Protein AF-A0A7C3E026-F1 (afdb_monomer_lite)

Sequence (447 aa):
MLPFLLSNGGPVMWLLVLASAAAVAVFVERMLHYHRAQINSSEFLNGVRTVLKRANVVEAISICDATPGPVARLVKAAIVSRDQGRERLREALEEAGLSEVPRLEKRLNLLATISKLSPLLGLLGTVLGLVRAFMQIEQAGLNAHVGQLSHDVWQALICMAAGLAVAGVLWWRAARGPSGAELARWLPDQAGFLLYADFGVLRASGVLAMIDAPDSAREQDYRDFVAVTGFDYARDLDRVAALLTPAGDLWISASGRFHPEKLSAYALSRGGRCVRGLCTMQGSSPSRQISWLDAGGDVLRLAVSADPLAAAVMGPGQPARRAPPKSPLWLRIPGALLKAGDGLPPGMSTLLSCLEGAEEAVFWVGLGGQGLTIEVQAPFSAGARAAAGAKRLGEATETLDKLLKRSPPGQADTLAALLASGRFRAEGAVLRGHWSVSRQQMGALLR

pLDDT: mean 78.35, std 10.85, range [45.84, 93.81]

Foldseek 3Di:
DVVVLVVLQPPLSVVLVVLLVVLVVLVVVLVVVVVLQDDPLVVLVVVLVVCVVVVNLVVSLVSLVVHDHLSSQLVNQLSVCVVVDPVSSVVSSVVSVVVVVCVSCPCVVVSVVSLVCLQVSLQVSLVVLVVVLVVLCVVCPPNRDVVVSVSSNVSSVSSNVSSCVSNVVSCVVLVPDDDQLQLQQLDDPAQFKKKKAFLQVCLVLCVCVLQPDPPVPDDPVVVVLCVQQVDDCNPWWGMKIWTQHPVRKIKIKTFGDGDLVSVQVVLVVQVWDDDPQKIKHQDPDNQWIWIWGDPDDRIIIIMIGSDRCVSVSRDRHDRDPDDADPANIKIKHALVCLCPPPPDPPPVNVLSVLLHQFRMKMWGWDDDPFAIKIKIKTFHPWQVSLQSSQVVLLVVLCVLVVVQVVDDPPPRDLVSVQSSQKHWDGDTRMIMIMTGAGPVSSNRVND

Structure (mmCIF, N/CA/C/O backbone):
data_AF-A0A7C3E026-F1
#
_entry.id   AF-A0A7C3E026-F1
#
loop_
_atom_site.group_PDB
_atom_site.id
_atom_site.type_symbol
_atom_site.label_atom_id
_atom_site.label_alt_id
_atom_site.label_comp_id
_atom_site.label_asym_id
_atom_site.label_entity_id
_atom_site.label_seq_id
_atom_site.pdbx_PDB_ins_code
_atom_site.Cartn_x
_atom_site.Cartn_y
_atom_site.Cartn_z
_atom_site.occupancy
_atom_site.B_iso_or_equiv
_atom_site.auth_seq_id
_atom_site.auth_comp_id
_atom_site.auth_asym_id
_atom_site.auth_atom_id
_atom_site.pdbx_PDB_model_num
ATOM 1 N N . MET A 1 1 ? 22.362 28.002 -22.099 1.00 47.34 1 MET A N 1
ATOM 2 C CA . MET A 1 1 ? 22.724 26.572 -21.923 1.00 47.34 1 MET A CA 1
ATOM 3 C C . MET A 1 1 ? 22.275 25.699 -23.094 1.00 47.34 1 MET A C 1
ATOM 5 O O . MET A 1 1 ? 23.146 25.158 -23.751 1.00 47.34 1 MET A O 1
ATOM 9 N N . LEU A 1 2 ? 20.981 25.607 -23.426 1.00 52.50 2 LEU A N 1
ATOM 10 C CA . LEU A 1 2 ? 20.475 24.828 -24.580 1.00 52.50 2 LEU A CA 1
ATOM 11 C C . LEU A 1 2 ? 21.165 25.081 -25.944 1.00 52.50 2 LEU A C 1
ATOM 13 O O . LEU A 1 2 ? 21.538 24.100 -26.583 1.00 52.50 2 LEU A O 1
ATOM 17 N N . PRO A 1 3 ? 21.410 26.333 -26.387 1.00 57.00 3 PRO A N 1
ATOM 18 C CA . PRO A 1 3 ? 22.071 26.569 -27.677 1.00 57.00 3 PRO A CA 1
ATOM 19 C C . PRO A 1 3 ? 23.529 26.078 -27.718 1.00 57.00 3 PRO A C 1
ATOM 21 O O . PRO A 1 3 ? 23.992 25.629 -28.757 1.00 57.00 3 PRO A O 1
ATOM 24 N N . PHE A 1 4 ? 24.234 26.072 -26.581 1.00 58.09 4 PHE A N 1
ATOM 25 C CA . PHE A 1 4 ? 25.601 25.541 -26.478 1.00 58.09 4 PHE A CA 1
ATOM 26 C C . PHE A 1 4 ? 25.637 24.003 -26.545 1.00 58.09 4 PHE A C 1
ATOM 28 O O . PHE A 1 4 ? 26.540 23.423 -27.139 1.00 58.09 4 PHE A O 1
ATOM 35 N N . LEU A 1 5 ? 24.629 23.340 -25.968 1.00 57.03 5 LEU A N 1
ATOM 36 C CA . LEU A 1 5 ? 24.476 21.882 -26.011 1.00 57.03 5 LEU A CA 1
ATOM 37 C C . LEU A 1 5 ? 24.138 21.383 -27.426 1.00 57.03 5 LEU A C 1
ATOM 39 O O . LEU A 1 5 ? 24.618 20.331 -27.837 1.00 57.03 5 LEU A O 1
ATOM 43 N N . LEU A 1 6 ? 23.338 22.145 -28.179 1.00 59.53 6 LEU A N 1
ATOM 44 C CA . LEU A 1 6 ? 22.934 21.809 -29.548 1.00 59.53 6 LEU A CA 1
ATOM 45 C C . LEU A 1 6 ? 24.071 21.975 -30.564 1.00 59.53 6 LEU A C 1
ATOM 47 O O . LEU A 1 6 ? 24.215 21.125 -31.441 1.00 59.53 6 LEU A O 1
ATOM 51 N N . SER A 1 7 ? 24.901 23.013 -30.425 1.00 58.81 7 SER A N 1
ATOM 52 C CA . SER A 1 7 ? 26.043 23.227 -31.326 1.00 58.81 7 SER A CA 1
ATOM 53 C C . SER A 1 7 ? 27.146 22.178 -31.162 1.00 58.81 7 SER A C 1
ATOM 55 O O . SER A 1 7 ? 27.780 21.815 -32.146 1.00 58.81 7 SER A O 1
ATOM 57 N N . ASN A 1 8 ? 27.334 21.646 -29.950 1.00 59.47 8 ASN A N 1
ATOM 58 C CA . ASN A 1 8 ? 28.426 20.717 -29.630 1.00 59.47 8 ASN A CA 1
ATOM 59 C C . ASN A 1 8 ? 27.959 19.256 -29.478 1.00 59.47 8 ASN A C 1
ATOM 61 O O . ASN A 1 8 ? 28.749 18.402 -29.116 1.00 59.47 8 ASN A O 1
ATOM 65 N N . GLY A 1 9 ? 26.669 18.956 -29.668 1.00 59.34 9 GLY A N 1
ATOM 66 C CA . GLY A 1 9 ? 26.063 17.661 -29.323 1.00 59.34 9 GLY A CA 1
ATOM 67 C C . GLY A 1 9 ? 25.975 16.638 -30.465 1.00 59.34 9 GLY A C 1
ATOM 68 O O . GLY A 1 9 ? 25.746 15.449 -30.227 1.00 59.34 9 GLY A O 1
ATOM 69 N N . GLY A 1 10 ? 26.179 17.060 -31.716 1.00 70.50 10 GLY A N 1
ATOM 70 C CA . GLY A 1 10 ? 26.080 16.195 -32.899 1.00 70.50 10 GLY A CA 1
ATOM 71 C C . GLY A 1 10 ? 24.663 15.654 -33.183 1.00 70.50 10 GLY A C 1
ATOM 72 O O . GLY A 1 10 ? 23.692 16.056 -32.541 1.00 70.50 10 GLY A O 1
ATOM 73 N N . PRO A 1 11 ? 24.508 14.730 -34.153 1.00 72.44 11 PRO A N 1
ATOM 74 C CA . PRO A 1 11 ? 23.192 14.265 -34.620 1.00 72.44 11 PRO A CA 1
ATOM 75 C C . PRO A 1 11 ? 22.366 13.547 -33.540 1.00 72.44 11 PRO A C 1
ATOM 77 O O . PRO A 1 11 ? 21.141 13.648 -33.516 1.00 72.44 11 PRO A O 1
ATOM 80 N N . VAL A 1 12 ? 23.037 12.851 -32.616 1.00 70.12 12 VAL A N 1
ATOM 81 C CA . VAL A 1 12 ? 22.389 12.120 -31.512 1.00 70.12 12 VAL A CA 1
ATOM 82 C C . VAL A 1 12 ? 21.749 13.075 -30.502 1.00 70.12 12 VAL A C 1
ATOM 84 O O . VAL A 1 12 ? 20.678 12.775 -29.977 1.00 70.12 12 VAL A O 1
ATOM 87 N N . MET A 1 13 ? 22.332 14.258 -30.279 1.00 70.88 13 MET A N 1
ATOM 88 C CA . MET A 1 13 ? 21.726 15.288 -29.430 1.00 70.88 13 MET A CA 1
ATOM 89 C C . MET A 1 13 ? 20.394 15.782 -30.007 1.00 70.88 13 MET A C 1
ATOM 91 O O . MET A 1 13 ? 19.428 15.934 -29.265 1.00 70.88 13 MET A O 1
ATOM 95 N N . TRP A 1 14 ? 20.300 15.974 -31.326 1.00 76.44 14 TRP A N 1
ATOM 96 C CA . TRP A 1 14 ? 19.038 16.358 -31.971 1.00 76.44 14 TRP A CA 1
ATOM 97 C C . TRP A 1 14 ? 17.955 15.287 -31.812 1.00 76.44 14 TRP A C 1
ATOM 99 O O . TRP A 1 14 ? 16.802 15.618 -31.531 1.00 76.44 14 TRP A O 1
ATOM 109 N N . LEU A 1 15 ? 18.329 14.007 -31.904 1.00 78.00 15 LEU A N 1
ATOM 110 C CA . LEU A 1 15 ? 17.418 12.891 -31.650 1.00 78.00 15 LEU A CA 1
ATOM 111 C C . LEU A 1 15 ? 16.936 12.862 -30.187 1.00 78.00 15 LEU A C 1
ATOM 113 O O . LEU A 1 15 ? 15.743 12.688 -29.938 1.00 78.00 15 LEU A O 1
ATOM 117 N N . LEU A 1 16 ? 17.836 13.089 -29.224 1.00 73.88 16 LEU A N 1
ATOM 118 C CA . LEU A 1 16 ? 17.500 13.185 -27.797 1.00 73.88 16 LEU A CA 1
ATOM 119 C C . LEU A 1 16 ? 16.581 14.374 -27.492 1.00 73.88 16 LEU A C 1
ATOM 121 O O . LEU A 1 16 ? 15.631 14.238 -26.721 1.00 73.88 16 LEU A O 1
ATOM 125 N N . VAL A 1 17 ? 16.819 15.530 -28.115 1.00 78.19 17 VAL A N 1
ATOM 126 C CA . VAL A 1 17 ? 15.976 16.723 -27.950 1.00 78.19 17 VAL A CA 1
ATOM 127 C C . VAL A 1 17 ? 14.583 16.496 -28.532 1.00 78.19 17 VAL A C 1
ATOM 129 O O . VAL A 1 17 ? 13.600 16.838 -27.877 1.00 78.19 17 VAL A O 1
ATOM 132 N N . LEU A 1 18 ? 14.470 15.857 -29.700 1.00 81.75 18 LEU A N 1
ATOM 133 C CA . LEU A 1 18 ? 13.178 15.474 -30.278 1.00 81.75 18 LEU A CA 1
ATOM 134 C C . LEU A 1 18 ? 12.427 14.471 -29.392 1.00 81.75 18 LEU A C 1
ATOM 136 O O . LEU A 1 18 ? 11.237 14.655 -29.134 1.00 81.75 18 LEU A O 1
ATOM 140 N N . ALA A 1 19 ? 13.115 13.449 -28.874 1.00 75.44 19 ALA A N 1
ATOM 141 C CA . ALA A 1 19 ? 12.524 12.476 -27.955 1.00 75.44 19 ALA A CA 1
ATOM 142 C C . ALA A 1 19 ? 12.054 13.132 -26.642 1.00 75.44 19 ALA A C 1
ATOM 144 O O . ALA A 1 19 ? 10.964 12.832 -26.152 1.00 75.44 19 ALA A O 1
ATOM 145 N N . SER A 1 20 ? 12.838 14.071 -26.105 1.00 72.94 20 SER A N 1
ATOM 146 C CA . SER A 1 20 ? 12.489 14.857 -24.917 1.00 72.94 20 SER A CA 1
ATOM 147 C C . SER A 1 20 ? 11.286 15.773 -25.169 1.00 72.94 20 SER A C 1
ATOM 149 O O . SER A 1 20 ? 10.341 15.779 -24.383 1.00 72.94 20 SER A O 1
ATOM 151 N N . ALA A 1 21 ? 11.253 16.482 -26.300 1.00 80.38 21 ALA A N 1
ATOM 152 C CA . ALA A 1 21 ? 10.124 17.329 -26.681 1.00 80.38 21 ALA A CA 1
ATOM 153 C C . ALA A 1 21 ? 8.831 16.515 -26.858 1.00 80.38 21 ALA A C 1
ATOM 155 O O . ALA A 1 21 ? 7.778 16.917 -26.361 1.00 80.38 21 ALA A O 1
ATOM 156 N N . ALA A 1 22 ? 8.913 15.340 -27.490 1.00 80.75 22 ALA A N 1
ATOM 157 C CA . ALA A 1 22 ? 7.788 14.417 -27.611 1.00 80.75 22 ALA A CA 1
ATOM 158 C C . ALA A 1 22 ? 7.309 13.915 -26.237 1.00 80.75 22 ALA A C 1
ATOM 160 O O . ALA A 1 22 ? 6.104 13.895 -25.977 1.00 80.75 22 ALA A O 1
ATOM 161 N N . ALA A 1 23 ? 8.232 13.572 -25.331 1.00 74.50 23 ALA A N 1
ATOM 162 C CA . ALA A 1 23 ? 7.891 13.173 -23.968 1.00 74.50 23 ALA A CA 1
ATOM 163 C C . ALA A 1 23 ? 7.193 14.304 -23.196 1.00 74.50 23 ALA A C 1
ATOM 165 O O . ALA A 1 23 ? 6.160 14.068 -22.574 1.00 74.50 23 ALA A O 1
ATOM 166 N N . VAL A 1 24 ? 7.702 15.537 -23.274 1.00 76.00 24 VAL A N 1
ATOM 167 C CA . VAL A 1 24 ? 7.086 16.707 -22.627 1.00 76.00 24 VAL A CA 1
ATOM 168 C C . VAL A 1 24 ? 5.701 16.992 -23.207 1.00 76.00 24 VAL A C 1
ATOM 170 O O . VAL A 1 24 ? 4.766 17.219 -22.443 1.00 76.00 24 VAL A O 1
ATOM 173 N N . ALA A 1 25 ? 5.531 16.929 -24.529 1.00 82.25 25 ALA A N 1
ATOM 174 C CA . ALA A 1 25 ? 4.238 17.149 -25.174 1.00 82.25 25 ALA A CA 1
ATOM 175 C C . ALA A 1 25 ? 3.186 16.126 -24.713 1.00 82.25 25 ALA A C 1
ATOM 177 O O . ALA A 1 25 ? 2.097 16.510 -24.282 1.00 82.25 25 ALA A O 1
ATOM 178 N N . VAL A 1 26 ? 3.531 14.833 -24.722 1.00 79.25 26 VAL A N 1
ATOM 179 C CA . VAL A 1 26 ? 2.648 13.759 -24.231 1.00 79.25 26 VAL A CA 1
ATOM 180 C C . VAL A 1 26 ? 2.380 13.912 -22.733 1.00 79.25 26 VAL A C 1
ATOM 182 O O . VAL A 1 26 ? 1.252 13.709 -22.285 1.00 79.25 26 VAL A O 1
ATOM 185 N N . PHE A 1 27 ? 3.388 14.299 -21.950 1.00 73.69 27 PHE A N 1
ATOM 186 C CA . PHE A 1 27 ? 3.244 14.532 -20.516 1.00 73.69 27 PHE A CA 1
ATOM 187 C C . PHE A 1 27 ? 2.265 15.671 -20.214 1.00 73.69 27 PHE A C 1
ATOM 189 O O . PHE A 1 27 ? 1.355 15.486 -19.409 1.00 73.69 27 PHE A O 1
ATOM 196 N N . VAL A 1 28 ? 2.410 16.826 -20.871 1.00 77.88 28 VAL A N 1
ATOM 197 C CA . VAL A 1 28 ? 1.527 17.987 -20.680 1.00 77.88 28 VAL A CA 1
ATOM 198 C C . VAL A 1 28 ? 0.107 17.664 -21.131 1.00 77.88 28 VAL A C 1
ATOM 200 O O . VAL A 1 28 ? -0.840 17.914 -20.385 1.00 77.88 28 VAL A O 1
ATOM 203 N N . GLU A 1 29 ? -0.055 17.043 -22.301 1.00 82.50 29 GLU A N 1
ATOM 204 C CA . GLU A 1 29 ? -1.363 16.599 -22.786 1.00 82.50 29 GLU A CA 1
ATOM 205 C C . GLU A 1 29 ? -2.048 15.675 -21.768 1.00 82.50 29 GLU A C 1
ATOM 207 O O . GLU A 1 29 ? -3.229 15.847 -21.457 1.00 82.50 29 GLU A O 1
ATOM 212 N N . ARG A 1 30 ? -1.308 14.714 -21.202 1.00 77.69 30 ARG A N 1
ATOM 213 C CA . ARG A 1 30 ? -1.850 13.775 -20.215 1.00 77.69 30 ARG A CA 1
ATOM 214 C C . ARG A 1 30 ? -2.137 14.433 -18.880 1.00 77.69 30 ARG A C 1
ATOM 216 O O . ARG A 1 30 ? -3.197 14.173 -18.324 1.00 77.69 30 ARG A O 1
ATOM 223 N N . MET A 1 31 ? -1.259 15.302 -18.391 1.00 70.50 31 MET A N 1
ATOM 224 C CA . MET A 1 31 ? -1.484 16.082 -17.173 1.00 70.50 31 MET A CA 1
ATOM 225 C C . MET A 1 31 ? -2.795 16.876 -17.282 1.00 70.50 31 MET A C 1
ATOM 227 O O . MET A 1 31 ? -3.621 16.821 -16.374 1.00 70.50 31 MET A O 1
ATOM 231 N N . LEU A 1 32 ? -3.028 17.533 -18.425 1.00 75.12 32 LEU A N 1
ATOM 232 C CA . LEU A 1 32 ? -4.271 18.254 -18.708 1.00 75.12 32 LEU A CA 1
ATOM 233 C C . LEU A 1 32 ? -5.473 17.311 -18.848 1.00 75.12 32 LEU A C 1
ATOM 235 O O . LEU A 1 32 ? -6.541 17.609 -18.321 1.00 75.12 32 LEU A O 1
ATOM 239 N N . HIS A 1 33 ? -5.315 16.163 -19.511 1.00 72.06 33 HIS A N 1
ATOM 240 C CA . HIS A 1 33 ? -6.378 15.164 -19.641 1.00 72.06 33 HIS A CA 1
ATOM 241 C C . HIS A 1 33 ? -6.811 14.601 -18.280 1.00 72.06 33 HIS A C 1
ATOM 243 O O . HIS A 1 33 ? -8.005 14.544 -18.003 1.00 72.06 33 HIS A O 1
ATOM 249 N N . TYR A 1 34 ? -5.860 14.245 -17.412 1.00 68.88 34 TYR A N 1
ATOM 250 C CA . TYR A 1 34 ? -6.135 13.774 -16.053 1.00 68.88 34 TYR A CA 1
ATOM 251 C C . TYR A 1 34 ? -6.759 14.871 -15.191 1.00 68.88 34 TYR A C 1
ATOM 253 O O . TYR A 1 34 ? -7.749 14.613 -14.514 1.00 68.88 34 TYR A O 1
ATOM 261 N N . HIS A 1 35 ? -6.250 16.103 -15.267 1.00 67.69 35 HIS A N 1
ATOM 262 C CA . HIS A 1 35 ? -6.829 17.238 -14.548 1.00 67.69 35 HIS A CA 1
ATOM 263 C C . HIS A 1 35 ? -8.260 17.550 -15.016 1.00 67.69 35 HIS A C 1
ATOM 265 O O . HIS A 1 35 ? -9.105 17.931 -14.214 1.00 67.69 35 HIS A O 1
ATOM 271 N N . ARG A 1 36 ? -8.566 17.372 -16.307 1.00 63.91 36 ARG A N 1
ATOM 272 C CA . ARG A 1 36 ? -9.916 17.578 -16.859 1.00 63.91 36 ARG A CA 1
ATOM 273 C C . ARG A 1 36 ? -10.857 16.396 -16.600 1.00 63.91 36 ARG A C 1
ATOM 275 O O . ARG A 1 36 ? -12.065 16.587 -16.574 1.00 63.91 36 ARG A O 1
ATOM 282 N N . ALA A 1 37 ? -10.313 15.193 -16.412 1.00 61.34 37 ALA A N 1
ATOM 283 C CA . ALA A 1 37 ? -11.060 13.989 -16.049 1.00 61.34 37 ALA A CA 1
ATOM 284 C C . ALA A 1 37 ? -11.327 13.872 -14.535 1.00 61.34 37 ALA A C 1
ATOM 286 O O . ALA A 1 37 ? -12.121 13.024 -14.122 1.00 61.34 37 ALA A O 1
ATOM 287 N N . GLN A 1 38 ? -10.687 14.705 -13.704 1.00 57.75 38 GLN A N 1
ATOM 288 C CA . GLN A 1 38 ? -11.005 14.828 -12.284 1.00 57.75 38 GLN A CA 1
ATOM 289 C C . GLN A 1 38 ? -12.337 15.560 -12.109 1.00 57.75 38 GLN A C 1
ATOM 291 O O . GLN A 1 38 ? -12.398 16.783 -12.019 1.00 57.75 38 GLN A O 1
ATOM 296 N N . ILE A 1 39 ? -13.417 14.787 -12.044 1.00 65.38 39 ILE A N 1
ATOM 297 C CA . ILE A 1 39 ? -14.715 15.271 -11.577 1.00 65.38 39 ILE A CA 1
ATOM 298 C C . ILE A 1 39 ? -14.842 15.050 -10.069 1.00 65.38 39 ILE A C 1
ATOM 300 O O . ILE A 1 39 ? -14.330 14.060 -9.528 1.00 65.38 39 ILE A O 1
ATOM 304 N N . ASN A 1 40 ? -15.573 15.939 -9.392 1.00 65.50 40 ASN A N 1
ATOM 305 C CA . ASN A 1 40 ? -15.989 15.728 -8.010 1.00 65.50 40 ASN A CA 1
ATOM 306 C C . ASN A 1 40 ? -16.971 14.547 -7.964 1.00 65.50 40 ASN A C 1
ATOM 308 O O . ASN A 1 40 ? -18.184 14.697 -8.105 1.00 65.50 40 ASN A O 1
ATOM 312 N N . SER A 1 41 ? -16.417 13.340 -7.858 1.00 68.62 41 SER A N 1
ATOM 313 C CA . SER A 1 41 ? -17.153 12.095 -8.085 1.00 68.62 41 SER A CA 1
ATOM 314 C C . SER A 1 41 ? -18.297 11.923 -7.086 1.00 68.62 41 SER A C 1
ATOM 316 O O . SER A 1 41 ? -19.328 11.363 -7.436 1.00 68.62 41 SER A O 1
ATOM 318 N N . SER A 1 42 ? -18.161 12.452 -5.868 1.00 67.31 42 SER A N 1
ATOM 319 C CA . SER A 1 42 ? -19.218 12.422 -4.852 1.00 67.31 42 SER A CA 1
ATOM 320 C C . SER A 1 42 ? -20.407 13.310 -5.222 1.00 67.31 42 SER A C 1
ATOM 322 O O . SER A 1 42 ? -21.551 12.884 -5.096 1.00 67.31 42 SER A O 1
ATOM 324 N N . GLU A 1 43 ? -20.153 14.519 -5.716 1.00 74.62 43 GLU A N 1
ATOM 325 C CA . GLU A 1 43 ? -21.187 15.463 -6.144 1.00 74.62 43 GLU A CA 1
ATOM 326 C C . GLU A 1 43 ? -21.929 14.953 -7.383 1.00 74.62 43 GLU A C 1
ATOM 328 O O . GLU A 1 43 ? -23.160 14.917 -7.399 1.00 74.62 43 GLU A O 1
ATOM 333 N N . PHE A 1 44 ? -21.185 14.436 -8.365 1.00 79.75 44 PHE A N 1
ATOM 334 C CA . PHE A 1 44 ? -21.751 13.796 -9.552 1.00 79.75 44 PHE A CA 1
ATOM 335 C C . PHE A 1 44 ? -22.632 12.587 -9.191 1.00 79.75 44 PHE A C 1
ATOM 337 O O . PHE A 1 44 ? -23.786 12.509 -9.615 1.00 79.75 44 PHE A O 1
ATOM 344 N N . LEU A 1 45 ? -22.130 11.669 -8.355 1.00 80.62 45 LEU A N 1
ATOM 345 C CA . LEU A 1 45 ? -22.890 10.493 -7.920 1.00 80.62 45 LEU A CA 1
ATOM 346 C C . LEU A 1 45 ? -24.137 10.877 -7.116 1.00 80.62 45 LEU A C 1
ATOM 348 O O . LEU A 1 45 ? -25.185 10.253 -7.283 1.00 80.62 45 LEU A O 1
ATOM 352 N N . ASN A 1 46 ? -24.060 11.910 -6.274 1.00 81.81 46 ASN A N 1
ATOM 353 C CA . ASN A 1 46 ? -25.214 12.418 -5.531 1.00 81.81 46 ASN A CA 1
ATOM 354 C C . ASN A 1 46 ? -26.268 13.042 -6.458 1.00 81.81 46 ASN A C 1
ATOM 356 O O . ASN A 1 46 ? -27.464 12.801 -6.262 1.00 81.81 46 ASN A O 1
ATOM 360 N N . GLY A 1 47 ? -25.844 13.782 -7.486 1.00 81.44 47 GLY A N 1
ATOM 361 C CA . GLY A 1 47 ? -26.729 14.320 -8.520 1.00 81.44 47 GLY A CA 1
ATOM 362 C C . GLY A 1 47 ? -27.465 13.208 -9.267 1.00 81.44 47 GLY A C 1
ATOM 363 O O . GLY A 1 47 ? -28.696 13.165 -9.268 1.00 81.44 47 GLY A O 1
ATOM 364 N N . VAL A 1 48 ? -26.721 12.230 -9.790 1.00 86.00 48 VAL A N 1
ATOM 365 C CA . VAL A 1 48 ? -27.289 11.074 -10.502 1.00 86.00 48 VAL A CA 1
ATOM 366 C C . VAL A 1 48 ? -28.218 10.253 -9.597 1.00 86.00 48 VAL A C 1
ATOM 368 O O . VAL A 1 48 ? -29.313 9.872 -10.011 1.00 86.00 48 VAL A O 1
ATOM 371 N N . ARG A 1 49 ? -27.847 10.036 -8.328 1.00 84.31 49 ARG A N 1
ATOM 372 C CA . ARG A 1 49 ? -28.688 9.334 -7.343 1.00 84.31 49 ARG A CA 1
ATOM 373 C C . ARG A 1 49 ? -30.002 10.065 -7.075 1.00 84.31 49 ARG A C 1
ATOM 375 O O . ARG A 1 49 ? -31.028 9.416 -6.889 1.00 84.31 49 ARG A O 1
ATOM 382 N N . THR A 1 50 ? -29.980 11.395 -7.040 1.00 85.81 50 THR A N 1
ATOM 383 C CA . THR A 1 50 ? -31.180 12.217 -6.822 1.00 85.81 50 THR A CA 1
ATOM 384 C C . THR A 1 50 ? -32.146 12.107 -7.999 1.00 85.81 50 THR A C 1
ATOM 386 O O . THR A 1 50 ? -33.347 11.951 -7.787 1.00 85.81 50 THR A O 1
ATOM 389 N N . VAL A 1 51 ? -31.626 12.103 -9.227 1.00 85.12 51 VAL A N 1
ATOM 390 C CA . VAL A 1 51 ? -32.416 11.933 -10.457 1.00 85.12 51 VAL A CA 1
ATOM 391 C C . VAL A 1 51 ? -32.984 10.513 -10.570 1.00 85.12 51 VAL A C 1
ATOM 393 O O . VAL A 1 51 ? -34.172 10.337 -10.840 1.00 85.12 51 VAL A O 1
ATOM 396 N N . LEU A 1 52 ? -32.187 9.489 -10.245 1.00 84.19 52 LEU A N 1
ATOM 397 C CA . LEU A 1 52 ? -32.642 8.093 -10.209 1.00 84.19 52 LEU A CA 1
ATOM 398 C C . LEU A 1 52 ? -33.750 7.854 -9.173 1.00 84.19 52 LEU A C 1
ATOM 400 O O . LEU A 1 52 ? -34.685 7.106 -9.448 1.00 84.19 52 LEU A O 1
ATOM 404 N N . LYS A 1 53 ? -33.692 8.513 -8.005 1.00 83.06 53 LYS A N 1
ATOM 405 C CA . LYS A 1 53 ? -34.763 8.459 -6.990 1.00 83.06 53 LYS A CA 1
ATOM 406 C C . LYS A 1 53 ? -36.092 9.034 -7.486 1.00 83.06 53 LYS A C 1
ATOM 408 O O . LYS A 1 53 ? -37.135 8.648 -6.974 1.00 83.06 53 LYS A O 1
ATOM 413 N N . ARG A 1 54 ? -36.058 9.933 -8.471 1.00 84.62 54 ARG A N 1
ATOM 414 C CA . ARG A 1 54 ? -37.244 10.499 -9.135 1.00 84.62 54 ARG A CA 1
ATOM 415 C C . ARG A 1 54 ? -37.718 9.654 -10.328 1.00 84.62 54 ARG A C 1
ATOM 417 O O . ARG A 1 54 ? -38.579 10.102 -11.068 1.00 84.62 54 ARG A O 1
ATOM 424 N N . ALA A 1 55 ? -37.154 8.456 -10.520 1.00 76.44 55 ALA A N 1
ATOM 425 C CA . ALA A 1 55 ? -37.429 7.527 -11.623 1.00 76.44 55 ALA A CA 1
ATOM 426 C C . ALA A 1 55 ? -37.122 8.054 -13.046 1.00 76.44 55 ALA A C 1
ATOM 428 O O . ALA A 1 55 ? -37.440 7.386 -14.030 1.00 76.44 55 ALA A O 1
ATOM 429 N N . ASN A 1 56 ? -36.412 9.180 -13.179 1.00 81.06 56 ASN A N 1
ATOM 430 C CA . ASN A 1 56 ? -36.036 9.764 -14.470 1.00 81.06 56 ASN A CA 1
ATOM 431 C C . ASN A 1 56 ? -34.731 9.163 -15.018 1.00 81.06 56 ASN A C 1
ATOM 433 O O . ASN A 1 56 ? -33.653 9.749 -14.938 1.00 81.06 56 ASN A O 1
ATOM 437 N N . VAL A 1 57 ? -34.815 7.971 -15.607 1.00 83.00 57 VAL A N 1
ATOM 438 C CA . VAL A 1 57 ? -33.641 7.248 -16.140 1.00 83.00 57 VAL A CA 1
ATOM 439 C C . VAL A 1 57 ? -32.993 7.975 -17.319 1.00 83.00 57 VAL A C 1
ATOM 441 O O . VAL A 1 57 ? -31.770 8.028 -17.419 1.00 83.00 57 VAL A O 1
ATOM 444 N N . VAL A 1 58 ? -33.809 8.571 -18.190 1.00 83.69 58 VAL A N 1
ATOM 445 C CA . VAL A 1 58 ? -33.344 9.285 -19.390 1.00 83.69 58 VAL A CA 1
ATOM 446 C C . VAL A 1 58 ? -32.497 10.504 -19.011 1.00 83.69 58 VAL A C 1
ATOM 448 O O . VAL A 1 58 ? -31.433 10.728 -19.581 1.00 83.69 58 VAL A O 1
ATOM 451 N N . GLU A 1 59 ? -32.924 11.244 -17.988 1.00 83.00 59 GLU A N 1
ATOM 452 C CA . GLU A 1 59 ? -32.197 12.397 -17.452 1.00 83.00 59 GLU A CA 1
ATOM 453 C C . GLU A 1 59 ? -30.863 11.968 -16.820 1.00 83.00 59 GLU A C 1
ATOM 455 O O . GLU A 1 59 ? -29.826 12.582 -17.070 1.00 83.00 59 GLU A O 1
ATOM 460 N N . ALA A 1 60 ? -30.852 10.854 -16.080 1.00 83.19 60 ALA A N 1
ATOM 461 C CA . ALA A 1 60 ? -29.631 10.305 -15.493 1.00 83.19 60 ALA A CA 1
ATOM 462 C C . ALA A 1 60 ? -28.607 9.873 -16.561 1.00 83.19 60 ALA A C 1
ATOM 464 O O . ALA A 1 60 ? -27.413 10.134 -16.406 1.00 83.19 60 ALA A O 1
ATOM 465 N N . ILE A 1 61 ? -29.062 9.264 -17.663 1.00 85.88 61 ILE A N 1
ATOM 466 C CA . ILE A 1 61 ? -28.201 8.907 -18.802 1.00 85.88 61 ILE A CA 1
ATOM 467 C C . ILE A 1 61 ? -27.660 10.168 -19.484 1.00 85.88 61 ILE A C 1
ATOM 469 O O . ILE A 1 61 ? -26.462 10.240 -19.751 1.00 85.88 61 ILE A O 1
ATOM 473 N N . SER A 1 62 ? -28.498 11.189 -19.689 1.00 84.88 62 SER A N 1
ATOM 474 C CA . SER A 1 62 ? -28.073 12.461 -20.287 1.00 84.88 62 SER A CA 1
ATOM 475 C C . SER A 1 62 ? -27.008 13.176 -19.450 1.00 84.88 62 SER A C 1
ATOM 477 O O . SER A 1 62 ? -26.065 13.732 -20.007 1.00 84.88 62 SER A O 1
ATOM 479 N N . ILE A 1 63 ? -27.121 13.144 -18.117 1.00 85.19 63 ILE A N 1
ATOM 480 C CA . ILE A 1 63 ? -26.108 13.696 -17.203 1.00 85.19 63 ILE A CA 1
ATOM 481 C C . ILE A 1 63 ? -24.787 12.926 -17.327 1.00 85.19 63 ILE A C 1
ATOM 483 O O . ILE A 1 63 ? -23.713 13.533 -17.331 1.00 85.19 63 ILE A O 1
ATOM 487 N N . CYS A 1 64 ? -24.854 11.598 -17.463 1.00 85.56 64 CYS A N 1
ATOM 488 C CA . CYS A 1 64 ? -23.666 10.773 -17.676 1.00 85.56 64 CYS A CA 1
ATOM 489 C C . CYS A 1 64 ? -23.003 11.046 -19.035 1.00 85.56 64 CYS A C 1
ATOM 491 O O . CYS A 1 64 ? -21.779 11.059 -19.107 1.00 85.56 64 CYS A O 1
ATOM 493 N N . ASP A 1 65 ? -23.782 11.311 -20.086 1.00 84.69 65 ASP A N 1
ATOM 494 C CA . ASP A 1 65 ? -23.254 11.636 -21.419 1.00 84.69 65 ASP A CA 1
ATOM 495 C C . ASP A 1 65 ? -22.671 13.051 -21.507 1.00 84.69 65 ASP A C 1
ATOM 497 O O . ASP A 1 65 ? -21.679 13.270 -22.203 1.00 84.69 65 ASP A O 1
ATOM 501 N N . ALA A 1 66 ? -23.230 14.000 -20.755 1.00 83.06 66 ALA A N 1
ATOM 502 C CA . ALA A 1 66 ? -22.707 15.361 -20.662 1.00 83.06 66 ALA A CA 1
ATOM 503 C C . ALA A 1 66 ? -21.427 15.462 -19.811 1.00 83.06 66 ALA A C 1
ATOM 505 O O . ALA A 1 66 ? -20.687 16.442 -19.924 1.00 83.06 66 ALA A O 1
ATOM 506 N N . THR A 1 67 ? -21.150 14.470 -18.958 1.00 81.62 67 THR A N 1
ATOM 507 C CA . THR A 1 67 ? -20.035 14.522 -18.005 1.00 81.62 67 THR A CA 1
ATOM 508 C C . THR A 1 67 ? -18.810 13.770 -18.537 1.00 81.62 67 THR A C 1
ATOM 510 O O . THR A 1 67 ? -18.848 12.548 -18.695 1.00 81.62 67 THR A O 1
ATOM 513 N N . PRO A 1 68 ? -17.673 14.449 -18.774 1.00 72.38 68 PRO A N 1
ATOM 514 C CA . PRO A 1 68 ? -16.449 13.775 -19.178 1.00 72.38 68 PRO A CA 1
ATOM 515 C C . PRO A 1 68 ? -15.824 13.028 -17.994 1.00 72.38 68 PRO A C 1
ATOM 517 O O . PRO A 1 68 ? -15.619 13.590 -16.923 1.00 72.38 68 PRO A O 1
ATOM 520 N N . GLY A 1 69 ? -15.457 11.763 -18.198 1.00 76.38 69 GLY A N 1
ATOM 521 C CA . GLY A 1 69 ? -14.666 11.003 -17.231 1.00 76.38 69 GLY A CA 1
ATOM 522 C C . GLY A 1 69 ? -15.020 9.517 -17.196 1.00 76.38 69 GLY A C 1
ATOM 523 O O . GLY A 1 69 ? -16.089 9.125 -17.666 1.00 76.38 69 GLY A O 1
ATOM 524 N N . PRO A 1 70 ? -14.133 8.675 -16.639 1.00 79.56 70 PRO A N 1
ATOM 525 C CA . PRO A 1 70 ? -14.380 7.239 -16.524 1.00 79.56 70 PRO A CA 1
ATOM 526 C C . PRO A 1 70 ? -15.575 6.950 -15.604 1.00 79.56 70 PRO A C 1
ATOM 528 O O . PRO A 1 70 ? -16.411 6.112 -15.920 1.00 79.56 70 PRO A O 1
ATOM 531 N N . VAL A 1 71 ? -15.725 7.712 -14.515 1.00 81.94 71 VAL A N 1
ATOM 532 C CA . VAL A 1 71 ? -16.814 7.542 -13.538 1.00 81.94 71 VAL A CA 1
ATOM 533 C C . VAL A 1 71 ? -18.192 7.721 -14.181 1.00 81.94 71 VAL A C 1
ATOM 535 O O . VAL A 1 71 ? -19.079 6.908 -13.944 1.00 81.94 71 VAL A O 1
ATOM 538 N N . ALA A 1 72 ? -18.375 8.727 -15.039 1.00 84.06 72 ALA A N 1
ATOM 539 C CA . ALA A 1 72 ? -19.643 8.946 -15.736 1.00 84.06 72 ALA A CA 1
ATOM 540 C C . ALA A 1 72 ? -19.996 7.788 -16.686 1.00 84.06 72 ALA A C 1
ATOM 542 O O . ALA A 1 72 ? -21.148 7.358 -16.747 1.00 84.06 72 ALA A O 1
ATOM 543 N N . ARG A 1 73 ? -18.992 7.216 -17.365 1.00 83.94 73 ARG A N 1
ATOM 544 C CA . ARG A 1 73 ? -19.167 6.061 -18.257 1.00 83.94 73 ARG A CA 1
ATOM 545 C C . ARG A 1 73 ? -19.490 4.772 -17.499 1.00 83.94 73 ARG A C 1
ATOM 547 O O . ARG A 1 73 ? -20.380 4.041 -17.926 1.00 83.94 73 ARG A O 1
ATOM 554 N N . LEU A 1 74 ? -18.852 4.534 -16.349 1.00 86.06 74 LEU A N 1
ATOM 555 C CA . LEU A 1 74 ? -19.192 3.405 -15.471 1.00 86.06 74 LEU A CA 1
ATOM 556 C C . LEU A 1 74 ? -20.616 3.534 -14.915 1.00 86.06 74 LEU A C 1
ATOM 558 O O . LEU A 1 74 ? -21.380 2.572 -14.929 1.00 86.06 74 LEU A O 1
ATOM 562 N N . VAL A 1 75 ? -21.000 4.729 -14.460 1.00 86.94 75 VAL A N 1
ATOM 563 C CA . VAL A 1 75 ? -22.349 4.981 -13.930 1.00 86.94 75 VAL A CA 1
ATOM 564 C C . VAL A 1 75 ? -23.407 4.811 -15.021 1.00 86.94 75 VAL A C 1
ATOM 566 O O . VAL A 1 75 ? -24.446 4.209 -14.762 1.00 86.94 75 VAL A O 1
ATOM 569 N N . LYS A 1 76 ? -23.129 5.236 -16.260 1.00 86.69 76 LYS A N 1
ATOM 570 C CA . LYS A 1 76 ? -23.994 4.952 -17.413 1.00 86.69 76 LYS A CA 1
ATOM 571 C C . LYS A 1 76 ? -24.179 3.447 -17.630 1.00 86.69 76 LYS A C 1
ATOM 573 O O . LYS A 1 76 ? -25.317 2.997 -17.743 1.00 86.69 76 LYS A O 1
ATOM 578 N N . ALA A 1 77 ? -23.090 2.673 -17.652 1.00 85.00 77 ALA A N 1
ATOM 579 C CA . ALA A 1 77 ? -23.147 1.217 -17.813 1.00 85.00 77 ALA A CA 1
ATOM 580 C C . ALA A 1 77 ? -23.967 0.546 -16.694 1.00 85.00 77 ALA A C 1
ATOM 582 O O . ALA A 1 77 ? -24.770 -0.351 -16.965 1.00 85.00 77 ALA A O 1
ATOM 583 N N . ALA A 1 78 ? -23.840 1.044 -15.459 1.00 85.88 78 ALA A N 1
ATOM 584 C CA . ALA A 1 78 ? -24.633 0.582 -14.326 1.00 85.88 78 ALA A CA 1
ATOM 585 C C . ALA A 1 78 ? -26.130 0.895 -14.472 1.00 85.88 78 ALA A C 1
ATOM 587 O O . ALA A 1 78 ? -26.971 0.047 -14.181 1.00 85.88 78 ALA A O 1
ATOM 588 N N . ILE A 1 79 ? -26.481 2.099 -14.936 1.00 86.94 79 ILE A N 1
ATOM 589 C CA . ILE A 1 79 ? -27.880 2.505 -15.139 1.00 86.94 79 ILE A CA 1
ATOM 590 C C . ILE A 1 79 ? -28.534 1.669 -16.243 1.00 86.94 79 ILE A C 1
ATOM 592 O O . ILE A 1 79 ? -29.664 1.219 -16.070 1.00 86.94 79 ILE A O 1
ATOM 596 N N . VAL A 1 80 ? -27.825 1.433 -17.350 1.00 86.31 80 VAL A N 1
ATOM 597 C CA . VAL A 1 80 ? -28.325 0.644 -18.490 1.00 86.31 80 VAL A CA 1
ATOM 598 C C . VAL A 1 80 ? -28.524 -0.830 -18.117 1.00 86.31 80 VAL A C 1
ATOM 600 O O . VAL A 1 80 ? -29.471 -1.461 -18.579 1.00 86.31 80 VAL A O 1
ATOM 603 N N . SER A 1 81 ? -27.673 -1.373 -17.244 1.00 85.25 81 SER A N 1
ATOM 604 C CA . SER A 1 81 ? -27.692 -2.797 -16.870 1.00 85.25 81 SER A CA 1
ATOM 605 C C . SER A 1 81 ? -28.501 -3.093 -15.601 1.00 85.25 81 SER A C 1
ATOM 607 O O . SER A 1 81 ? -28.543 -4.235 -15.145 1.00 85.25 81 SER A O 1
ATOM 609 N N . ARG A 1 82 ? -29.161 -2.084 -15.017 1.00 81.19 82 ARG A N 1
ATOM 610 C CA . ARG A 1 82 ? -29.816 -2.176 -13.699 1.00 81.19 82 ARG A CA 1
ATOM 611 C C . ARG A 1 82 ? -30.909 -3.251 -13.615 1.00 81.19 82 ARG A C 1
ATOM 613 O O . ARG A 1 82 ? -31.094 -3.849 -12.560 1.00 81.19 82 ARG A O 1
ATOM 620 N N . ASP A 1 83 ? -31.618 -3.485 -14.720 1.00 82.38 83 ASP A N 1
ATOM 621 C CA . ASP A 1 83 ? -32.806 -4.348 -14.773 1.00 82.38 83 ASP A CA 1
ATOM 622 C C . ASP A 1 83 ? -32.440 -5.815 -15.088 1.00 82.38 83 ASP A C 1
ATOM 624 O O . ASP A 1 83 ? -33.303 -6.686 -15.137 1.00 82.38 83 ASP A O 1
ATOM 628 N N . GLN A 1 84 ? -31.147 -6.115 -15.272 1.00 81.31 84 GLN A N 1
ATOM 629 C CA . GLN A 1 84 ? -30.657 -7.426 -15.715 1.00 81.31 84 GLN A CA 1
ATOM 630 C C . GLN A 1 84 ? -30.218 -8.357 -14.568 1.00 81.31 84 GLN A C 1
ATOM 632 O O . GLN A 1 84 ? -29.687 -9.440 -14.818 1.00 81.31 84 GLN A O 1
ATOM 637 N N . GLY A 1 85 ? -30.454 -7.955 -13.315 1.00 79.06 85 GLY A N 1
ATOM 638 C CA . GLY A 1 85 ? -30.028 -8.676 -12.113 1.00 79.06 85 GLY A CA 1
ATOM 639 C C . GLY A 1 85 ? -28.630 -8.273 -11.626 1.00 79.06 85 GLY A C 1
ATOM 640 O O . GLY A 1 85 ? -27.813 -7.744 -12.378 1.00 79.06 85 GLY A O 1
ATOM 641 N N . ARG A 1 86 ? -28.350 -8.514 -10.334 1.00 74.62 86 ARG A N 1
ATOM 642 C CA . ARG A 1 86 ? -27.095 -8.094 -9.674 1.00 74.62 86 ARG A CA 1
ATOM 643 C C . ARG A 1 86 ? -25.839 -8.644 -10.346 1.00 74.62 86 ARG A C 1
ATOM 645 O O . ARG A 1 86 ? -24.856 -7.918 -10.432 1.00 74.62 86 ARG A O 1
ATOM 652 N N . GLU A 1 87 ? -25.890 -9.888 -10.814 1.00 67.25 87 GLU A N 1
ATOM 653 C CA . GLU A 1 87 ? -24.736 -10.541 -11.432 1.00 67.25 87 GLU A CA 1
ATOM 654 C C . GLU A 1 87 ? -24.381 -9.883 -12.769 1.00 67.25 87 GLU A C 1
ATOM 656 O O . GLU A 1 87 ? -23.278 -9.374 -12.921 1.00 67.25 87 GLU A O 1
ATOM 661 N N . ARG A 1 88 ? -25.347 -9.739 -13.689 1.00 72.31 88 ARG A N 1
ATOM 662 C CA . ARG A 1 88 ? -25.113 -9.053 -14.974 1.00 72.31 88 ARG A CA 1
ATOM 663 C C . ARG A 1 88 ? -24.736 -7.586 -14.817 1.00 72.31 88 ARG A C 1
ATOM 665 O O . ARG A 1 88 ? -23.924 -7.079 -15.581 1.00 72.31 88 ARG A O 1
ATOM 672 N N . LEU A 1 89 ? -25.304 -6.899 -13.826 1.00 78.62 89 LEU A N 1
ATOM 673 C CA . LEU A 1 89 ? -24.910 -5.529 -13.504 1.00 78.62 89 LEU A CA 1
ATOM 674 C C . LEU A 1 89 ? -23.428 -5.453 -13.110 1.00 78.62 89 LEU A C 1
ATOM 676 O O . LEU A 1 89 ? -22.727 -4.533 -13.530 1.00 78.62 89 LEU A O 1
ATOM 680 N N . ARG A 1 90 ? -22.960 -6.411 -12.304 1.00 72.00 90 ARG A N 1
ATOM 681 C CA . ARG A 1 90 ? -21.559 -6.509 -11.894 1.00 72.00 90 ARG A CA 1
ATOM 682 C C . ARG A 1 90 ? -20.656 -6.810 -13.088 1.00 72.00 90 ARG A C 1
ATOM 684 O O . ARG A 1 90 ? -19.659 -6.119 -13.258 1.00 72.00 90 ARG A O 1
ATOM 691 N N . GLU A 1 91 ? -21.041 -7.757 -13.940 1.00 71.81 91 GLU A N 1
ATOM 692 C CA . GLU A 1 91 ? -20.294 -8.087 -15.160 1.00 71.81 91 GLU A CA 1
ATOM 693 C C . GLU A 1 91 ? -20.185 -6.891 -16.113 1.00 71.81 91 GLU A C 1
ATOM 695 O O . GLU A 1 91 ? -19.090 -6.566 -16.563 1.00 71.81 91 GLU A O 1
ATOM 700 N N . ALA A 1 92 ? -21.284 -6.171 -16.354 1.00 73.56 92 ALA A N 1
ATOM 701 C CA . ALA A 1 92 ? -21.285 -4.981 -17.205 1.00 73.56 92 ALA A CA 1
ATOM 702 C C . ALA A 1 92 ? -20.421 -3.843 -16.632 1.00 73.56 92 ALA A C 1
ATOM 704 O O . ALA A 1 92 ? -19.797 -3.088 -17.378 1.00 73.56 92 ALA A O 1
ATOM 705 N N . LEU A 1 93 ? -20.370 -3.710 -15.303 1.00 77.44 93 LEU A N 1
ATOM 706 C CA . LEU A 1 93 ? -19.485 -2.767 -14.620 1.00 77.44 93 LEU A CA 1
ATOM 707 C C . LEU A 1 93 ? -18.009 -3.165 -14.736 1.00 77.44 93 LEU A C 1
ATOM 709 O O . LEU A 1 93 ? -17.171 -2.296 -14.977 1.00 77.44 93 LEU A O 1
ATOM 713 N N . GLU A 1 94 ? -17.693 -4.451 -14.575 1.00 73.75 94 GLU A N 1
ATOM 714 C CA . GLU A 1 94 ? -16.342 -4.994 -14.760 1.00 73.75 94 GLU A CA 1
ATOM 715 C C . GLU A 1 94 ? -15.870 -4.796 -16.206 1.00 73.75 94 GLU A C 1
ATOM 717 O O . GLU A 1 94 ? -14.781 -4.268 -16.428 1.00 73.75 94 GLU A O 1
ATOM 722 N N . GLU A 1 95 ? -16.708 -5.117 -17.192 1.00 73.06 95 GLU A N 1
ATOM 723 C CA . GLU A 1 95 ? -16.414 -4.939 -18.617 1.00 73.06 95 GLU A CA 1
ATOM 724 C C . GLU A 1 95 ? -16.215 -3.460 -18.981 1.00 73.06 95 GLU A C 1
ATOM 726 O O . GLU A 1 95 ? -15.224 -3.093 -19.622 1.00 73.06 95 GLU A O 1
ATOM 731 N N . ALA A 1 96 ? -17.101 -2.580 -18.501 1.00 74.06 96 ALA A N 1
ATOM 732 C CA . ALA A 1 96 ? -16.949 -1.141 -18.681 1.00 74.06 96 ALA A CA 1
ATOM 733 C C . ALA A 1 96 ? -15.651 -0.629 -18.034 1.00 74.06 96 ALA A C 1
ATOM 735 O O . ALA A 1 96 ? -14.925 0.143 -18.659 1.00 74.06 96 ALA A O 1
ATOM 736 N N . GLY A 1 97 ? -15.316 -1.092 -16.826 1.00 71.50 97 GLY A N 1
ATOM 737 C CA . GLY A 1 97 ? -14.063 -0.763 -16.145 1.00 71.50 97 GLY A CA 1
ATOM 738 C C . GLY A 1 97 ? -12.827 -1.207 -16.930 1.00 71.50 97 GLY A C 1
ATOM 739 O O . GLY A 1 97 ? -11.926 -0.399 -17.169 1.00 71.50 97 GLY A O 1
ATOM 740 N N . LEU A 1 98 ? -12.814 -2.453 -17.408 1.00 71.50 98 LEU A N 1
ATOM 741 C CA . LEU A 1 98 ? -11.729 -3.011 -18.220 1.00 71.50 98 LEU A CA 1
ATOM 742 C C . LEU A 1 98 ? -11.561 -2.276 -19.554 1.00 71.50 98 LEU A C 1
ATOM 744 O O . LEU A 1 98 ? -10.439 -2.129 -20.027 1.00 71.50 98 LEU A O 1
ATOM 748 N N . SER A 1 99 ? -12.640 -1.755 -20.143 1.00 76.06 99 SER A N 1
ATOM 749 C CA . SER A 1 99 ? -12.563 -0.952 -21.371 1.00 76.06 99 SER A CA 1
ATOM 750 C C . SER A 1 99 ? -11.978 0.455 -21.153 1.00 76.06 99 SER A C 1
ATOM 752 O O . SER A 1 99 ? -11.436 1.069 -22.079 1.00 76.06 99 SER A O 1
ATOM 754 N N . GLU A 1 100 ? -12.053 0.974 -19.924 1.00 74.38 100 GLU A N 1
ATOM 755 C CA . GLU A 1 100 ? -11.570 2.309 -19.568 1.00 74.38 100 GLU A CA 1
ATOM 756 C C . GLU A 1 100 ? -10.083 2.322 -19.190 1.00 74.38 100 GLU A C 1
ATOM 758 O O . GLU A 1 100 ? -9.399 3.308 -19.476 1.00 74.38 100 GLU A O 1
ATOM 763 N N . VAL A 1 101 ? -9.545 1.229 -18.636 1.00 69.38 101 VAL A N 1
ATOM 764 C CA . VAL A 1 101 ? -8.119 1.119 -18.269 1.00 69.38 101 VAL A CA 1
ATOM 765 C C . VAL A 1 101 ? -7.187 1.376 -19.472 1.00 69.38 101 VAL A C 1
ATOM 767 O O . VAL A 1 101 ? -6.401 2.326 -19.406 1.00 69.38 101 VAL A O 1
ATOM 770 N N . PRO A 1 102 ? -7.329 0.699 -20.634 1.00 67.88 102 PRO A N 1
ATOM 771 C CA . PRO A 1 102 ? -6.494 0.964 -21.809 1.00 67.88 102 PRO A CA 1
ATOM 772 C C . PRO A 1 102 ? -6.617 2.398 -22.344 1.00 67.88 102 PRO A C 1
ATOM 774 O O . PRO A 1 102 ? -5.687 2.931 -22.954 1.00 67.88 102 PRO A O 1
ATOM 777 N N . ARG A 1 103 ? -7.766 3.057 -22.135 1.00 72.25 103 ARG A N 1
ATOM 778 C CA . ARG A 1 103 ? -7.979 4.455 -22.547 1.00 72.25 103 ARG A CA 1
ATOM 779 C C . ARG A 1 103 ? -7.180 5.427 -21.683 1.00 72.25 103 ARG A C 1
ATOM 781 O O . ARG A 1 103 ? -6.639 6.397 -22.224 1.00 72.25 103 ARG A O 1
ATOM 788 N N . LEU A 1 104 ? -7.097 5.156 -20.381 1.00 69.38 104 LEU A N 1
ATOM 789 C CA . LEU A 1 104 ? -6.305 5.923 -19.416 1.00 69.38 104 LEU A CA 1
ATOM 790 C C . LEU A 1 104 ? -4.800 5.667 -19.586 1.00 69.38 104 LEU A C 1
ATOM 792 O O . LEU A 1 104 ? -3.997 6.598 -19.488 1.00 69.38 104 LEU A O 1
ATOM 796 N N . GLU A 1 105 ? -4.425 4.436 -19.935 1.00 67.38 105 GLU A N 1
ATOM 797 C CA . GLU A 1 105 ? -3.035 4.032 -20.182 1.00 67.38 105 GLU A CA 1
ATOM 798 C C . GLU A 1 105 ? -2.498 4.447 -21.556 1.00 67.38 105 GLU A C 1
ATOM 800 O O . GLU A 1 105 ? -1.284 4.470 -21.789 1.00 67.38 105 GLU A O 1
ATOM 805 N N . LYS A 1 106 ? -3.381 4.816 -22.491 1.00 70.25 106 LYS A N 1
ATOM 806 C CA . LYS A 1 106 ? -3.002 5.212 -23.851 1.00 70.25 106 LYS A CA 1
ATOM 807 C C . LYS A 1 106 ? -1.894 6.273 -23.798 1.00 70.25 106 LYS A C 1
ATOM 809 O O . LYS A 1 106 ? -2.063 7.332 -23.205 1.00 70.25 106 LYS A O 1
ATOM 814 N N . ARG A 1 107 ? -0.773 6.051 -24.491 1.00 68.38 107 ARG A N 1
ATOM 815 C CA . ARG A 1 107 ? 0.421 6.936 -24.525 1.00 68.38 107 ARG A CA 1
ATOM 816 C C . ARG A 1 107 ? 1.279 6.975 -23.244 1.00 68.38 107 ARG A C 1
ATOM 818 O O . ARG A 1 107 ? 2.379 7.513 -23.325 1.00 68.38 107 ARG A O 1
ATOM 825 N N . LEU A 1 108 ? 0.873 6.360 -22.125 1.00 69.75 108 LEU A N 1
ATOM 826 C CA . LEU A 1 108 ? 1.781 6.144 -20.983 1.00 69.75 108 LEU A CA 1
ATOM 827 C C . LEU A 1 108 ? 2.888 5.147 -21.348 1.00 69.75 108 LEU A C 1
ATOM 829 O O . LEU A 1 108 ? 4.049 5.386 -21.026 1.00 69.75 108 LEU A O 1
ATOM 833 N N . ASN A 1 109 ? 2.556 4.110 -22.129 1.00 71.81 109 ASN A N 1
ATOM 834 C CA . ASN A 1 109 ? 3.550 3.174 -22.666 1.00 71.81 109 ASN A CA 1
ATOM 835 C C . ASN A 1 109 ? 4.606 3.870 -23.530 1.00 71.81 109 ASN A C 1
ATOM 837 O O . ASN A 1 109 ? 5.782 3.557 -23.406 1.00 71.81 109 ASN A O 1
ATOM 841 N N . LEU A 1 110 ? 4.220 4.859 -24.345 1.00 76.25 110 LEU A N 1
ATOM 842 C CA . LEU A 1 110 ? 5.175 5.641 -25.136 1.00 76.25 110 LEU A CA 1
ATOM 843 C C . LEU A 1 110 ? 6.152 6.402 -24.229 1.00 76.25 110 LEU A C 1
ATOM 845 O O . LEU A 1 110 ? 7.355 6.403 -24.480 1.00 76.25 110 LEU A O 1
ATOM 849 N N . LEU A 1 111 ? 5.643 7.003 -23.151 1.00 72.12 111 LEU A N 1
ATOM 850 C CA . LEU A 1 111 ? 6.463 7.696 -22.160 1.00 72.12 111 LEU A CA 1
ATOM 851 C C . LEU A 1 111 ? 7.450 6.733 -21.485 1.00 72.12 111 LEU A C 1
ATOM 853 O O . LEU A 1 111 ? 8.636 7.043 -21.394 1.00 72.12 111 LEU A O 1
ATOM 857 N N . ALA A 1 112 ? 6.978 5.543 -21.098 1.00 69.44 112 ALA A N 1
ATOM 858 C CA . ALA A 1 112 ? 7.802 4.490 -20.510 1.00 69.44 112 ALA A CA 1
ATOM 859 C C . ALA A 1 112 ? 8.885 3.987 -21.478 1.00 69.44 112 ALA A C 1
ATOM 861 O O . ALA A 1 112 ? 10.032 3.786 -21.077 1.00 69.44 112 ALA A O 1
ATOM 862 N N . THR A 1 113 ? 8.558 3.822 -22.762 1.00 75.75 113 THR A N 1
ATOM 863 C CA . THR A 1 113 ? 9.532 3.451 -23.794 1.00 75.75 113 THR A CA 1
ATOM 864 C C . THR A 1 113 ? 10.588 4.541 -23.971 1.00 75.75 113 THR A C 1
ATOM 866 O O . THR A 1 113 ? 11.775 4.224 -23.986 1.00 75.75 113 THR A O 1
ATOM 869 N N . ILE A 1 114 ? 10.201 5.821 -24.017 1.00 77.69 114 ILE A N 1
ATOM 870 C CA . ILE A 1 114 ? 11.158 6.938 -24.106 1.00 77.69 114 ILE A CA 1
ATOM 871 C C . ILE A 1 114 ? 12.057 6.985 -22.862 1.00 77.69 114 ILE A C 1
ATOM 873 O O . ILE A 1 114 ? 13.267 7.156 -23.000 1.00 77.69 114 ILE A O 1
ATOM 877 N N . SER A 1 115 ? 11.514 6.754 -21.659 1.00 72.38 115 SER A N 1
ATOM 878 C CA . SER A 1 115 ? 12.320 6.672 -20.428 1.00 72.38 115 SER A CA 1
ATOM 879 C C . SER A 1 115 ? 13.374 5.571 -20.491 1.00 72.38 115 SER A C 1
ATOM 881 O O . SER A 1 115 ? 14.494 5.779 -20.037 1.00 72.38 115 SER A O 1
ATOM 883 N N . LYS A 1 116 ? 13.027 4.408 -21.057 1.00 76.06 116 LYS A N 1
ATOM 884 C CA . LYS A 1 116 ? 13.937 3.259 -21.185 1.00 76.06 116 LYS A CA 1
ATOM 885 C C . LYS A 1 116 ? 14.979 3.453 -22.289 1.00 76.06 116 LYS A C 1
ATOM 887 O O . LYS A 1 116 ? 16.118 3.032 -22.124 1.00 76.06 116 LYS A O 1
ATOM 892 N N . LEU A 1 117 ? 14.609 4.090 -23.401 1.00 80.44 117 LEU A N 1
ATOM 893 C CA . LEU A 1 117 ? 15.505 4.312 -24.541 1.00 80.44 117 LEU A CA 1
ATOM 894 C C . LEU A 1 117 ? 16.438 5.514 -24.348 1.00 80.44 117 LEU A C 1
ATOM 896 O O . LEU A 1 117 ? 17.539 5.516 -24.890 1.00 80.44 117 LEU A O 1
ATOM 900 N N . SER A 1 118 ? 16.040 6.520 -23.567 1.00 76.31 118 SER A N 1
ATOM 901 C CA . SER A 1 118 ? 16.824 7.747 -23.370 1.00 76.31 118 SER A CA 1
ATOM 902 C C . SER A 1 118 ? 18.253 7.503 -22.837 1.00 76.31 118 SER A C 1
ATOM 904 O O . SER A 1 118 ? 19.193 8.051 -23.418 1.00 76.31 118 SER A O 1
ATOM 906 N N . PRO A 1 119 ? 18.489 6.644 -21.820 1.00 79.62 119 PRO A N 1
ATOM 907 C CA . PRO A 1 119 ? 19.844 6.307 -21.377 1.00 79.62 119 PRO A CA 1
ATOM 908 C C . PRO A 1 119 ? 20.654 5.567 -22.443 1.00 79.62 119 PRO A C 1
ATOM 910 O O . PRO A 1 119 ? 21.847 5.813 -22.580 1.00 79.62 119 PRO A O 1
ATOM 913 N N . LEU A 1 120 ? 20.009 4.694 -23.227 1.00 84.50 120 LEU A N 1
ATOM 914 C CA . LEU A 1 120 ? 20.665 3.949 -24.306 1.00 84.50 120 LEU A CA 1
ATOM 915 C C . LEU A 1 120 ? 21.111 4.883 -25.439 1.00 84.50 120 LEU A C 1
ATOM 917 O O . LEU A 1 120 ? 22.205 4.723 -25.973 1.00 84.50 120 LEU A O 1
ATOM 921 N N . LEU A 1 121 ? 20.304 5.895 -25.764 1.00 79.56 121 LEU A N 1
ATOM 922 C CA . LEU A 1 121 ? 20.668 6.944 -26.719 1.00 79.56 121 LEU A CA 1
ATOM 923 C C . LEU A 1 121 ? 21.801 7.838 -26.188 1.00 79.56 121 LEU A C 1
ATOM 925 O O . LEU A 1 121 ? 22.698 8.199 -26.948 1.00 79.56 121 LEU A O 1
ATOM 929 N N . GLY A 1 122 ? 21.802 8.152 -24.888 1.00 76.38 122 GLY A N 1
ATOM 9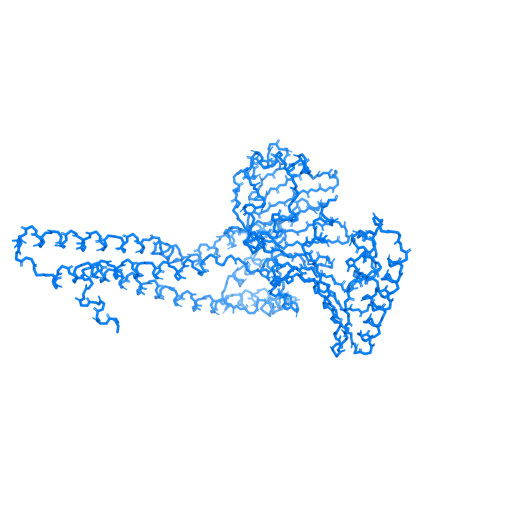30 C CA . GLY A 1 122 ? 22.911 8.853 -24.232 1.00 76.38 122 GLY A CA 1
ATOM 931 C C . GLY A 1 122 ? 24.219 8.057 -24.284 1.00 76.38 122 GLY A C 1
ATOM 932 O O . GLY A 1 122 ? 25.256 8.603 -24.660 1.00 76.38 122 GLY A O 1
ATOM 933 N N . LEU A 1 123 ? 24.153 6.749 -24.009 1.00 83.06 123 LEU A N 1
ATOM 934 C CA . LEU A 1 123 ? 25.282 5.826 -24.130 1.00 83.06 123 LEU A CA 1
ATOM 935 C C . LEU A 1 123 ? 25.787 5.739 -25.579 1.00 83.06 123 LEU A C 1
ATOM 937 O O . LEU A 1 123 ? 26.986 5.869 -25.812 1.00 83.06 123 LEU A O 1
ATOM 941 N N . LEU A 1 124 ? 24.898 5.611 -26.568 1.00 80.19 124 LEU A N 1
ATOM 942 C CA . LEU A 1 124 ? 25.274 5.637 -27.987 1.00 80.19 124 LEU A CA 1
ATOM 943 C C . LEU A 1 124 ? 26.010 6.936 -28.360 1.00 80.19 124 LEU A C 1
ATOM 945 O O . LEU A 1 124 ? 27.018 6.894 -29.065 1.00 80.19 124 LEU A O 1
ATOM 949 N N . GLY A 1 125 ? 25.546 8.080 -27.848 1.00 76.69 125 GLY A N 1
ATOM 950 C CA . GLY A 1 125 ? 26.220 9.369 -28.012 1.00 76.69 125 GLY A CA 1
ATOM 951 C C . GLY A 1 125 ? 27.646 9.370 -27.454 1.00 76.69 125 GLY A C 1
ATOM 952 O O . GLY A 1 125 ? 28.550 9.889 -28.108 1.00 76.69 125 GLY A O 1
ATOM 953 N N . THR A 1 126 ? 27.871 8.732 -26.297 1.00 81.81 126 THR A N 1
ATOM 954 C CA . THR A 1 126 ? 29.226 8.606 -25.729 1.00 81.81 126 THR A CA 1
ATOM 955 C C . THR A 1 126 ? 30.155 7.769 -26.594 1.00 81.81 126 THR A C 1
ATOM 957 O O . THR A 1 126 ? 31.277 8.190 -26.864 1.00 81.81 126 THR A O 1
ATOM 960 N N . VAL A 1 127 ? 29.678 6.618 -27.078 1.00 83.50 127 VAL A N 1
ATOM 961 C CA . VAL A 1 127 ? 30.464 5.716 -27.927 1.00 83.50 127 VAL A CA 1
ATOM 962 C C . VAL A 1 127 ? 30.862 6.421 -29.220 1.00 83.50 127 VAL A C 1
ATOM 964 O O . VAL A 1 127 ? 32.028 6.390 -29.598 1.00 83.50 127 VAL A O 1
ATOM 967 N N . LEU A 1 128 ? 29.927 7.121 -29.867 1.00 78.44 128 LEU A N 1
ATOM 968 C CA . LEU A 1 128 ? 30.217 7.855 -31.099 1.00 78.44 128 LEU A CA 1
ATOM 969 C C . LEU A 1 128 ? 31.190 9.022 -30.881 1.00 78.44 128 LEU A C 1
ATOM 971 O O . LEU A 1 128 ? 32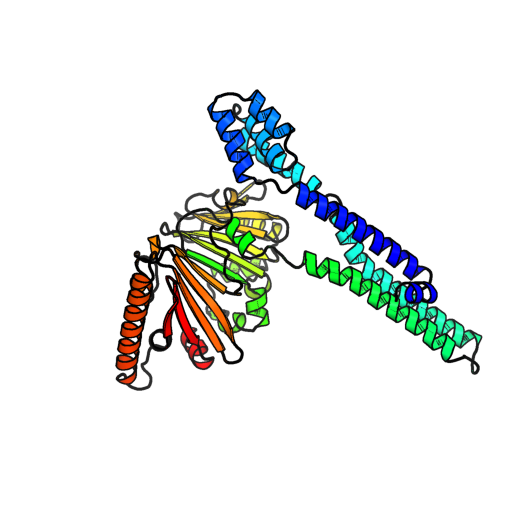.038 9.255 -31.740 1.00 78.44 128 LEU A O 1
ATOM 975 N N . GLY A 1 129 ? 31.096 9.737 -29.756 1.00 76.50 129 GLY A N 1
ATOM 976 C CA . GLY A 1 129 ? 32.051 10.796 -29.409 1.00 76.50 129 GLY A CA 1
ATOM 977 C C . GLY A 1 129 ? 33.459 10.251 -29.159 1.00 76.50 129 GLY A C 1
ATOM 978 O O . GLY A 1 129 ? 34.428 10.790 -29.684 1.00 76.50 129 GLY A O 1
ATOM 979 N N . LEU A 1 130 ? 33.573 9.123 -28.451 1.00 80.81 130 LEU A N 1
ATOM 980 C CA . LEU A 1 130 ? 34.856 8.452 -28.225 1.00 80.81 130 LEU A CA 1
ATOM 981 C C . LEU A 1 130 ? 35.470 7.913 -29.524 1.00 80.81 130 LEU A C 1
ATOM 983 O O . LEU A 1 130 ? 36.663 8.090 -29.743 1.00 80.81 130 LEU A O 1
ATOM 987 N N . VAL A 1 131 ? 34.674 7.309 -30.412 1.00 81.62 131 VAL A N 1
ATOM 988 C CA . VAL A 1 131 ? 35.162 6.831 -31.720 1.00 81.62 131 VAL A CA 1
ATOM 989 C C . VAL A 1 131 ? 35.734 7.985 -32.544 1.00 81.62 131 VAL A C 1
ATOM 991 O O . VAL A 1 131 ? 36.821 7.851 -33.096 1.00 81.62 131 VAL A O 1
ATOM 994 N N . ARG A 1 132 ? 35.055 9.140 -32.586 1.00 76.81 132 ARG A N 1
ATOM 995 C CA . ARG A 1 132 ? 35.563 10.329 -33.292 1.00 76.81 132 ARG A CA 1
ATOM 996 C C . ARG A 1 132 ? 36.861 10.845 -32.683 1.00 76.81 132 ARG A C 1
ATOM 998 O O . ARG A 1 132 ? 37.801 11.104 -33.427 1.00 76.81 132 ARG A O 1
ATOM 1005 N N . ALA A 1 133 ? 36.934 10.901 -31.355 1.00 76.06 133 ALA A N 1
ATOM 1006 C CA . ALA A 1 133 ? 38.143 11.298 -30.646 1.00 76.06 133 ALA A CA 1
ATOM 1007 C C . ALA A 1 133 ? 39.338 10.397 -31.017 1.00 76.06 133 ALA A C 1
ATOM 1009 O O . ALA A 1 133 ? 40.416 10.898 -31.332 1.00 76.06 133 ALA A O 1
ATOM 1010 N N . PHE A 1 134 ? 39.146 9.073 -31.060 1.00 79.25 134 PHE A N 1
ATOM 1011 C CA . PHE A 1 134 ? 40.202 8.133 -31.455 1.00 79.25 134 PHE A CA 1
ATOM 1012 C C . PHE A 1 134 ? 40.558 8.202 -32.945 1.00 79.25 134 PHE A C 1
ATOM 1014 O O . PHE A 1 134 ? 41.741 8.160 -33.274 1.00 79.25 134 PHE A O 1
ATOM 1021 N N . MET A 1 135 ? 39.580 8.385 -33.838 1.00 78.00 135 MET A N 1
ATOM 1022 C CA . MET A 1 135 ? 39.847 8.592 -35.269 1.00 78.00 135 MET A CA 1
ATOM 1023 C C . MET A 1 135 ? 40.669 9.863 -35.522 1.00 78.00 135 MET A C 1
ATOM 1025 O O . MET A 1 135 ? 41.535 9.872 -36.392 1.00 78.00 135 MET A O 1
ATOM 1029 N N . GLN A 1 136 ? 40.434 10.933 -34.755 1.00 71.88 136 GLN A N 1
ATOM 1030 C CA . GLN A 1 136 ? 41.241 12.151 -34.854 1.00 71.88 136 GLN A CA 1
ATOM 1031 C C . GLN A 1 136 ? 42.683 11.926 -34.388 1.00 71.88 136 GLN A C 1
ATOM 1033 O O . GLN A 1 136 ? 43.607 12.438 -35.015 1.00 71.88 136 GLN A O 1
ATOM 1038 N N . ILE A 1 137 ? 42.891 11.136 -33.328 1.00 77.81 137 ILE A N 1
ATOM 1039 C CA . ILE A 1 137 ? 44.238 10.747 -32.878 1.00 77.81 137 ILE A CA 1
ATOM 1040 C C . ILE A 1 137 ? 44.950 9.933 -33.964 1.00 77.81 137 ILE A C 1
ATOM 1042 O O . ILE A 1 137 ? 46.111 10.203 -34.264 1.00 77.81 137 ILE A O 1
ATOM 1046 N N . GLU A 1 138 ? 44.256 8.971 -34.572 1.00 78.69 138 GLU A N 1
ATOM 1047 C CA . GLU A 1 138 ? 44.804 8.136 -35.645 1.00 78.69 138 GLU A CA 1
ATOM 1048 C C . GLU A 1 138 ? 45.214 8.972 -36.869 1.00 78.69 138 GLU A C 1
ATOM 1050 O O . GLU A 1 138 ? 46.298 8.780 -37.414 1.00 78.69 138 GLU A O 1
ATOM 1055 N N . GLN A 1 139 ? 44.386 9.942 -37.270 1.00 76.38 139 GLN A N 1
ATOM 1056 C CA . GLN A 1 139 ? 44.642 10.787 -38.442 1.00 76.38 139 GLN A CA 1
ATOM 1057 C C . GLN A 1 139 ? 45.698 11.874 -38.199 1.00 76.38 139 GLN A C 1
ATOM 1059 O O . GLN A 1 139 ? 46.455 12.205 -39.111 1.00 76.38 139 GLN A O 1
ATOM 1064 N N . ALA A 1 140 ? 45.751 12.452 -36.996 1.00 74.12 140 ALA A N 1
ATOM 1065 C CA . ALA A 1 140 ? 46.645 13.568 -36.679 1.00 74.12 140 ALA A CA 1
ATOM 1066 C C . ALA A 1 140 ? 48.003 13.134 -36.090 1.00 74.12 140 ALA A C 1
ATOM 1068 O O . ALA A 1 140 ? 48.946 13.934 -36.069 1.00 74.12 140 ALA A O 1
ATOM 1069 N N . GLY A 1 141 ? 48.126 11.893 -35.605 1.00 68.94 141 GLY A N 1
ATOM 1070 C CA . GLY A 1 141 ? 49.350 11.375 -34.990 1.00 68.94 141 GLY A CA 1
ATOM 1071 C C . GLY A 1 141 ? 49.841 12.244 -33.820 1.00 68.94 141 GLY A C 1
ATOM 1072 O O . GLY A 1 141 ? 49.063 12.660 -32.965 1.00 68.94 141 GLY A O 1
ATOM 1073 N N . LEU A 1 142 ? 51.141 12.566 -33.792 1.00 60.16 142 LEU A N 1
ATOM 1074 C CA . LEU A 1 142 ? 51.780 13.408 -32.760 1.00 60.16 142 LEU A CA 1
ATOM 1075 C C . LEU A 1 142 ? 51.319 14.884 -32.755 1.00 60.16 142 LEU A C 1
ATOM 1077 O O . LEU A 1 142 ? 51.601 15.594 -31.794 1.00 60.16 142 LEU A O 1
ATOM 1081 N N . ASN A 1 143 ? 50.606 15.346 -33.791 1.00 61.62 143 ASN A N 1
ATOM 1082 C CA . ASN A 1 143 ? 50.112 16.726 -33.916 1.00 61.62 143 ASN A CA 1
ATOM 1083 C C . ASN A 1 143 ? 48.633 16.884 -33.513 1.00 61.62 143 ASN A C 1
ATOM 1085 O O . ASN A 1 143 ? 48.024 17.930 -33.775 1.00 61.62 143 ASN A O 1
ATOM 1089 N N . ALA A 1 144 ? 48.040 15.862 -32.884 1.00 62.31 144 ALA A N 1
ATOM 1090 C CA . ALA A 1 144 ? 46.667 15.910 -32.396 1.00 62.31 144 ALA A CA 1
ATOM 1091 C C . ALA A 1 144 ? 46.460 17.111 -31.453 1.00 62.31 144 ALA A C 1
ATOM 1093 O O . ALA A 1 144 ? 47.032 17.193 -30.364 1.00 62.31 144 ALA A O 1
ATOM 1094 N N . HIS A 1 145 ? 45.632 18.069 -31.876 1.00 67.62 145 HIS A N 1
ATOM 1095 C CA . HIS A 1 145 ? 45.308 19.240 -31.069 1.00 67.62 145 HIS A CA 1
ATOM 1096 C C . HIS A 1 145 ? 44.408 18.836 -29.894 1.00 67.62 145 HIS A C 1
ATOM 1098 O O . HIS A 1 145 ? 43.235 18.507 -30.074 1.00 67.62 145 HIS A O 1
ATOM 1104 N N . VAL A 1 146 ? 44.938 18.940 -28.670 1.00 69.94 146 VAL A N 1
ATOM 1105 C CA . VAL A 1 146 ? 44.245 18.597 -27.408 1.00 69.94 146 VAL A CA 1
ATOM 1106 C C . VAL A 1 146 ? 42.870 19.276 -27.280 1.00 69.94 146 VAL A C 1
ATOM 1108 O O . VAL A 1 146 ? 41.943 18.702 -26.705 1.00 69.94 146 VAL A O 1
ATOM 1111 N N . GLY A 1 147 ? 42.711 20.474 -27.855 1.00 70.06 147 GLY A N 1
ATOM 1112 C CA . GLY A 1 147 ? 41.446 21.213 -27.861 1.00 70.06 147 GLY A CA 1
ATOM 1113 C C . GLY A 1 147 ? 40.312 20.529 -28.636 1.00 70.06 147 GLY A C 1
ATOM 1114 O O . GLY A 1 147 ? 39.172 20.564 -28.179 1.00 70.06 147 GLY A O 1
ATOM 1115 N N . GLN A 1 148 ? 40.605 19.868 -29.761 1.00 65.06 148 GLN A N 1
ATOM 1116 C CA . GLN A 1 148 ? 39.595 19.136 -30.541 1.00 65.06 148 GLN A CA 1
ATOM 1117 C C . GLN A 1 148 ? 39.240 17.803 -29.871 1.00 65.06 148 GLN A C 1
ATOM 1119 O O . GLN A 1 148 ? 38.067 17.460 -29.754 1.00 65.06 148 GLN A O 1
ATOM 1124 N N . LEU A 1 149 ? 40.235 17.120 -29.301 1.00 67.25 149 LEU A N 1
ATOM 1125 C CA . LEU A 1 149 ? 40.017 15.892 -28.535 1.00 67.25 149 LEU A CA 1
ATOM 1126 C C . LEU A 1 149 ? 39.117 16.125 -27.311 1.00 67.25 149 LEU A C 1
ATOM 1128 O O . LEU A 1 149 ? 38.184 15.368 -27.044 1.00 67.25 149 LEU A O 1
ATOM 1132 N N . SER A 1 150 ? 39.380 17.207 -26.577 1.00 73.69 150 SER A N 1
ATOM 1133 C CA . SER A 1 150 ? 38.596 17.584 -25.399 1.00 73.69 150 SER A CA 1
ATOM 1134 C C . SER A 1 150 ? 37.157 17.958 -25.757 1.00 73.69 150 SER A C 1
ATOM 1136 O O . SER A 1 150 ? 36.254 17.734 -24.954 1.00 73.69 150 SER A O 1
ATOM 1138 N N . HIS A 1 151 ? 36.922 18.476 -26.965 1.00 73.25 151 HIS A N 1
ATOM 1139 C CA . HIS A 1 151 ? 35.584 18.786 -27.459 1.00 73.25 151 HIS A CA 1
ATOM 1140 C C . HIS A 1 151 ? 34.735 17.524 -27.677 1.00 73.25 151 HIS A C 1
ATOM 1142 O O . HIS A 1 151 ? 33.614 17.451 -27.172 1.00 73.25 151 HIS A O 1
ATOM 1148 N N . ASP A 1 152 ? 35.279 16.510 -28.353 1.00 68.50 152 ASP A N 1
ATOM 1149 C CA . ASP A 1 152 ? 34.558 15.267 -28.669 1.00 68.50 152 ASP A CA 1
ATOM 1150 C C . ASP A 1 152 ? 34.243 14.438 -27.411 1.00 68.50 152 ASP A C 1
ATOM 1152 O O . ASP A 1 152 ? 33.155 13.867 -27.269 1.00 68.50 152 ASP A O 1
ATOM 1156 N N . VAL A 1 153 ? 35.165 14.425 -26.442 1.00 76.00 153 VAL A N 1
ATOM 1157 C CA . VAL A 1 153 ? 34.945 13.790 -25.132 1.00 76.00 153 VAL A CA 1
ATOM 1158 C C . VAL A 1 153 ? 33.905 14.562 -24.310 1.00 76.00 153 VAL A C 1
ATOM 1160 O O . VAL A 1 153 ? 33.037 13.963 -23.670 1.00 76.00 153 VAL A O 1
ATOM 1163 N N . TRP A 1 154 ? 33.935 15.895 -24.346 1.00 73.12 154 TRP A N 1
ATOM 1164 C CA . TRP A 1 154 ? 32.939 16.734 -23.679 1.00 73.12 154 TRP A CA 1
ATOM 1165 C C . TRP A 1 154 ? 31.530 16.536 -24.259 1.00 73.12 154 TRP A C 1
ATOM 1167 O O . TRP A 1 154 ? 30.556 16.398 -23.511 1.00 73.12 154 TRP A O 1
ATOM 1177 N N . GLN A 1 155 ? 31.423 16.437 -25.586 1.00 66.81 155 GLN A N 1
ATOM 1178 C CA . GLN A 1 155 ? 30.187 16.106 -26.295 1.00 66.81 155 GLN A CA 1
ATOM 1179 C C . GLN A 1 155 ? 29.605 14.760 -25.838 1.00 66.81 155 GLN A C 1
ATOM 1181 O O . GLN A 1 155 ? 28.402 14.663 -25.564 1.00 66.81 155 GLN A O 1
ATOM 1186 N N . ALA A 1 156 ? 30.451 13.731 -25.733 1.00 71.06 156 ALA A N 1
ATOM 1187 C CA . ALA A 1 156 ? 30.064 12.412 -25.246 1.00 71.06 156 ALA A CA 1
ATOM 1188 C C . ALA A 1 156 ? 29.436 12.489 -23.841 1.00 71.06 156 ALA A C 1
ATOM 1190 O O . ALA A 1 156 ? 28.319 12.008 -23.630 1.00 71.06 156 ALA A O 1
ATOM 1191 N N . LEU A 1 157 ? 30.109 13.152 -22.896 1.00 75.69 157 LEU A N 1
ATOM 1192 C CA . LEU A 1 157 ? 29.654 13.269 -21.505 1.00 75.69 157 LEU A CA 1
ATOM 1193 C C . LEU A 1 157 ? 28.317 14.012 -21.374 1.00 75.69 157 LEU A C 1
ATOM 1195 O O . LEU A 1 157 ? 27.448 13.604 -20.599 1.00 75.69 157 LEU A O 1
ATOM 1199 N N . ILE A 1 158 ? 28.116 15.065 -22.168 1.00 72.31 158 ILE A N 1
ATOM 1200 C CA . ILE A 1 158 ? 26.855 15.810 -22.204 1.00 72.31 158 ILE A CA 1
ATOM 1201 C C . ILE A 1 158 ? 25.687 14.932 -22.677 1.00 72.31 158 ILE A C 1
ATOM 1203 O O . ILE A 1 158 ? 24.599 15.010 -22.102 1.00 72.31 158 ILE A O 1
ATOM 1207 N N . CYS A 1 159 ? 25.888 14.097 -23.702 1.00 67.50 159 CYS A N 1
ATOM 1208 C CA . CYS A 1 159 ? 24.831 13.220 -24.217 1.00 67.50 159 CYS A CA 1
ATOM 1209 C C . CYS A 1 159 ? 24.378 12.205 -23.159 1.00 67.50 159 CYS A C 1
ATOM 1211 O O . CYS A 1 159 ? 23.178 11.969 -23.003 1.00 67.50 159 CYS A O 1
ATOM 1213 N N . MET A 1 160 ? 25.320 11.664 -22.381 1.00 78.56 160 MET A N 1
ATOM 1214 C CA . MET A 1 160 ? 25.009 10.780 -21.257 1.00 78.56 160 MET A CA 1
ATOM 1215 C C . MET A 1 160 ? 24.233 11.506 -20.157 1.00 78.56 160 MET A C 1
ATOM 1217 O O . MET A 1 160 ? 23.195 11.020 -19.706 1.00 78.56 160 MET A O 1
ATOM 1221 N N . ALA A 1 161 ? 24.698 12.692 -19.755 1.00 73.38 161 ALA A N 1
ATOM 1222 C CA . ALA A 1 161 ? 24.027 13.494 -18.737 1.00 73.38 161 ALA A CA 1
ATOM 1223 C C . ALA A 1 161 ? 22.589 13.856 -19.151 1.00 73.38 161 ALA A C 1
ATOM 1225 O O . ALA A 1 161 ? 21.668 13.750 -18.341 1.00 73.38 161 ALA A O 1
ATOM 1226 N N . ALA A 1 162 ? 22.371 14.214 -20.421 1.00 68.06 162 ALA A N 1
ATOM 1227 C CA . ALA A 1 162 ? 21.045 14.497 -20.965 1.00 68.06 162 ALA A CA 1
ATOM 1228 C C . ALA A 1 162 ? 20.144 13.248 -20.991 1.00 68.06 162 ALA A C 1
ATOM 1230 O O . ALA A 1 162 ? 18.989 13.314 -20.561 1.00 68.06 162 ALA A O 1
ATOM 1231 N N . GLY A 1 163 ? 20.677 12.100 -21.429 1.00 71.19 163 GLY A N 1
ATOM 1232 C CA . GLY A 1 163 ? 19.955 10.826 -21.453 1.00 71.19 163 GLY A CA 1
ATOM 1233 C C . GLY A 1 163 ? 19.499 10.375 -20.060 1.00 71.19 163 GLY A C 1
ATOM 1234 O O . GLY A 1 163 ? 18.349 9.951 -19.894 1.00 71.19 163 GLY A O 1
ATOM 1235 N N . LEU A 1 164 ? 20.369 10.540 -19.056 1.00 79.38 164 LEU A N 1
ATOM 1236 C CA . LEU A 1 164 ? 20.075 10.278 -17.645 1.00 79.38 164 LEU A CA 1
ATOM 1237 C C . LEU A 1 164 ? 19.093 11.285 -17.045 1.00 79.38 164 LEU A C 1
ATOM 1239 O O . LEU A 1 164 ? 18.232 10.883 -16.271 1.00 79.38 164 LEU A O 1
ATOM 1243 N N . ALA A 1 165 ? 19.175 12.571 -17.396 1.00 74.06 165 ALA A N 1
ATOM 1244 C CA . ALA A 1 165 ? 18.253 13.583 -16.883 1.00 74.06 165 ALA A CA 1
ATOM 1245 C C . ALA A 1 165 ? 16.803 13.309 -17.322 1.00 74.06 165 ALA A C 1
ATOM 1247 O O . ALA A 1 165 ? 15.889 13.331 -16.497 1.00 74.06 165 ALA A O 1
ATOM 1248 N N . VAL A 1 166 ? 16.594 12.984 -18.604 1.00 69.12 166 VAL A N 1
ATOM 1249 C CA . VAL A 1 166 ? 15.267 12.641 -19.148 1.00 69.12 166 VAL A CA 1
ATOM 1250 C C . VAL A 1 166 ? 14.726 11.357 -18.508 1.00 69.12 166 VAL A C 1
ATOM 1252 O O . VAL A 1 166 ? 13.565 11.313 -18.099 1.00 69.12 166 VAL A O 1
ATOM 1255 N N . ALA A 1 167 ? 15.564 10.327 -18.362 1.00 72.88 167 ALA A N 1
ATOM 1256 C CA . ALA A 1 167 ? 15.165 9.075 -17.724 1.00 72.88 167 ALA A CA 1
ATOM 1257 C C . ALA A 1 167 ? 14.894 9.240 -16.222 1.00 72.88 167 ALA A C 1
ATOM 1259 O O . ALA A 1 167 ? 13.894 8.735 -15.720 1.00 72.88 167 ALA A O 1
ATOM 1260 N N . GLY A 1 168 ? 15.746 9.980 -15.513 1.00 71.75 168 GLY A N 1
ATOM 1261 C CA . GLY A 1 168 ? 15.661 10.195 -14.072 1.00 71.75 168 GLY A CA 1
ATOM 1262 C C . GLY A 1 168 ? 14.401 10.950 -13.662 1.00 71.75 168 GLY A C 1
ATOM 1263 O O . GLY A 1 168 ? 13.749 10.558 -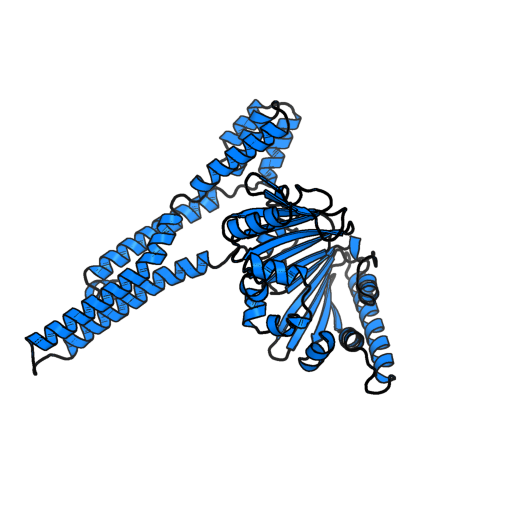12.699 1.00 71.75 168 GLY A O 1
ATOM 1264 N N . VAL A 1 169 ? 13.997 11.976 -14.418 1.00 66.50 169 VAL A N 1
ATOM 1265 C CA . VAL A 1 169 ? 12.756 12.726 -14.148 1.00 66.50 169 VAL A CA 1
ATOM 1266 C C . VAL A 1 169 ? 11.514 11.849 -14.345 1.00 66.50 169 VAL A C 1
ATOM 1268 O O . VAL A 1 169 ? 10.592 11.892 -13.525 1.00 66.50 169 VAL A O 1
ATOM 1271 N N . LEU A 1 170 ? 11.490 11.032 -15.402 1.00 61.91 170 LEU A N 1
ATOM 1272 C CA . LEU A 1 170 ? 10.366 10.136 -15.690 1.00 61.91 170 LEU A CA 1
ATOM 1273 C C . LEU A 1 170 ? 10.304 8.961 -14.699 1.00 61.91 170 LEU A C 1
ATOM 1275 O O . LEU A 1 170 ? 9.227 8.648 -14.190 1.00 61.91 170 LEU A O 1
ATOM 1279 N N . TRP A 1 171 ? 11.453 8.373 -14.355 1.00 60.91 171 TRP A N 1
ATOM 1280 C CA . TRP A 1 171 ? 11.561 7.309 -13.356 1.00 60.91 171 TRP A CA 1
ATOM 1281 C C . TRP A 1 171 ? 11.194 7.801 -11.955 1.00 60.91 171 TRP A C 1
ATOM 1283 O O . TRP A 1 171 ? 10.399 7.156 -11.286 1.00 60.91 171 TRP A O 1
ATOM 1293 N N . TRP A 1 172 ? 11.671 8.973 -11.523 1.00 59.31 172 TRP A N 1
ATOM 1294 C CA . TRP A 1 172 ? 11.353 9.529 -10.200 1.00 59.31 172 TRP A CA 1
ATOM 1295 C C . TRP A 1 172 ? 9.853 9.747 -9.985 1.00 59.31 172 TRP A C 1
ATOM 1297 O O . TRP A 1 172 ? 9.346 9.584 -8.874 1.00 59.31 172 TRP A O 1
ATOM 1307 N N . ARG A 1 173 ? 9.124 10.106 -11.048 1.00 58.22 173 ARG A N 1
ATOM 1308 C CA . ARG A 1 173 ? 7.674 10.293 -10.976 1.00 58.22 173 ARG A CA 1
ATOM 1309 C C . ARG A 1 173 ? 6.910 8.966 -11.041 1.00 58.22 173 ARG A C 1
ATOM 1311 O O . ARG A 1 173 ? 5.923 8.838 -10.328 1.00 58.22 173 ARG A O 1
ATOM 1318 N N . ALA A 1 174 ? 7.363 8.003 -11.845 1.00 54.22 174 ALA A N 1
ATOM 1319 C CA . ALA A 1 174 ? 6.755 6.671 -11.942 1.00 54.22 174 ALA A CA 1
ATOM 1320 C C . ALA A 1 174 ? 7.045 5.782 -10.715 1.00 54.22 174 ALA A C 1
ATOM 1322 O O . ALA A 1 174 ? 6.186 5.019 -10.297 1.00 54.22 174 ALA A O 1
ATOM 1323 N N . ALA A 1 175 ? 8.220 5.922 -10.096 1.00 54.97 175 ALA A N 1
ATOM 1324 C CA . ALA A 1 175 ? 8.635 5.173 -8.907 1.00 54.97 175 ALA A CA 1
ATOM 1325 C C . ALA A 1 175 ? 7.953 5.652 -7.614 1.00 54.97 175 ALA A C 1
ATOM 1327 O O . ALA A 1 175 ? 8.055 5.007 -6.571 1.00 54.97 175 ALA A O 1
ATOM 1328 N N . ARG A 1 176 ? 7.229 6.778 -7.652 1.00 61.22 176 ARG A N 1
ATOM 1329 C CA . ARG A 1 176 ? 6.289 7.120 -6.584 1.00 61.22 176 ARG A CA 1
ATOM 1330 C C . ARG A 1 176 ? 5.040 6.264 -6.775 1.00 61.22 176 ARG A C 1
ATOM 1332 O O . ARG A 1 176 ? 4.052 6.736 -7.326 1.00 61.22 176 ARG A O 1
ATOM 1339 N N . GLY A 1 177 ? 5.099 5.022 -6.292 1.00 61.78 177 GLY A N 1
ATOM 1340 C CA . GLY A 1 177 ? 3.909 4.200 -6.071 1.00 61.78 177 GLY A CA 1
ATOM 1341 C C . GLY A 1 177 ? 2.859 4.948 -5.230 1.00 61.78 177 GLY A C 1
ATOM 1342 O O . GLY A 1 177 ? 3.155 6.028 -4.691 1.00 61.78 177 GLY A O 1
ATOM 1343 N N . PRO A 1 178 ? 1.644 4.396 -5.088 1.00 69.12 178 PRO A N 1
ATOM 1344 C CA . PRO A 1 178 ? 0.535 5.075 -4.426 1.00 69.12 178 PRO A CA 1
ATOM 1345 C C . PRO A 1 178 ? 0.934 5.559 -3.031 1.00 69.12 178 PRO A C 1
ATOM 1347 O O . PRO A 1 178 ? 1.576 4.852 -2.247 1.00 69.12 178 PRO A O 1
ATOM 1350 N N . SER A 1 179 ? 0.605 6.811 -2.730 1.00 71.81 179 SER A N 1
ATOM 1351 C CA . SER A 1 179 ? 0.820 7.394 -1.408 1.00 71.81 179 SER A CA 1
ATOM 1352 C C . SER A 1 179 ? 0.037 6.618 -0.345 1.00 71.81 179 SER A C 1
ATOM 1354 O O . SER A 1 179 ? -0.991 6.007 -0.635 1.00 71.81 179 SER A O 1
ATOM 1356 N N . GLY A 1 180 ? 0.467 6.678 0.918 1.00 69.81 180 GLY A N 1
ATOM 1357 C CA . GLY A 1 180 ? -0.273 6.024 2.003 1.00 69.81 180 GLY A CA 1
ATOM 1358 C C . GLY A 1 180 ? -1.733 6.463 2.112 1.00 69.81 180 GLY A C 1
ATOM 1359 O O . GLY A 1 180 ? -2.601 5.657 2.430 1.00 69.81 180 GLY A O 1
ATOM 1360 N N . ALA A 1 181 ? -2.026 7.718 1.757 1.00 73.88 181 ALA A N 1
ATOM 1361 C CA . ALA A 1 181 ? -3.392 8.220 1.672 1.00 73.88 181 ALA A CA 1
ATOM 1362 C C . ALA A 1 181 ? -4.206 7.534 0.562 1.00 73.88 181 ALA A C 1
ATOM 1364 O O . ALA A 1 181 ? -5.395 7.299 0.743 1.00 73.88 181 ALA A O 1
ATOM 1365 N N . GLU A 1 182 ? -3.590 7.207 -0.575 1.00 77.88 182 GLU A N 1
ATOM 1366 C CA . GLU A 1 182 ? -4.251 6.497 -1.675 1.00 77.88 182 GLU A CA 1
ATOM 1367 C C . GLU A 1 182 ? -4.503 5.030 -1.326 1.00 77.88 182 GLU A C 1
ATOM 1369 O O . GLU A 1 182 ? -5.617 4.560 -1.540 1.00 77.88 182 GLU A O 1
ATOM 1374 N N . LEU A 1 183 ? -3.535 4.345 -0.705 1.00 82.44 183 LEU A N 1
ATOM 1375 C CA . LEU A 1 183 ? -3.726 2.970 -0.221 1.00 82.44 183 LEU A CA 1
ATOM 1376 C C . LEU A 1 183 ? -4.821 2.897 0.849 1.00 82.44 183 LEU A C 1
ATOM 1378 O O . LEU A 1 183 ? -5.693 2.033 0.796 1.00 82.44 183 LEU A O 1
ATOM 1382 N N . ALA A 1 184 ? -4.834 3.846 1.789 1.00 82.00 184 ALA A N 1
ATOM 1383 C CA . ALA A 1 184 ? -5.854 3.899 2.831 1.00 82.00 184 ALA A CA 1
ATOM 1384 C C . ALA A 1 184 ? -7.264 4.159 2.276 1.00 82.00 184 ALA A C 1
ATOM 1386 O O . ALA A 1 184 ? -8.243 3.718 2.872 1.00 82.00 184 ALA A O 1
ATOM 1387 N N . ARG A 1 185 ? -7.392 4.841 1.129 1.00 81.56 185 ARG A N 1
ATOM 1388 C CA . ARG A 1 185 ? -8.693 5.062 0.479 1.00 81.56 185 ARG A CA 1
ATOM 1389 C C . ARG A 1 185 ? -9.307 3.787 -0.076 1.00 81.56 185 ARG A C 1
ATOM 1391 O O . ARG A 1 185 ? -10.497 3.798 -0.345 1.00 81.56 185 ARG A O 1
ATOM 1398 N N . TRP A 1 186 ? -8.531 2.733 -0.306 1.00 82.00 186 TRP A N 1
ATOM 1399 C CA . TRP A 1 186 ? -9.059 1.479 -0.851 1.00 82.00 186 TRP A CA 1
ATOM 1400 C C . TRP A 1 186 ? -9.650 0.563 0.222 1.00 82.00 186 TRP A C 1
ATOM 1402 O O . TRP A 1 186 ? -10.287 -0.441 -0.099 1.00 82.00 186 TRP A O 1
ATOM 1412 N N . LEU A 1 187 ? -9.442 0.913 1.492 1.00 86.62 187 LEU A N 1
ATOM 1413 C CA . LEU A 1 187 ? -10.012 0.217 2.634 1.00 86.62 187 LEU A CA 1
ATOM 1414 C C . LEU A 1 187 ? -11.477 0.639 2.834 1.00 86.62 187 LEU A C 1
ATOM 1416 O O . LEU A 1 187 ? -11.845 1.774 2.515 1.00 86.62 187 LEU A O 1
ATOM 1420 N N . PRO A 1 188 ? -12.329 -0.261 3.351 1.00 83.19 188 PRO A N 1
ATOM 1421 C CA . PRO A 1 188 ? -13.736 0.044 3.562 1.00 83.19 188 PRO A CA 1
ATOM 1422 C C . PRO A 1 188 ? -13.921 1.129 4.635 1.00 83.19 188 PRO A C 1
ATOM 1424 O O . PRO A 1 188 ? -13.149 1.228 5.587 1.00 83.19 188 PRO A O 1
ATOM 1427 N N . ASP A 1 189 ? -14.980 1.929 4.496 1.00 77.62 189 ASP A N 1
ATOM 1428 C CA . ASP A 1 189 ? -15.330 3.001 5.440 1.00 77.62 189 ASP A CA 1
ATOM 1429 C C . ASP A 1 189 ? -16.040 2.427 6.679 1.00 77.62 189 ASP A C 1
ATOM 1431 O O . ASP A 1 189 ? -17.247 2.572 6.867 1.00 77.62 189 ASP A O 1
ATOM 1435 N N . GLN A 1 190 ? -15.292 1.676 7.488 1.00 77.69 190 GLN A N 1
ATOM 1436 C CA . GLN A 1 190 ? -15.766 1.053 8.723 1.00 77.69 190 GLN A CA 1
ATOM 1437 C C . GLN A 1 190 ? -14.929 1.517 9.916 1.00 77.69 190 GLN A C 1
ATOM 1439 O O . GLN A 1 190 ? -13.744 1.832 9.789 1.00 77.69 190 GLN A O 1
ATOM 1444 N N . ALA A 1 191 ? -15.543 1.544 11.101 1.00 78.31 191 ALA A N 1
ATOM 1445 C CA . ALA A 1 191 ? -14.821 1.834 12.332 1.00 78.31 191 ALA A CA 1
ATOM 1446 C C . ALA A 1 191 ? -13.842 0.688 12.629 1.00 78.31 191 ALA A C 1
ATOM 1448 O O . ALA A 1 191 ? -14.259 -0.432 12.908 1.00 78.31 191 ALA A O 1
ATOM 1449 N N . GLY A 1 192 ? -12.546 0.979 12.567 1.00 84.88 192 GLY A N 1
ATOM 1450 C CA . GLY A 1 192 ? -11.479 0.014 12.803 1.00 84.88 192 GLY A CA 1
ATOM 1451 C C . GLY A 1 192 ? -10.139 0.700 13.047 1.00 84.88 192 GLY A C 1
ATOM 1452 O O . GLY A 1 192 ? -9.985 1.900 12.808 1.00 84.88 192 GLY A O 1
ATOM 1453 N N . PHE A 1 193 ? -9.172 -0.073 13.526 1.00 88.44 193 PHE A N 1
ATOM 1454 C CA . PHE A 1 193 ? -7.785 0.347 13.675 1.00 88.44 193 PHE A CA 1
ATOM 1455 C C . PHE A 1 193 ? -7.146 0.419 12.291 1.00 88.44 193 PHE A C 1
ATOM 1457 O O . PHE A 1 193 ? -7.029 -0.598 11.612 1.00 88.44 193 PHE A O 1
ATOM 1464 N N . LEU A 1 194 ? -6.754 1.617 11.864 1.00 89.88 194 LEU A N 1
ATOM 1465 C CA . LEU A 1 194 ? -6.124 1.839 10.566 1.00 89.88 194 LEU A CA 1
ATOM 1466 C C . LEU A 1 194 ? -4.616 2.012 10.751 1.00 89.88 194 LEU A C 1
ATOM 1468 O O . LEU A 1 194 ? -4.173 3.040 11.257 1.00 89.88 194 LEU A O 1
ATOM 1472 N N . LEU A 1 195 ? -3.841 1.025 10.321 1.00 91.56 195 LEU A N 1
ATOM 1473 C CA . LEU A 1 195 ? -2.383 1.025 10.330 1.00 91.56 195 LEU A CA 1
ATOM 1474 C C . LEU A 1 195 ? -1.849 1.357 8.935 1.00 91.56 195 LEU A C 1
ATOM 1476 O O . LEU A 1 195 ? -2.362 0.866 7.932 1.00 91.56 195 LEU A O 1
ATOM 1480 N N . TYR A 1 196 ? -0.775 2.129 8.871 1.00 91.81 196 TYR A N 1
ATOM 1481 C CA . TYR A 1 196 ? 0.009 2.335 7.662 1.00 91.81 196 TYR A CA 1
ATOM 1482 C C . TYR A 1 196 ? 1.494 2.189 7.958 1.00 91.81 196 TYR A C 1
ATOM 1484 O O . TYR A 1 196 ? 1.976 2.728 8.955 1.00 91.81 196 TYR A O 1
ATOM 1492 N N . ALA A 1 197 ? 2.219 1.542 7.049 1.00 90.88 197 ALA A N 1
ATOM 1493 C CA . ALA A 1 197 ? 3.670 1.444 7.097 1.00 90.88 197 ALA A CA 1
ATOM 1494 C C . ALA A 1 197 ? 4.295 1.584 5.699 1.00 90.88 197 ALA A C 1
ATOM 1496 O O . ALA A 1 197 ? 3.835 0.980 4.729 1.00 90.88 197 ALA A O 1
ATOM 1497 N N . ASP A 1 198 ? 5.377 2.356 5.612 1.00 89.56 198 ASP A N 1
ATOM 1498 C CA . ASP A 1 198 ? 6.256 2.488 4.451 1.00 89.56 198 ASP A CA 1
ATOM 1499 C C . ASP A 1 198 ? 7.509 1.630 4.676 1.00 89.56 198 ASP A C 1
ATOM 1501 O O . ASP A 1 198 ? 8.475 2.036 5.329 1.00 89.56 198 ASP A O 1
ATOM 1505 N N . PHE A 1 199 ? 7.473 0.408 4.148 1.00 88.81 199 PHE A N 1
ATOM 1506 C CA . PHE A 1 199 ? 8.559 -0.561 4.260 1.00 88.81 199 PHE A CA 1
ATOM 1507 C C . PHE A 1 199 ? 9.821 -0.086 3.540 1.00 88.81 199 PHE A C 1
ATOM 1509 O O . PHE A 1 199 ? 10.920 -0.403 3.990 1.00 88.81 199 PHE A O 1
ATOM 1516 N N . GLY A 1 200 ? 9.697 0.728 2.487 1.00 84.50 200 GLY A N 1
ATOM 1517 C CA . GLY A 1 200 ? 10.842 1.339 1.812 1.00 84.50 200 GLY A CA 1
ATOM 1518 C C . GLY A 1 200 ? 11.657 2.234 2.750 1.00 84.50 200 GLY A C 1
ATOM 1519 O O . GLY A 1 200 ? 12.875 2.072 2.867 1.00 84.50 200 GLY A O 1
ATOM 1520 N N . VAL A 1 201 ? 10.991 3.137 3.476 1.00 82.81 201 VAL A N 1
ATOM 1521 C CA . VAL A 1 201 ? 11.647 4.025 4.454 1.00 82.81 201 VAL A CA 1
ATOM 1522 C C . VAL A 1 201 ? 12.143 3.251 5.678 1.00 82.81 201 VAL A C 1
ATOM 1524 O O . VAL A 1 201 ? 13.255 3.496 6.156 1.00 82.81 201 VAL A O 1
ATOM 1527 N N . LEU A 1 202 ? 11.363 2.292 6.185 1.00 83.19 202 LEU A N 1
ATOM 1528 C CA . LEU A 1 202 ? 11.770 1.462 7.327 1.00 83.19 202 LEU A CA 1
ATOM 1529 C C . LEU A 1 202 ? 12.995 0.592 6.999 1.00 83.19 202 LEU A C 1
ATOM 1531 O O . LEU A 1 202 ? 13.889 0.452 7.834 1.00 83.19 202 LEU A O 1
ATOM 1535 N N . ARG A 1 203 ? 13.079 0.058 5.775 1.00 85.50 203 ARG A N 1
ATOM 1536 C CA . ARG A 1 203 ? 14.238 -0.698 5.279 1.00 85.50 203 ARG A CA 1
ATOM 1537 C C . ARG A 1 203 ? 15.460 0.202 5.122 1.00 85.50 203 ARG A C 1
ATOM 1539 O O . ARG A 1 203 ? 16.526 -0.136 5.625 1.00 85.50 203 ARG A O 1
ATOM 1546 N N . ALA A 1 204 ? 15.304 1.366 4.487 1.00 80.88 204 ALA A N 1
ATOM 1547 C CA . ALA A 1 204 ? 16.402 2.309 4.261 1.00 80.88 204 ALA A CA 1
ATOM 1548 C C . ALA A 1 204 ? 16.973 2.898 5.564 1.00 80.88 204 ALA A C 1
ATOM 1550 O O . ALA A 1 204 ? 18.161 3.195 5.640 1.00 80.88 204 ALA A O 1
ATOM 1551 N N . SER A 1 205 ? 16.139 3.047 6.597 1.00 76.19 205 SER A N 1
ATOM 1552 C CA . SER A 1 205 ? 16.557 3.522 7.924 1.00 76.19 205 SER A CA 1
ATOM 1553 C C . SER A 1 205 ? 17.139 2.426 8.826 1.00 76.19 205 SER A C 1
ATOM 1555 O O . SER A 1 205 ? 17.616 2.729 9.918 1.00 76.19 205 SER A O 1
ATOM 1557 N N . GLY A 1 206 ? 17.095 1.159 8.400 1.00 73.81 206 GLY A N 1
ATOM 1558 C CA . GLY A 1 206 ? 17.519 0.005 9.197 1.00 73.81 206 GLY A CA 1
ATOM 1559 C C . GLY A 1 206 ? 16.560 -0.370 10.332 1.00 73.81 206 GLY A C 1
ATOM 1560 O O . GLY A 1 206 ? 16.797 -1.367 11.004 1.00 73.81 206 GLY A O 1
ATOM 1561 N N . VAL A 1 207 ? 15.467 0.375 10.534 1.00 77.00 207 VAL A N 1
ATOM 1562 C CA . VAL A 1 207 ? 14.457 0.087 11.566 1.00 77.00 207 VAL A CA 1
ATOM 1563 C C . VAL A 1 207 ? 13.750 -1.230 11.285 1.00 77.00 207 VAL A C 1
ATOM 1565 O O . VAL A 1 207 ? 13.502 -1.984 12.219 1.00 77.00 207 VAL A O 1
ATOM 1568 N N . LEU A 1 208 ? 13.485 -1.542 10.010 1.00 80.06 208 LEU A N 1
ATOM 1569 C CA . LEU A 1 208 ? 12.851 -2.804 9.633 1.00 80.06 208 LEU A CA 1
ATOM 1570 C C . LEU A 1 208 ? 13.675 -4.000 10.117 1.00 80.06 208 LEU A C 1
ATOM 1572 O O . LEU A 1 208 ? 13.127 -4.866 10.773 1.00 80.06 208 LEU A O 1
ATOM 1576 N N . ALA A 1 209 ? 14.991 -3.997 9.894 1.00 76.69 209 ALA A N 1
ATOM 1577 C CA . ALA A 1 209 ? 15.879 -5.071 10.346 1.00 76.69 209 ALA A CA 1
ATOM 1578 C C . ALA A 1 209 ? 15.964 -5.194 11.877 1.00 76.69 209 ALA A C 1
ATOM 1580 O O . ALA A 1 209 ? 16.388 -6.227 12.383 1.00 76.69 209 ALA A O 1
ATOM 1581 N N . MET A 1 210 ? 15.592 -4.143 12.615 1.00 69.88 210 MET A N 1
ATOM 1582 C CA . MET A 1 210 ? 15.539 -4.188 14.075 1.00 69.88 210 MET A CA 1
ATOM 1583 C C . MET A 1 210 ? 14.253 -4.852 14.566 1.00 69.88 210 MET A C 1
ATOM 1585 O O . MET A 1 210 ? 14.330 -5.636 15.499 1.00 69.88 210 MET A O 1
ATOM 1589 N N . ILE A 1 211 ? 13.104 -4.531 13.957 1.00 71.56 211 ILE A N 1
ATOM 1590 C CA . ILE A 1 211 ? 11.775 -5.038 14.356 1.00 71.56 211 ILE A CA 1
ATOM 1591 C C . ILE A 1 211 ? 11.385 -6.356 13.679 1.00 71.56 211 ILE A C 1
ATOM 1593 O O . ILE A 1 211 ? 10.395 -6.971 14.066 1.00 71.56 211 ILE A O 1
ATOM 1597 N N . ASP A 1 212 ? 12.115 -6.755 12.641 1.00 72.69 212 ASP A N 1
ATOM 1598 C CA . ASP A 1 212 ? 11.883 -7.998 11.923 1.00 72.69 212 ASP A CA 1
ATOM 1599 C C . ASP A 1 212 ? 12.189 -9.191 12.833 1.00 72.69 212 ASP A C 1
ATOM 1601 O O . ASP A 1 212 ? 13.230 -9.246 13.495 1.00 72.69 212 ASP A O 1
ATOM 1605 N N . ALA A 1 213 ? 11.264 -10.148 12.879 1.00 68.38 213 ALA A N 1
ATOM 1606 C CA . ALA A 1 213 ? 11.461 -11.352 13.662 1.00 68.38 213 ALA A CA 1
ATOM 1607 C C . ALA A 1 213 ? 12.619 -12.163 13.052 1.00 68.38 213 ALA A C 1
ATOM 1609 O O . ALA A 1 213 ? 12.650 -12.344 11.827 1.00 68.38 213 ALA A O 1
ATOM 1610 N N . PRO A 1 214 ? 13.552 -12.690 13.870 1.00 67.69 214 PRO A N 1
ATOM 1611 C CA . PRO A 1 214 ? 14.584 -13.587 13.367 1.00 67.69 214 PRO A CA 1
ATOM 1612 C C . PRO A 1 214 ? 13.933 -14.779 12.659 1.00 67.69 214 PRO A C 1
ATOM 1614 O O . PRO A 1 214 ? 12.855 -15.221 13.056 1.00 67.69 214 PRO A O 1
ATOM 1617 N N . ASP A 1 215 ? 14.590 -15.333 11.637 1.00 67.44 215 ASP A N 1
ATOM 1618 C CA . ASP A 1 215 ? 14.020 -16.406 10.803 1.00 67.44 215 ASP A CA 1
ATOM 1619 C C . ASP A 1 215 ? 13.496 -17.604 11.611 1.00 67.44 215 ASP A C 1
ATOM 1621 O O . ASP A 1 215 ? 12.511 -18.236 11.230 1.00 67.44 215 ASP A O 1
ATOM 1625 N N . SER A 1 216 ? 14.115 -17.887 12.760 1.00 63.56 216 SER A N 1
ATOM 1626 C CA . SER A 1 216 ? 13.710 -18.945 13.690 1.00 63.56 216 SER A CA 1
ATOM 1627 C C . SER A 1 216 ? 12.389 -18.678 14.423 1.00 63.56 216 SER A C 1
ATOM 1629 O O . SER A 1 216 ? 11.765 -19.625 14.888 1.00 63.56 216 SER A O 1
ATOM 1631 N N . ALA A 1 217 ? 11.975 -17.416 14.554 1.00 68.44 217 ALA A N 1
ATOM 1632 C CA . ALA A 1 217 ? 10.735 -16.999 15.210 1.00 68.44 217 ALA A CA 1
ATOM 1633 C C . ALA A 1 217 ? 9.569 -16.807 14.221 1.00 68.44 217 ALA A C 1
ATOM 1635 O O . ALA A 1 217 ? 8.450 -16.516 14.641 1.00 68.44 217 ALA A O 1
ATOM 1636 N N . ARG A 1 218 ? 9.808 -16.965 12.911 1.00 79.00 218 ARG A N 1
ATOM 1637 C CA . ARG A 1 218 ? 8.771 -16.817 11.883 1.00 79.00 218 ARG A CA 1
ATOM 1638 C C . ARG A 1 218 ? 7.853 -18.036 11.842 1.00 79.00 218 ARG A C 1
ATOM 1640 O O . ARG A 1 218 ? 8.308 -19.186 11.812 1.00 79.00 218 ARG A O 1
ATOM 1647 N N . GLU A 1 219 ? 6.553 -17.773 11.763 1.00 78.38 219 GLU A N 1
ATOM 1648 C CA . GLU A 1 219 ? 5.527 -18.808 11.634 1.00 78.38 219 GLU A CA 1
ATOM 1649 C C . GLU A 1 219 ? 5.803 -19.725 10.432 1.00 78.38 219 GLU A C 1
ATOM 1651 O O . GLU A 1 219 ? 6.301 -19.293 9.387 1.00 78.38 219 GLU A O 1
ATOM 1656 N N . GLN A 1 220 ? 5.505 -21.019 10.588 1.00 81.56 220 GLN A N 1
ATOM 1657 C CA . GLN A 1 220 ? 5.742 -22.021 9.544 1.00 81.56 220 GLN A CA 1
ATOM 1658 C C . GLN A 1 220 ? 4.959 -21.694 8.264 1.00 81.56 220 GLN A C 1
ATOM 1660 O O . GLN A 1 220 ? 5.522 -21.768 7.176 1.00 81.56 220 GLN A O 1
ATOM 1665 N N . ASP A 1 221 ? 3.711 -21.242 8.400 1.00 80.44 221 ASP A N 1
ATOM 1666 C CA . ASP A 1 221 ? 2.844 -20.880 7.275 1.00 80.44 221 ASP A CA 1
ATOM 1667 C C . ASP A 1 221 ? 3.449 -19.765 6.412 1.00 80.44 221 ASP A C 1
ATOM 1669 O O . ASP A 1 221 ? 3.398 -19.824 5.180 1.00 80.44 221 ASP A O 1
ATOM 1673 N N . TYR A 1 222 ? 4.082 -18.770 7.043 1.00 83.06 222 TYR A N 1
ATOM 1674 C CA . TYR A 1 222 ? 4.782 -17.709 6.322 1.00 83.06 222 TYR A CA 1
ATOM 1675 C C . TYR A 1 222 ? 6.018 -18.248 5.593 1.00 83.06 222 TYR A C 1
ATOM 1677 O O . TYR A 1 222 ? 6.244 -17.908 4.434 1.00 83.06 222 TYR A O 1
ATOM 1685 N N . ARG A 1 223 ? 6.803 -19.128 6.226 1.00 84.88 223 ARG A N 1
ATOM 1686 C CA . ARG A 1 223 ? 7.986 -19.734 5.590 1.00 84.88 223 ARG A CA 1
ATOM 1687 C C . ARG A 1 223 ? 7.611 -20.584 4.375 1.00 84.88 223 ARG A C 1
ATOM 1689 O O . ARG A 1 223 ? 8.250 -20.456 3.332 1.00 84.88 223 ARG A O 1
ATOM 1696 N N . ASP A 1 224 ? 6.547 -21.375 4.474 1.00 85.69 224 ASP A N 1
ATOM 1697 C CA . ASP A 1 224 ? 6.003 -22.143 3.351 1.00 85.69 224 ASP A CA 1
ATOM 1698 C C . ASP A 1 224 ? 5.532 -21.219 2.215 1.00 85.69 224 ASP A C 1
ATOM 1700 O O . ASP A 1 224 ? 5.804 -21.469 1.038 1.00 85.69 224 ASP A O 1
ATOM 1704 N N . PHE A 1 225 ? 4.845 -20.126 2.560 1.00 87.31 225 PHE A N 1
ATOM 1705 C CA . PHE A 1 225 ? 4.398 -19.126 1.595 1.00 87.31 225 PHE A CA 1
ATOM 1706 C C . PHE A 1 225 ? 5.576 -18.480 0.855 1.00 87.31 225 PHE A C 1
ATOM 1708 O O . PHE A 1 225 ? 5.558 -18.411 -0.378 1.00 87.31 225 PHE A O 1
ATOM 1715 N N . VAL A 1 226 ? 6.620 -18.057 1.576 1.00 88.50 226 VAL A N 1
ATOM 1716 C CA . VAL A 1 226 ? 7.842 -17.480 0.992 1.00 88.50 226 VAL A CA 1
ATOM 1717 C C . VAL A 1 226 ? 8.544 -18.506 0.100 1.00 88.50 226 VAL A C 1
ATOM 1719 O O . VAL A 1 226 ? 8.976 -18.159 -0.996 1.00 88.50 226 VAL A O 1
ATOM 1722 N N . ALA A 1 227 ? 8.627 -19.772 0.519 1.00 87.19 227 ALA A N 1
ATOM 1723 C CA . ALA A 1 227 ? 9.293 -20.824 -0.249 1.00 87.19 227 ALA A CA 1
ATOM 1724 C C . ALA A 1 227 ? 8.620 -21.085 -1.608 1.00 87.19 227 ALA A C 1
ATOM 1726 O O . ALA A 1 227 ? 9.308 -21.291 -2.606 1.00 87.19 227 ALA A O 1
ATOM 1727 N N . VAL A 1 228 ? 7.284 -21.045 -1.665 1.00 87.25 228 VAL A N 1
ATOM 1728 C CA . VAL A 1 228 ? 6.531 -21.303 -2.903 1.00 87.25 228 VAL A CA 1
ATOM 1729 C C . VAL A 1 228 ? 6.423 -20.054 -3.778 1.00 87.25 228 VAL A C 1
ATOM 1731 O O . VAL A 1 228 ? 6.614 -20.115 -4.994 1.00 87.25 228 VAL A O 1
ATOM 1734 N N . THR A 1 229 ? 6.101 -18.907 -3.183 1.00 87.88 229 THR A N 1
ATOM 1735 C CA . THR A 1 229 ? 5.831 -17.678 -3.946 1.00 87.88 229 THR A CA 1
ATOM 1736 C C . THR A 1 229 ? 7.098 -16.877 -4.240 1.00 87.88 229 THR A C 1
ATOM 1738 O O . THR A 1 229 ? 7.145 -16.116 -5.209 1.00 87.88 229 THR A O 1
ATOM 1741 N N . GLY A 1 230 ? 8.142 -17.054 -3.429 1.00 88.56 230 GLY A N 1
ATOM 1742 C CA . GLY A 1 230 ? 9.342 -16.224 -3.429 1.00 88.56 230 GLY A CA 1
ATOM 1743 C C . GLY A 1 230 ? 9.115 -14.805 -2.903 1.00 88.56 230 GLY A C 1
ATOM 1744 O O . GLY A 1 230 ? 10.053 -14.015 -2.956 1.00 88.56 230 GLY A O 1
ATOM 1745 N N . PHE A 1 231 ? 7.904 -14.474 -2.438 1.00 89.94 231 PHE A N 1
ATOM 1746 C CA . PHE A 1 231 ? 7.581 -13.157 -1.897 1.00 89.94 231 PHE A CA 1
ATOM 1747 C C . PHE A 1 231 ? 8.047 -13.062 -0.451 1.00 89.94 231 PHE A C 1
ATOM 1749 O O . PHE A 1 231 ? 7.622 -13.850 0.390 1.00 89.94 231 PHE A O 1
ATOM 1756 N N . ASP A 1 232 ? 8.869 -12.063 -0.159 1.00 88.94 232 ASP A N 1
ATOM 1757 C CA . ASP A 1 232 ? 9.343 -11.766 1.187 1.00 88.94 232 ASP A CA 1
ATOM 1758 C C . ASP A 1 232 ? 8.954 -10.331 1.549 1.00 88.94 232 ASP A C 1
ATOM 1760 O O . ASP A 1 232 ? 9.422 -9.392 0.904 1.00 88.94 232 ASP A O 1
ATOM 1764 N N . TYR A 1 233 ? 8.126 -10.127 2.584 1.00 88.50 233 TYR A N 1
ATOM 1765 C CA . TYR A 1 233 ? 7.666 -8.776 2.937 1.00 88.50 233 TYR A CA 1
ATOM 1766 C C . TYR A 1 233 ? 8.829 -7.827 3.233 1.00 88.50 233 TYR A C 1
ATOM 1768 O O . TYR A 1 233 ? 8.734 -6.632 2.949 1.00 88.50 233 TYR A O 1
ATOM 1776 N N . ALA A 1 234 ? 9.941 -8.327 3.781 1.00 87.19 234 ALA A N 1
ATOM 1777 C CA . ALA A 1 234 ? 11.051 -7.470 4.165 1.00 87.19 234 ALA A CA 1
ATOM 1778 C C . ALA A 1 234 ? 11.725 -6.872 2.928 1.00 87.19 234 ALA A C 1
ATOM 1780 O O . ALA A 1 234 ? 12.222 -5.742 2.972 1.00 87.19 234 ALA A O 1
ATOM 1781 N N . ARG A 1 235 ? 11.693 -7.599 1.804 1.00 87.50 235 ARG A N 1
ATOM 1782 C CA . ARG A 1 235 ? 12.325 -7.217 0.539 1.00 87.50 235 ARG A CA 1
ATOM 1783 C C . ARG A 1 235 ? 11.338 -6.617 -0.454 1.00 87.50 235 ARG A C 1
ATOM 1785 O O . ARG A 1 235 ? 11.665 -5.598 -1.063 1.00 87.50 235 ARG A O 1
ATOM 1792 N N . ASP A 1 236 ? 10.171 -7.225 -0.623 1.00 89.25 236 ASP A N 1
ATOM 1793 C CA . ASP A 1 236 ? 9.266 -7.019 -1.759 1.00 89.25 236 ASP A CA 1
ATOM 1794 C C . ASP A 1 236 ? 8.070 -6.121 -1.469 1.00 89.25 236 ASP A C 1
ATOM 1796 O O . ASP A 1 236 ? 7.489 -5.577 -2.408 1.00 89.25 236 ASP A O 1
ATOM 1800 N N . LEU A 1 237 ? 7.722 -5.923 -0.197 1.00 90.56 237 LEU A N 1
ATOM 1801 C CA . LEU A 1 237 ? 6.682 -4.980 0.196 1.00 90.56 237 LEU A CA 1
ATOM 1802 C C . LEU A 1 237 ? 7.262 -3.561 0.237 1.00 90.56 237 LEU A C 1
ATOM 1804 O O . LEU A 1 237 ? 8.311 -3.333 0.841 1.00 90.56 237 LEU A O 1
ATOM 1808 N N . ASP A 1 238 ? 6.579 -2.600 -0.379 1.00 89.69 238 ASP A N 1
ATOM 1809 C CA . ASP A 1 238 ? 7.000 -1.196 -0.368 1.00 89.69 238 ASP A CA 1
ATOM 1810 C C . ASP A 1 238 ? 6.161 -0.375 0.611 1.00 89.69 238 ASP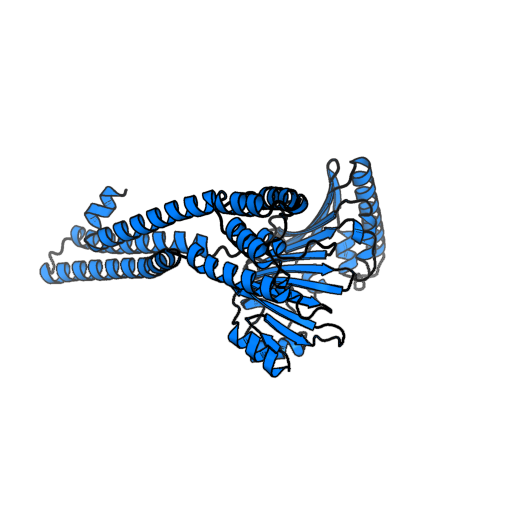 A C 1
ATOM 1812 O O . ASP A 1 238 ? 6.708 0.368 1.427 1.00 89.69 238 ASP A O 1
ATOM 1816 N N . ARG A 1 239 ? 4.831 -0.521 0.574 1.00 90.75 239 ARG A N 1
ATOM 1817 C CA . ARG A 1 239 ? 3.904 0.165 1.486 1.00 90.75 239 ARG A CA 1
ATOM 1818 C C . ARG A 1 239 ? 2.693 -0.697 1.776 1.00 90.75 239 ARG A C 1
ATOM 1820 O O . ARG A 1 239 ? 2.256 -1.472 0.930 1.00 90.75 239 ARG A O 1
ATOM 1827 N N . VAL A 1 240 ? 2.102 -0.505 2.945 1.00 93.00 240 VAL A N 1
ATOM 1828 C CA . VAL A 1 240 ? 0.872 -1.191 3.332 1.00 93.00 240 VAL A CA 1
ATOM 1829 C C . VAL A 1 240 ? -0.035 -0.263 4.120 1.00 93.00 240 VAL A C 1
ATOM 1831 O O . VAL A 1 240 ? 0.426 0.501 4.966 1.00 93.00 240 VAL A O 1
ATOM 1834 N N . ALA A 1 241 ? -1.330 -0.343 3.843 1.00 92.31 241 ALA A N 1
ATOM 1835 C CA . ALA A 1 241 ? -2.387 0.173 4.693 1.00 92.31 241 ALA A CA 1
ATOM 1836 C C . ALA A 1 241 ? -3.280 -1.002 5.104 1.00 92.31 241 ALA A C 1
ATOM 1838 O O . ALA A 1 241 ? -3.736 -1.754 4.244 1.00 92.31 241 ALA A O 1
ATOM 1839 N N . ALA A 1 242 ? -3.526 -1.161 6.400 1.00 93.00 242 ALA A N 1
ATOM 1840 C CA . ALA A 1 242 ? -4.332 -2.239 6.952 1.00 93.00 242 ALA A CA 1
ATOM 1841 C C . ALA A 1 242 ? -5.427 -1.687 7.871 1.00 93.00 242 ALA A C 1
ATOM 1843 O O . ALA A 1 242 ? -5.161 -0.817 8.695 1.00 93.00 242 ALA A O 1
ATOM 1844 N N . LEU A 1 243 ? -6.649 -2.198 7.746 1.00 91.31 243 LEU A N 1
ATOM 1845 C CA . LEU A 1 243 ? -7.779 -1.893 8.618 1.00 91.31 243 LEU A CA 1
ATOM 1846 C C . LEU A 1 243 ? -8.190 -3.159 9.369 1.00 91.31 243 LEU A C 1
ATOM 1848 O O . LEU A 1 243 ? -8.626 -4.129 8.750 1.00 91.31 243 LEU A O 1
ATOM 1852 N N . LEU A 1 244 ? -8.093 -3.122 10.696 1.00 90.75 244 LEU A N 1
ATOM 1853 C CA . LEU A 1 244 ? -8.599 -4.166 11.582 1.00 90.75 244 LEU A CA 1
ATOM 1854 C C . LEU A 1 244 ? -9.908 -3.702 12.220 1.00 90.75 244 LEU A C 1
ATOM 1856 O O . LEU A 1 244 ? -9.947 -2.703 12.941 1.00 90.75 244 LEU A O 1
ATOM 1860 N N . THR A 1 245 ? -10.988 -4.423 11.953 1.00 87.94 245 THR A N 1
ATOM 1861 C CA . THR A 1 245 ? -12.308 -4.119 12.515 1.00 87.94 245 THR A CA 1
ATOM 1862 C C . THR A 1 245 ? -12.494 -4.789 13.885 1.00 87.94 245 THR A C 1
ATOM 1864 O O . THR A 1 245 ? -11.880 -5.823 14.148 1.00 87.94 245 THR A O 1
ATOM 1867 N N . PRO A 1 246 ? -13.387 -4.275 14.750 1.00 81.62 246 PRO A N 1
ATOM 1868 C CA . PRO A 1 246 ? -13.747 -4.927 16.016 1.00 81.62 246 PRO A CA 1
ATOM 1869 C C . PRO A 1 246 ? -14.349 -6.321 15.830 1.00 81.62 246 PRO A C 1
ATOM 1871 O O . PRO A 1 246 ? -14.252 -7.165 16.712 1.00 81.62 246 PRO A O 1
ATOM 1874 N N . ALA A 1 247 ? -14.956 -6.572 14.667 1.00 82.69 247 ALA A N 1
ATOM 1875 C CA . ALA A 1 247 ? -15.459 -7.885 14.296 1.00 82.69 247 ALA A CA 1
ATOM 1876 C C . ALA A 1 247 ? -14.332 -8.892 14.014 1.00 82.69 247 ALA A C 1
ATOM 1878 O O . ALA A 1 247 ? -14.622 -10.069 13.825 1.00 82.69 247 ALA A O 1
ATOM 1879 N N . GLY A 1 248 ? -13.066 -8.462 13.957 1.00 83.50 248 GLY A N 1
ATOM 1880 C CA . GLY A 1 248 ? -11.909 -9.293 13.627 1.00 83.50 248 GLY A CA 1
ATOM 1881 C C . GLY A 1 248 ? -11.662 -9.458 12.125 1.00 83.50 248 GLY A C 1
ATOM 1882 O O . GLY A 1 248 ? -10.828 -10.275 11.746 1.00 83.50 248 GLY A O 1
ATOM 1883 N N . ASP A 1 249 ? -12.374 -8.721 11.261 1.00 89.25 249 ASP A N 1
ATOM 1884 C CA . ASP A 1 249 ? -12.030 -8.652 9.835 1.00 89.25 249 ASP A CA 1
ATOM 1885 C C . ASP A 1 249 ? -10.771 -7.805 9.638 1.00 89.25 249 ASP A C 1
ATOM 1887 O O . ASP A 1 249 ? -10.683 -6.694 10.177 1.00 89.25 249 ASP A O 1
ATOM 1891 N N . LEU A 1 250 ? -9.844 -8.303 8.822 1.00 91.56 250 LEU A N 1
ATOM 1892 C CA . LEU A 1 250 ? -8.616 -7.612 8.438 1.00 91.56 250 LEU A CA 1
ATOM 1893 C C . LEU A 1 250 ? -8.657 -7.291 6.947 1.00 91.56 250 LEU A C 1
ATOM 1895 O O . LEU A 1 250 ? -8.830 -8.179 6.121 1.00 91.56 250 LEU A O 1
ATOM 1899 N N . TRP A 1 251 ? -8.444 -6.031 6.599 1.00 92.81 251 TRP A N 1
ATOM 1900 C CA . TRP A 1 251 ? -8.413 -5.550 5.222 1.00 92.81 251 TRP A CA 1
ATOM 1901 C C . TRP A 1 251 ? -7.057 -4.923 4.957 1.00 92.81 251 TRP A C 1
ATOM 1903 O O . TRP A 1 251 ? -6.588 -4.139 5.773 1.00 92.81 251 TRP A O 1
ATOM 1913 N N . ILE A 1 252 ? -6.423 -5.243 3.837 1.00 93.81 252 ILE A N 1
ATOM 1914 C CA . ILE A 1 252 ? -5.066 -4.816 3.507 1.00 93.81 252 ILE A CA 1
ATOM 1915 C C . ILE A 1 252 ? -5.035 -4.308 2.068 1.00 93.81 252 ILE A C 1
ATOM 1917 O O . ILE A 1 252 ? -5.448 -4.991 1.135 1.00 93.81 252 ILE A O 1
ATOM 1921 N N . SER A 1 253 ? -4.500 -3.107 1.887 1.00 92.62 253 SER A N 1
ATOM 1922 C CA . SER A 1 253 ? -4.102 -2.568 0.591 1.00 92.62 253 SER A CA 1
ATOM 1923 C C . SER A 1 253 ? -2.595 -2.358 0.614 1.00 92.62 253 SER A C 1
ATOM 1925 O O . SER A 1 253 ? -2.088 -1.539 1.382 1.00 92.62 253 SER A O 1
ATOM 1927 N N . ALA A 1 254 ? -1.874 -3.099 -0.217 1.00 92.88 254 ALA A N 1
ATOM 1928 C CA . ALA A 1 254 ? -0.421 -3.159 -0.196 1.00 92.88 254 ALA A CA 1
ATOM 1929 C C . ALA A 1 254 ? 0.156 -2.848 -1.572 1.00 92.88 254 ALA A C 1
ATOM 1931 O O . ALA A 1 254 ? -0.344 -3.364 -2.563 1.00 92.88 254 ALA A O 1
ATOM 1932 N N . SER A 1 255 ? 1.223 -2.053 -1.633 1.00 91.06 255 SER A N 1
ATOM 1933 C CA . SER A 1 255 ? 2.020 -1.878 -2.847 1.00 91.06 255 SER A CA 1
ATOM 1934 C C . SER A 1 255 ? 3.375 -2.570 -2.719 1.00 91.06 255 SER A C 1
ATOM 1936 O O . SER A 1 255 ? 4.015 -2.474 -1.667 1.00 91.06 255 SER A O 1
ATOM 1938 N N . GLY A 1 256 ? 3.828 -3.227 -3.779 1.00 89.25 256 GLY A N 1
ATOM 1939 C CA . GLY A 1 256 ? 5.073 -3.982 -3.799 1.00 89.25 256 GLY A CA 1
ATOM 1940 C C . GLY A 1 256 ? 5.211 -4.867 -5.035 1.00 89.25 256 GLY A C 1
ATOM 1941 O O . GLY A 1 256 ? 4.403 -4.831 -5.961 1.00 89.25 256 GLY A O 1
ATOM 1942 N N . ARG A 1 257 ? 6.245 -5.706 -5.038 1.00 89.06 257 ARG A N 1
ATOM 1943 C CA . ARG A 1 257 ? 6.567 -6.591 -6.166 1.00 89.06 257 ARG A CA 1
ATOM 1944 C C . ARG A 1 257 ? 5.810 -7.912 -6.074 1.00 89.06 257 ARG A C 1
ATOM 1946 O O . ARG A 1 257 ? 6.358 -8.946 -5.688 1.00 89.06 257 ARG A O 1
ATOM 1953 N N . PHE A 1 258 ? 4.533 -7.875 -6.429 1.00 87.88 258 PHE A N 1
ATOM 1954 C CA . PHE A 1 258 ? 3.674 -9.056 -6.435 1.00 87.88 258 PHE A CA 1
ATOM 1955 C C . PHE A 1 258 ? 3.778 -9.821 -7.759 1.00 87.88 258 PHE A C 1
ATOM 1957 O O . PHE A 1 258 ? 3.848 -9.226 -8.829 1.00 87.88 258 PHE A O 1
ATOM 1964 N N . HIS A 1 259 ? 3.768 -11.153 -7.683 1.00 88.69 259 HIS A N 1
ATOM 1965 C CA . HIS A 1 259 ? 3.748 -12.040 -8.849 1.00 88.69 259 HIS A CA 1
ATOM 1966 C C . HIS A 1 259 ? 2.395 -12.768 -8.890 1.00 88.69 259 HIS A C 1
ATOM 1968 O O . HIS A 1 259 ? 2.248 -13.798 -8.220 1.00 88.69 259 HIS A O 1
ATOM 1974 N N . PRO A 1 260 ? 1.398 -12.259 -9.640 1.00 85.69 260 PRO A N 1
ATOM 1975 C CA . PRO A 1 260 ? 0.017 -12.748 -9.578 1.00 85.69 260 PRO A CA 1
ATOM 1976 C C . PRO A 1 260 ? -0.106 -14.231 -9.924 1.00 85.69 260 PRO A C 1
ATOM 1978 O O . PRO A 1 260 ? -0.877 -14.956 -9.297 1.00 85.69 260 PRO A O 1
ATOM 1981 N N . GLU A 1 261 ? 0.705 -14.704 -10.872 1.00 88.25 261 GLU A N 1
ATOM 1982 C CA . GLU A 1 261 ? 0.744 -16.109 -11.283 1.00 88.25 261 GLU A CA 1
ATOM 1983 C C . GLU A 1 261 ? 1.170 -17.030 -10.133 1.00 88.25 261 GLU A C 1
ATOM 1985 O O . GLU A 1 261 ? 0.519 -18.040 -9.870 1.00 88.25 261 GLU A O 1
ATOM 1990 N N . LYS A 1 262 ? 2.215 -16.648 -9.386 1.00 90.56 262 LYS A N 1
ATOM 1991 C CA . LYS A 1 262 ? 2.710 -17.428 -8.243 1.00 90.56 262 LYS A CA 1
ATOM 1992 C C . LYS A 1 262 ? 1.735 -17.408 -7.071 1.00 90.56 262 LYS A C 1
ATOM 1994 O O . LYS A 1 262 ? 1.529 -18.438 -6.435 1.00 90.56 262 LYS A O 1
ATOM 1999 N N . LEU A 1 263 ? 1.117 -16.257 -6.804 1.00 89.44 263 LEU A N 1
ATOM 2000 C CA . LEU A 1 263 ? 0.089 -16.133 -5.769 1.00 89.44 263 LEU A CA 1
ATOM 2001 C C . LEU A 1 263 ? -1.131 -17.000 -6.103 1.00 89.44 263 LEU A C 1
ATOM 2003 O O . LEU A 1 263 ? -1.616 -17.737 -5.250 1.00 89.44 263 LEU A O 1
ATOM 2007 N N . SER A 1 264 ? -1.584 -16.974 -7.358 1.00 89.44 264 SER A N 1
ATOM 2008 C CA . SER A 1 264 ? -2.705 -17.800 -7.820 1.00 89.44 264 SER A CA 1
ATOM 2009 C C . SER A 1 264 ? -2.377 -19.293 -7.737 1.00 89.44 264 SER A C 1
ATOM 2011 O O . SER A 1 264 ? -3.186 -20.074 -7.240 1.00 89.44 264 SER A O 1
ATOM 2013 N N . ALA A 1 265 ? -1.170 -19.693 -8.150 1.00 90.50 265 ALA A N 1
ATOM 2014 C CA . ALA A 1 265 ? -0.703 -21.073 -8.034 1.00 90.50 265 ALA A CA 1
ATOM 2015 C C . ALA A 1 265 ? -0.644 -21.548 -6.572 1.00 90.50 265 ALA A C 1
ATOM 2017 O O . ALA A 1 265 ? -1.050 -22.672 -6.279 1.00 90.50 265 ALA A O 1
ATOM 2018 N N . TYR A 1 266 ? -0.202 -20.686 -5.648 1.00 90.44 266 TYR A N 1
ATOM 2019 C CA . TYR A 1 266 ? -0.210 -20.976 -4.213 1.00 90.44 266 TYR A CA 1
ATOM 2020 C C . TYR A 1 266 ? -1.632 -21.154 -3.660 1.00 90.44 266 TYR A C 1
ATOM 2022 O O . TYR A 1 266 ? -1.883 -22.081 -2.893 1.00 90.44 266 TYR A O 1
ATOM 2030 N N . ALA A 1 267 ? -2.586 -20.314 -4.079 1.00 90.69 267 ALA A N 1
ATOM 2031 C CA . ALA A 1 267 ? -3.987 -20.473 -3.684 1.00 90.69 267 ALA A CA 1
ATOM 2032 C C . ALA A 1 267 ? -4.522 -21.845 -4.096 1.00 90.69 267 ALA A C 1
ATOM 2034 O O . ALA A 1 267 ? -5.097 -22.565 -3.283 1.00 90.69 267 ALA A O 1
ATOM 2035 N N . LEU A 1 268 ? -4.308 -22.210 -5.363 1.00 91.25 268 LEU A N 1
ATOM 2036 C CA . LEU A 1 268 ? -4.796 -23.457 -5.943 1.00 91.25 268 LEU A CA 1
ATOM 2037 C C . LEU A 1 268 ? -4.143 -24.681 -5.285 1.00 91.25 268 LEU A C 1
ATOM 2039 O O . LEU A 1 268 ? -4.837 -25.658 -5.010 1.00 91.25 268 LEU A O 1
ATOM 2043 N N . SER A 1 269 ? -2.844 -24.622 -4.963 1.00 90.56 269 SER A N 1
ATOM 2044 C CA . SER A 1 269 ? -2.147 -25.725 -4.283 1.00 90.56 269 SER A CA 1
ATOM 2045 C C . SER A 1 269 ? -2.628 -25.947 -2.845 1.00 90.56 269 SER A C 1
ATOM 2047 O O . SER A 1 269 ? -2.567 -27.068 -2.344 1.00 90.56 269 SER A O 1
ATOM 2049 N N . ARG A 1 270 ? -3.168 -24.908 -2.196 1.00 89.88 270 ARG A N 1
ATOM 2050 C CA . ARG A 1 270 ? -3.789 -24.972 -0.863 1.00 89.88 270 ARG A CA 1
ATOM 2051 C C . ARG A 1 270 ? -5.309 -25.207 -0.909 1.00 89.88 270 ARG A C 1
ATOM 2053 O O . ARG A 1 270 ? -5.988 -24.987 0.089 1.00 89.88 270 ARG A O 1
ATOM 2060 N N . GLY A 1 271 ? -5.859 -25.649 -2.045 1.00 88.94 271 GLY A N 1
ATOM 2061 C CA . GLY A 1 271 ? -7.291 -25.953 -2.195 1.00 88.94 271 GLY A CA 1
ATOM 2062 C C . GLY A 1 271 ? -8.197 -24.723 -2.337 1.00 88.94 271 GLY A C 1
ATOM 2063 O O . GLY A 1 271 ? -9.417 -24.828 -2.203 1.00 88.94 271 GLY A O 1
ATOM 2064 N N . GLY A 1 272 ? -7.611 -23.555 -2.599 1.00 90.75 272 GLY A N 1
ATOM 2065 C CA . GLY A 1 272 ? -8.318 -22.318 -2.902 1.00 90.75 272 GLY A CA 1
ATOM 2066 C C . GLY A 1 272 ? -8.926 -22.292 -4.307 1.00 90.75 272 GLY A C 1
ATOM 2067 O O . GLY A 1 272 ? -8.804 -23.225 -5.101 1.00 90.75 272 GLY A O 1
ATOM 2068 N N . ARG A 1 273 ? -9.600 -21.188 -4.627 1.00 92.19 273 ARG A N 1
ATOM 2069 C CA . ARG A 1 273 ? -10.244 -20.937 -5.924 1.00 92.19 273 ARG A CA 1
ATOM 2070 C C . ARG A 1 273 ? -9.818 -19.577 -6.450 1.00 92.19 273 ARG A C 1
ATOM 2072 O O . ARG A 1 273 ? -9.750 -18.631 -5.677 1.00 92.19 273 ARG A O 1
ATOM 2079 N N . CYS A 1 274 ? -9.581 -19.477 -7.753 1.00 91.44 274 CYS A N 1
ATOM 2080 C CA . CYS A 1 274 ? -9.270 -18.216 -8.417 1.00 91.44 274 CYS A CA 1
ATOM 2081 C C . CYS A 1 274 ? -10.203 -18.011 -9.613 1.00 91.44 274 CYS A C 1
ATOM 2083 O O . CYS A 1 274 ? -10.294 -18.879 -10.481 1.00 91.44 274 CYS A O 1
ATOM 2085 N N . VAL A 1 275 ? -10.896 -16.872 -9.667 1.00 86.31 275 VAL A N 1
ATOM 2086 C CA . VAL A 1 275 ? -11.827 -16.506 -10.745 1.00 86.31 275 VAL A CA 1
ATOM 2087 C C . VAL A 1 275 ? -11.607 -15.040 -11.110 1.00 86.31 275 VAL A C 1
ATOM 2089 O O . VAL A 1 275 ? -11.683 -14.173 -10.246 1.00 86.31 275 VAL A O 1
ATOM 2092 N N . ARG A 1 276 ? -11.326 -14.755 -12.392 1.00 82.56 276 ARG A N 1
ATOM 2093 C CA . ARG A 1 276 ? -11.116 -13.387 -12.920 1.00 82.56 276 ARG A CA 1
ATOM 2094 C C . ARG A 1 276 ? -10.136 -12.537 -12.077 1.00 82.56 276 ARG A C 1
ATOM 2096 O O . ARG A 1 276 ? -10.368 -11.359 -11.842 1.00 82.56 276 ARG A O 1
ATOM 2103 N N . GLY A 1 277 ? -9.044 -13.147 -11.604 1.00 82.00 277 GLY A N 1
ATOM 2104 C CA . GLY A 1 277 ? -7.999 -12.478 -10.810 1.00 82.00 277 GLY A CA 1
ATOM 2105 C C . GLY A 1 277 ? -8.288 -12.347 -9.309 1.00 82.00 277 GLY A C 1
ATOM 2106 O O . GLY A 1 277 ? -7.384 -11.990 -8.555 1.00 82.00 277 GLY A O 1
ATOM 2107 N N . LEU A 1 278 ? -9.505 -12.671 -8.857 1.00 89.50 278 LEU A N 1
ATOM 2108 C CA . LEU A 1 278 ? -9.833 -12.810 -7.440 1.00 89.50 278 LEU A CA 1
ATOM 2109 C C . LEU A 1 278 ? -9.511 -14.235 -6.996 1.00 89.50 278 LEU A C 1
ATOM 2111 O O . LEU A 1 278 ? -10.088 -15.187 -7.522 1.00 89.50 278 LEU A O 1
ATOM 2115 N N . CYS A 1 279 ? -8.632 -14.376 -6.014 1.00 92.94 279 CYS A N 1
ATOM 2116 C CA . CYS A 1 279 ? -8.301 -15.653 -5.399 1.00 92.94 279 CYS A CA 1
ATOM 2117 C C . CYS A 1 279 ? -8.802 -15.706 -3.958 1.00 92.94 279 CYS A C 1
ATOM 2119 O O . CYS A 1 279 ? -8.784 -14.706 -3.244 1.00 92.94 279 CYS A O 1
ATOM 2121 N N . THR A 1 280 ? -9.245 -16.886 -3.535 1.00 93.19 280 THR A N 1
ATOM 2122 C CA . THR A 1 280 ? -9.785 -17.149 -2.200 1.00 93.19 280 THR A CA 1
ATOM 2123 C C . THR A 1 280 ? -9.233 -18.462 -1.667 1.00 93.19 280 THR A C 1
ATOM 2125 O O . THR A 1 280 ? -9.225 -19.457 -2.395 1.00 93.19 280 THR A O 1
ATOM 2128 N N . MET A 1 281 ? -8.834 -18.501 -0.402 1.00 92.31 281 MET A N 1
ATOM 2129 C CA . MET A 1 281 ? -8.407 -19.715 0.294 1.00 92.31 281 MET A CA 1
ATOM 2130 C C . MET A 1 281 ? -8.880 -19.704 1.748 1.00 92.31 281 MET A C 1
ATOM 2132 O O . MET A 1 281 ? -9.254 -18.664 2.293 1.00 92.31 281 MET A O 1
ATOM 2136 N N . GLN A 1 282 ? -8.844 -20.865 2.392 1.00 88.94 282 GLN A N 1
ATOM 2137 C CA . GLN A 1 282 ? -9.161 -20.962 3.810 1.00 88.94 282 GLN A CA 1
ATOM 2138 C C . GLN A 1 282 ? -8.048 -20.322 4.650 1.00 88.94 282 GLN A C 1
ATOM 2140 O O . GLN A 1 282 ? -6.865 -20.538 4.386 1.00 88.94 282 GLN A O 1
ATOM 2145 N N . GLY A 1 283 ? -8.433 -19.496 5.626 1.00 80.62 283 GLY A N 1
ATOM 2146 C CA . GLY A 1 283 ? -7.498 -18.939 6.599 1.00 80.62 283 GLY A CA 1
ATOM 2147 C C . GLY A 1 283 ? -7.219 -19.905 7.748 1.00 80.62 283 GLY A C 1
ATOM 2148 O O . GLY A 1 283 ? -7.778 -20.999 7.810 1.00 80.62 283 GLY A O 1
ATOM 2149 N N . SER A 1 284 ? -6.392 -19.470 8.700 1.00 74.06 284 SER A N 1
ATOM 2150 C CA . SER A 1 284 ? -6.003 -20.272 9.872 1.00 74.06 284 SER A CA 1
ATOM 2151 C C . SER A 1 284 ? -7.183 -20.635 10.787 1.00 74.06 284 SER A C 1
ATOM 2153 O O . SER A 1 284 ? -7.124 -21.626 11.508 1.00 74.06 284 SER A O 1
ATOM 2155 N N . SER A 1 285 ? -8.275 -19.866 10.734 1.00 76.31 285 SER A N 1
ATOM 2156 C CA . SER A 1 285 ? -9.528 -20.163 11.437 1.00 76.31 285 SER A CA 1
ATOM 2157 C C . SER A 1 285 ? -10.583 -20.691 10.457 1.00 76.31 285 SER A C 1
ATOM 2159 O O . SER A 1 285 ? -10.806 -20.047 9.431 1.00 76.31 285 SER A O 1
ATOM 2161 N N . PRO A 1 286 ? -11.327 -21.771 10.778 1.00 72.81 286 PRO A N 1
ATOM 2162 C CA . PRO A 1 286 ? -12.298 -22.375 9.856 1.00 72.81 286 PRO A CA 1
ATOM 2163 C C . PRO A 1 286 ? -13.394 -21.418 9.369 1.00 72.81 286 PRO A C 1
ATOM 2165 O O . PRO A 1 286 ? -13.905 -21.578 8.263 1.00 72.81 286 PRO A O 1
ATOM 2168 N N . SER A 1 287 ? -13.746 -20.422 10.189 1.00 79.25 287 SER A N 1
ATOM 2169 C CA . SER A 1 287 ? -14.767 -19.404 9.912 1.00 79.25 287 SER A CA 1
ATOM 2170 C C . SER A 1 287 ? -14.261 -18.196 9.116 1.00 79.25 287 SER A C 1
ATOM 2172 O O . SER A 1 287 ? -15.039 -17.283 8.838 1.00 79.25 287 SER A O 1
ATOM 2174 N N . ARG A 1 288 ? -12.969 -18.151 8.770 1.00 86.00 288 ARG A N 1
ATOM 2175 C CA . ARG A 1 288 ? -12.333 -17.027 8.076 1.00 86.00 288 ARG A CA 1
ATOM 2176 C C . ARG A 1 288 ? -11.731 -17.491 6.759 1.00 86.00 288 ARG A C 1
ATOM 2178 O O . ARG A 1 288 ? -11.028 -18.497 6.694 1.00 86.00 288 ARG A O 1
ATOM 2185 N N . GLN A 1 289 ? -11.972 -16.716 5.715 1.00 90.44 289 GLN A N 1
ATOM 2186 C CA . GLN A 1 289 ? -11.349 -16.891 4.415 1.00 90.44 289 GLN A CA 1
ATOM 2187 C C . GLN A 1 289 ? -10.389 -15.746 4.133 1.00 90.44 289 GLN A C 1
ATOM 2189 O O . GLN A 1 289 ? -10.618 -14.606 4.537 1.00 90.44 289 GLN A O 1
ATOM 2194 N N . ILE A 1 290 ? -9.311 -16.072 3.429 1.00 92.69 290 ILE A N 1
ATOM 2195 C CA . ILE A 1 290 ? -8.360 -15.114 2.882 1.00 92.69 290 ILE A CA 1
ATOM 2196 C C . ILE A 1 290 ? -8.737 -14.928 1.418 1.00 92.69 290 ILE A C 1
ATOM 2198 O O . ILE A 1 290 ? -8.733 -15.885 0.648 1.00 92.69 290 ILE A O 1
ATOM 2202 N N . SER A 1 291 ? -9.062 -13.702 1.035 1.00 93.31 291 SER A N 1
ATOM 2203 C CA . SER A 1 291 ? -9.340 -13.316 -0.346 1.00 93.31 291 SER A CA 1
ATOM 2204 C C . SER A 1 291 ? -8.350 -12.250 -0.788 1.00 93.31 291 SER A C 1
ATOM 2206 O O . SER A 1 291 ? -7.967 -11.401 0.015 1.00 93.31 291 SER A O 1
ATOM 2208 N N . TRP A 1 292 ? -7.913 -12.273 -2.043 1.00 92.88 292 TRP A N 1
ATOM 2209 C CA . TRP A 1 292 ? -7.098 -11.202 -2.608 1.00 92.88 292 TRP A CA 1
ATOM 2210 C C . TRP A 1 292 ? -7.366 -10.996 -4.089 1.00 92.88 292 TRP A C 1
ATOM 2212 O O . TRP A 1 292 ? -7.734 -11.918 -4.816 1.00 92.88 292 TRP A O 1
ATOM 2222 N N . LEU A 1 293 ? -7.163 -9.760 -4.527 1.00 90.75 293 LEU A N 1
ATOM 2223 C CA . LEU A 1 293 ? -7.377 -9.317 -5.891 1.00 90.75 293 LEU A CA 1
ATOM 2224 C C . LEU A 1 293 ? -6.233 -8.397 -6.301 1.00 90.75 293 LEU A C 1
ATOM 2226 O O . LEU A 1 293 ? -5.962 -7.387 -5.640 1.00 90.75 293 LEU A O 1
ATOM 2230 N N . ASP A 1 294 ? -5.593 -8.735 -7.414 1.00 85.00 294 ASP A N 1
ATOM 2231 C CA . ASP A 1 294 ? -4.642 -7.843 -8.069 1.00 85.00 294 ASP A CA 1
ATOM 2232 C C . ASP A 1 294 ? -5.391 -6.605 -8.592 1.00 85.00 294 ASP A C 1
ATOM 2234 O O . ASP A 1 294 ? -6.404 -6.711 -9.289 1.00 85.00 294 ASP A O 1
ATOM 2238 N N . ALA A 1 295 ? -4.955 -5.418 -8.177 1.00 73.50 295 ALA A N 1
ATOM 2239 C CA . ALA A 1 295 ? -5.538 -4.146 -8.597 1.00 73.50 295 ALA A CA 1
ATOM 2240 C C . ALA A 1 295 ? -4.770 -3.495 -9.762 1.00 73.50 295 ALA A C 1
ATOM 2242 O O . ALA A 1 295 ? -5.142 -2.400 -10.187 1.00 73.50 295 ALA A O 1
ATOM 2243 N N . GLY A 1 296 ? -3.730 -4.163 -10.276 1.00 68.94 296 GLY A N 1
ATOM 2244 C CA . GLY A 1 296 ? -2.812 -3.653 -11.287 1.00 68.94 296 GLY A CA 1
ATOM 2245 C C . GLY A 1 296 ? -1.702 -2.777 -10.697 1.00 68.94 296 GLY A C 1
ATOM 2246 O O . GLY A 1 296 ? -1.834 -2.214 -9.610 1.00 68.94 296 GLY A O 1
ATOM 2247 N N . GLY A 1 297 ? -0.599 -2.647 -11.443 1.00 61.34 297 GLY A N 1
ATOM 2248 C CA . GLY A 1 297 ? 0.443 -1.644 -11.187 1.00 61.34 297 GLY A CA 1
ATOM 2249 C C . GLY A 1 297 ? 1.053 -1.700 -9.785 1.00 61.34 297 GLY A C 1
ATOM 2250 O O . GLY A 1 297 ? 1.106 -0.675 -9.111 1.00 61.34 297 GLY A O 1
ATOM 2251 N N . ASP A 1 298 ? 1.496 -2.890 -9.369 1.00 79.25 298 ASP A N 1
ATOM 2252 C CA . ASP A 1 298 ? 2.175 -3.161 -8.094 1.00 79.25 298 ASP A CA 1
ATOM 2253 C C . ASP A 1 298 ? 1.276 -3.126 -6.847 1.00 79.25 298 ASP A C 1
ATOM 2255 O O . ASP A 1 298 ? 1.804 -3.100 -5.739 1.00 79.25 298 ASP A O 1
ATOM 2259 N N . VAL A 1 299 ? -0.062 -3.140 -6.970 1.00 86.50 299 VAL A N 1
ATOM 2260 C CA . VAL A 1 299 ? -0.967 -3.075 -5.804 1.00 86.50 299 VAL A CA 1
ATOM 2261 C C . VAL A 1 299 ? -1.810 -4.339 -5.617 1.00 86.50 299 VAL A C 1
ATOM 2263 O O . VAL A 1 299 ? -2.593 -4.731 -6.480 1.00 86.50 299 VAL A O 1
ATOM 2266 N N . LEU A 1 300 ? -1.716 -4.927 -4.425 1.00 90.88 300 LEU A N 1
ATOM 2267 C CA . LEU A 1 300 ? -2.488 -6.079 -3.977 1.00 90.88 300 LEU A CA 1
ATOM 2268 C C . LEU A 1 300 ? -3.533 -5.648 -2.941 1.00 90.88 300 LEU A C 1
ATOM 2270 O O . LEU A 1 300 ? -3.212 -5.012 -1.933 1.00 90.88 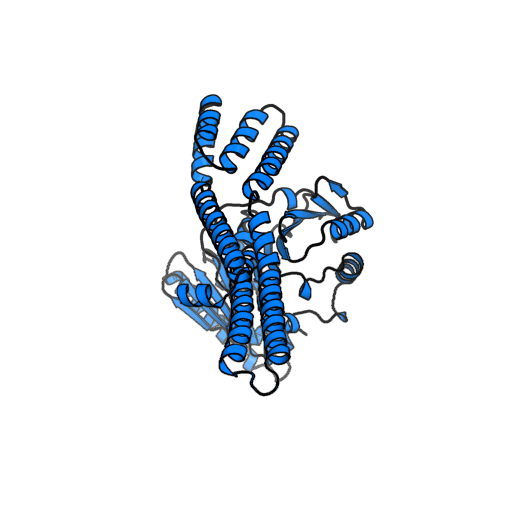300 LEU A O 1
ATOM 2274 N N . ARG A 1 301 ? -4.789 -6.038 -3.168 1.00 92.44 301 ARG A N 1
ATOM 2275 C CA . ARG A 1 301 ? -5.868 -5.935 -2.178 1.00 92.44 301 ARG A CA 1
ATOM 2276 C C . ARG A 1 301 ? -6.073 -7.301 -1.553 1.00 92.44 301 ARG A C 1
ATOM 2278 O O . ARG A 1 301 ? -6.247 -8.268 -2.285 1.00 92.44 301 ARG A O 1
ATOM 2285 N N . LEU A 1 302 ? -6.069 -7.382 -0.232 1.00 93.62 302 LEU A N 1
ATOM 2286 C CA . LEU A 1 302 ? -6.251 -8.619 0.516 1.00 93.62 302 LEU A CA 1
ATOM 2287 C C . LEU A 1 302 ? -7.239 -8.386 1.654 1.00 93.62 302 LEU A C 1
ATOM 2289 O O . LEU A 1 302 ? -7.223 -7.340 2.293 1.00 93.62 302 LEU A O 1
ATOM 2293 N N . ALA A 1 303 ? -8.089 -9.364 1.930 1.00 93.75 303 ALA A N 1
ATOM 2294 C CA . ALA A 1 303 ? -8.996 -9.331 3.061 1.00 93.75 303 ALA A CA 1
ATOM 2295 C C . ALA A 1 303 ? -9.082 -10.704 3.730 1.00 93.75 303 ALA A C 1
ATOM 2297 O O . ALA A 1 303 ? -9.189 -11.728 3.056 1.00 93.75 303 ALA A O 1
ATOM 2298 N N . VAL A 1 304 ? -9.072 -10.708 5.059 1.00 93.38 304 VAL A N 1
ATOM 2299 C CA . VAL A 1 304 ? -9.357 -11.862 5.908 1.00 93.38 304 VAL A CA 1
ATOM 2300 C C . VAL A 1 304 ? -10.705 -11.616 6.574 1.00 93.38 304 VAL A C 1
ATOM 2302 O O . VAL A 1 304 ? -10.818 -10.810 7.499 1.00 93.38 304 VAL A O 1
ATOM 2305 N N . SER A 1 305 ? -11.745 -12.280 6.079 1.00 92.12 305 SER A N 1
ATOM 2306 C CA . SER A 1 305 ? -13.129 -12.077 6.516 1.00 92.12 305 SER A CA 1
ATOM 2307 C C . SER A 1 305 ? -13.935 -13.372 6.416 1.00 92.12 305 SER A C 1
ATOM 2309 O O . SER A 1 305 ? -13.474 -14.360 5.850 1.00 92.12 305 SER A O 1
ATOM 2311 N N . ALA A 1 306 ? -15.136 -13.394 6.990 1.00 89.94 306 ALA A N 1
ATOM 2312 C CA . ALA A 1 306 ? -16.100 -14.462 6.731 1.00 89.94 306 ALA A CA 1
ATOM 2313 C C . ALA A 1 306 ? -16.607 -14.438 5.273 1.00 89.94 306 ALA A C 1
ATOM 2315 O O . ALA A 1 306 ? -17.006 -15.475 4.747 1.00 89.94 306 ALA A O 1
ATOM 2316 N N . ASP A 1 307 ? -16.576 -13.270 4.618 1.00 89.25 307 ASP A N 1
ATOM 2317 C CA . ASP A 1 307 ? -16.950 -13.119 3.211 1.00 89.25 307 ASP A CA 1
ATOM 2318 C C . ASP A 1 307 ? -15.779 -13.505 2.279 1.00 89.25 307 ASP A C 1
ATOM 2320 O O . ASP A 1 307 ? -14.745 -12.827 2.287 1.00 89.25 307 ASP A O 1
ATOM 2324 N N . PRO A 1 308 ? -15.920 -14.547 1.435 1.00 87.69 308 PRO A N 1
ATOM 2325 C CA . PRO A 1 308 ? -14.894 -14.930 0.464 1.00 87.69 308 PRO A CA 1
ATOM 2326 C C . PRO A 1 308 ? -14.651 -13.869 -0.618 1.00 87.69 308 PRO A C 1
ATOM 2328 O O . PRO A 1 308 ? -13.619 -13.899 -1.280 1.00 87.69 308 PRO A O 1
ATOM 2331 N N . LEU A 1 309 ? -15.576 -12.930 -0.831 1.00 88.62 309 LEU A N 1
ATOM 2332 C CA . LEU A 1 309 ? -15.461 -11.888 -1.855 1.00 88.62 309 LEU A CA 1
ATOM 2333 C C . LEU A 1 309 ? -15.002 -10.539 -1.289 1.00 88.62 309 LEU A C 1
ATOM 2335 O O . LEU A 1 309 ? -14.998 -9.545 -2.019 1.00 88.62 309 LEU A O 1
ATOM 2339 N N . ALA A 1 310 ? -14.582 -10.501 -0.022 1.00 89.12 310 ALA A N 1
ATOM 2340 C CA . ALA A 1 310 ? -14.193 -9.283 0.677 1.00 89.12 310 ALA A CA 1
ATOM 2341 C C . ALA A 1 310 ? -13.171 -8.450 -0.126 1.00 89.12 310 ALA A C 1
ATOM 2343 O O . ALA A 1 310 ? -13.426 -7.288 -0.437 1.00 89.12 310 ALA A O 1
ATOM 2344 N N . ALA A 1 311 ? -12.069 -9.028 -0.607 1.00 88.19 311 ALA A N 1
ATOM 2345 C CA . ALA A 1 311 ? -11.076 -8.263 -1.373 1.00 88.19 311 ALA A CA 1
ATOM 2346 C C . ALA A 1 311 ? -11.627 -7.618 -2.664 1.00 88.19 311 ALA A C 1
ATOM 2348 O O . ALA A 1 311 ? -11.100 -6.603 -3.119 1.00 88.19 311 ALA A O 1
ATOM 2349 N N . ALA A 1 312 ? -12.706 -8.156 -3.243 1.00 86.56 312 ALA A N 1
ATOM 2350 C CA . ALA A 1 312 ? -13.310 -7.618 -4.460 1.00 86.56 312 ALA A CA 1
ATOM 2351 C C . ALA A 1 312 ? -14.170 -6.368 -4.218 1.00 86.56 312 ALA A C 1
ATOM 2353 O O . ALA A 1 312 ? -14.356 -5.575 -5.140 1.00 86.56 312 ALA A O 1
ATOM 2354 N N . VAL A 1 313 ? -14.702 -6.184 -3.004 1.00 83.31 313 VAL A N 1
ATOM 2355 C CA . VAL A 1 313 ? -15.468 -4.977 -2.632 1.00 83.31 313 VAL A CA 1
ATOM 2356 C C . VAL A 1 313 ? -14.577 -3.823 -2.174 1.00 83.31 313 VAL A C 1
ATOM 2358 O O . VAL A 1 313 ? -15.055 -2.696 -2.050 1.00 83.31 313 VAL A O 1
ATOM 2361 N N . MET A 1 314 ? -13.279 -4.066 -1.985 1.00 82.56 314 MET A N 1
ATOM 2362 C CA . MET A 1 314 ? -12.302 -2.999 -1.783 1.00 82.56 314 MET A CA 1
ATOM 2363 C C . MET A 1 314 ? -12.201 -2.139 -3.042 1.00 82.56 314 MET A C 1
ATOM 2365 O O . MET A 1 314 ? -11.977 -2.644 -4.141 1.00 82.56 314 MET A O 1
ATOM 2369 N N . GLY A 1 315 ? -12.321 -0.828 -2.895 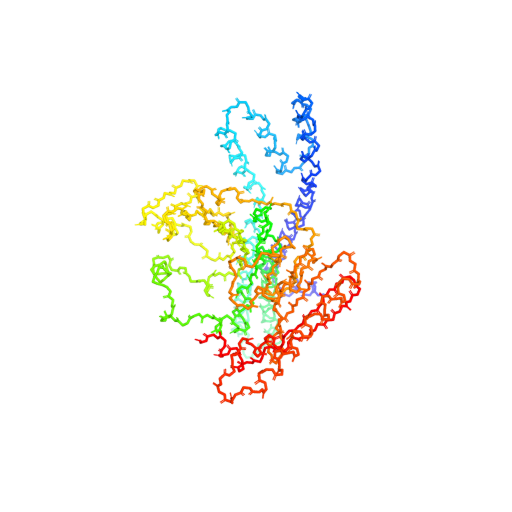1.00 69.44 315 GLY A N 1
ATOM 2370 C CA . GLY A 1 315 ? -12.283 0.109 -4.011 1.00 69.44 315 GLY A CA 1
ATOM 2371 C C . GLY A 1 315 ? -12.054 1.530 -3.517 1.00 69.44 315 GLY A C 1
ATOM 2372 O O . GLY A 1 315 ? -12.111 1.763 -2.311 1.00 69.44 315 GLY A O 1
ATOM 2373 N N . PRO A 1 316 ? -11.775 2.490 -4.413 1.00 65.25 316 PRO A N 1
ATOM 2374 C CA . PRO A 1 316 ? -11.488 3.864 -4.025 1.00 65.25 316 PRO A CA 1
ATOM 2375 C C . PRO A 1 316 ? -12.686 4.478 -3.290 1.00 65.25 316 PRO A C 1
ATOM 2377 O O . PRO A 1 316 ? -13.674 4.899 -3.889 1.00 65.25 316 PRO A O 1
ATOM 2380 N N . GLY A 1 317 ? -12.574 4.522 -1.969 1.00 63.75 317 GLY A N 1
ATOM 2381 C CA . GLY A 1 317 ? -13.516 5.121 -1.049 1.00 63.75 317 GLY A CA 1
ATOM 2382 C C . GLY A 1 317 ? -13.398 6.642 -0.992 1.00 63.75 317 GLY A C 1
ATOM 2383 O O . GLY A 1 317 ? -12.604 7.296 -1.693 1.00 63.75 317 GLY A O 1
ATOM 2384 N N . GLN A 1 318 ? -14.230 7.220 -0.127 1.00 58.06 318 GLN A N 1
ATOM 2385 C CA . GLN A 1 318 ? -14.239 8.655 0.115 1.00 58.06 318 GLN A CA 1
ATOM 2386 C C . GLN A 1 318 ? -12.886 9.114 0.682 1.00 58.06 318 GLN A C 1
ATOM 2388 O O . GLN A 1 318 ? -12.242 8.379 1.434 1.00 58.06 318 GLN A O 1
ATOM 2393 N N . PRO A 1 319 ? -12.416 10.318 0.314 1.00 57.53 319 PRO A N 1
ATOM 2394 C CA . PRO A 1 319 ? -11.212 10.875 0.909 1.00 57.53 319 PRO A CA 1
ATOM 2395 C C . PRO A 1 319 ? -11.379 10.964 2.429 1.00 57.53 319 PRO A C 1
ATOM 2397 O O . PRO A 1 319 ? -12.428 11.373 2.930 1.00 57.53 319 PRO A O 1
ATOM 2400 N N . ALA A 1 320 ? -10.331 10.580 3.159 1.00 59.66 320 ALA A N 1
ATOM 2401 C CA . ALA A 1 320 ? -10.321 10.684 4.609 1.00 59.66 320 ALA A CA 1
ATOM 2402 C C . ALA A 1 320 ? -10.620 12.133 5.033 1.00 59.66 320 ALA A C 1
ATOM 2404 O O . ALA A 1 320 ? -10.052 13.076 4.481 1.00 59.66 320 ALA A O 1
ATOM 2405 N N . ARG A 1 321 ? -11.488 12.311 6.042 1.00 55.22 321 ARG A N 1
ATOM 2406 C CA . ARG A 1 321 ? -11.846 13.641 6.579 1.00 55.22 321 ARG A CA 1
ATOM 2407 C C . ARG A 1 321 ? -10.632 14.447 7.051 1.00 55.22 321 ARG A C 1
ATOM 2409 O O . ARG A 1 321 ? -10.690 15.672 7.078 1.00 55.22 321 ARG A O 1
ATOM 2416 N N . ARG A 1 322 ? -9.547 13.768 7.429 1.00 64.31 322 ARG A N 1
ATOM 2417 C CA . ARG A 1 322 ? -8.259 14.366 7.785 1.00 64.31 322 ARG A CA 1
ATOM 2418 C C . ARG A 1 322 ? -7.146 13.676 7.015 1.00 64.31 322 ARG A C 1
ATOM 2420 O O . ARG A 1 322 ? -7.163 12.457 6.849 1.00 64.31 322 ARG A O 1
ATOM 2427 N N . ALA A 1 323 ? -6.193 14.477 6.549 1.00 62.41 323 ALA A N 1
ATOM 2428 C CA . ALA A 1 323 ? -5.015 13.963 5.875 1.00 62.41 323 ALA A CA 1
ATOM 2429 C C . ALA A 1 323 ? -4.184 13.122 6.861 1.00 62.41 323 ALA A C 1
ATOM 2431 O O . ALA A 1 323 ? -3.951 13.579 7.984 1.00 62.41 323 ALA A O 1
ATOM 2432 N N . PRO A 1 324 ? -3.737 11.918 6.469 1.00 69.88 324 PRO A N 1
ATOM 2433 C CA . PRO A 1 324 ? -2.858 11.121 7.311 1.00 69.88 324 PRO A CA 1
ATOM 2434 C C . PRO A 1 324 ? -1.518 11.841 7.541 1.00 69.88 324 PRO A C 1
ATOM 2436 O O . PRO A 1 324 ? -1.086 12.632 6.691 1.00 69.88 324 PRO A O 1
ATOM 2439 N N . PRO A 1 325 ? -0.844 11.578 8.673 1.00 74.00 325 PRO A N 1
ATOM 2440 C CA . PRO A 1 325 ? 0.472 12.139 8.938 1.00 74.00 325 PRO A CA 1
ATOM 2441 C C . PRO A 1 325 ? 1.486 11.664 7.888 1.00 74.00 325 PRO A C 1
ATOM 2443 O O . PRO A 1 325 ? 1.420 10.547 7.374 1.00 74.00 325 PRO A O 1
ATOM 2446 N N . LYS A 1 326 ? 2.456 12.528 7.567 1.00 76.31 326 LYS A N 1
ATOM 2447 C CA . LYS A 1 326 ? 3.562 12.222 6.642 1.00 76.31 326 LYS A CA 1
ATOM 2448 C C . LYS A 1 326 ? 4.688 11.467 7.359 1.00 76.31 326 LYS A C 1
ATOM 2450 O O . LYS A 1 326 ? 5.848 11.858 7.273 1.00 76.31 326 LYS A O 1
ATOM 2455 N N . SER A 1 327 ? 4.338 10.430 8.108 1.00 82.81 327 SER A N 1
ATOM 2456 C CA . SER A 1 327 ? 5.281 9.564 8.814 1.00 82.81 327 SER A CA 1
ATOM 2457 C C . SER A 1 327 ? 5.383 8.202 8.115 1.00 82.81 327 SER A C 1
ATOM 2459 O O . SER A 1 327 ? 4.426 7.769 7.466 1.00 82.81 327 SER A O 1
ATOM 2461 N N . PRO A 1 328 ? 6.529 7.507 8.232 1.00 83.25 328 PRO A N 1
ATOM 2462 C CA . PRO A 1 328 ? 6.712 6.186 7.631 1.00 83.25 328 PRO A CA 1
ATOM 2463 C C . PRO A 1 328 ? 5.901 5.094 8.331 1.00 83.25 328 PRO A C 1
ATOM 2465 O O . PRO A 1 328 ? 5.715 4.027 7.766 1.00 83.25 328 PRO A O 1
ATOM 2468 N N . LEU A 1 329 ? 5.419 5.340 9.547 1.00 88.75 329 LEU A N 1
ATOM 2469 C CA . LEU A 1 329 ? 4.584 4.419 10.305 1.00 88.75 329 LEU A CA 1
ATOM 2470 C C . LEU A 1 329 ? 3.573 5.237 11.106 1.00 88.75 329 LEU A C 1
ATOM 2472 O O . LEU A 1 329 ? 3.960 6.174 11.815 1.00 88.75 329 LEU A O 1
ATOM 2476 N N . TRP A 1 330 ? 2.290 4.909 10.980 1.00 90.75 330 TRP A N 1
ATOM 2477 C CA . TRP A 1 330 ? 1.238 5.498 11.802 1.00 90.75 330 TRP A CA 1
ATOM 2478 C C . TRP A 1 330 ? 0.054 4.558 12.000 1.00 90.75 330 TRP A C 1
ATOM 2480 O O . TRP A 1 330 ? -0.255 3.724 11.154 1.00 90.75 330 TRP A O 1
ATOM 2490 N N . LEU A 1 331 ? -0.620 4.723 13.132 1.00 90.81 331 LEU A N 1
ATOM 2491 C CA . LEU A 1 331 ? -1.803 3.986 13.546 1.00 90.81 331 LEU A CA 1
ATOM 2492 C C . LEU A 1 331 ? -2.887 4.988 13.936 1.00 90.81 331 LEU A C 1
ATOM 2494 O O . LEU A 1 331 ? -2.679 5.831 14.804 1.00 90.81 331 LEU A O 1
ATOM 2498 N N . ARG A 1 332 ? -4.058 4.885 13.317 1.00 89.62 332 ARG A N 1
ATOM 2499 C CA . ARG A 1 332 ? -5.235 5.685 13.645 1.00 89.62 332 ARG A CA 1
ATOM 2500 C C . ARG A 1 332 ? -6.287 4.818 14.316 1.00 89.62 332 ARG A C 1
ATOM 2502 O O . ARG A 1 332 ? -6.689 3.786 13.785 1.00 89.62 332 ARG A O 1
ATOM 2509 N N . ILE A 1 333 ? -6.773 5.303 15.448 1.00 89.62 333 ILE A N 1
ATOM 2510 C CA . ILE A 1 333 ? -7.775 4.653 16.280 1.00 89.62 333 ILE A CA 1
ATOM 2511 C C . ILE A 1 333 ? -8.988 5.583 16.362 1.00 89.62 333 ILE A C 1
ATOM 2513 O O . ILE A 1 333 ? -8.869 6.687 16.896 1.00 89.62 333 ILE A O 1
ATOM 2517 N N . PRO A 1 334 ? -10.152 5.202 15.815 1.00 87.69 334 PRO A N 1
ATOM 2518 C CA . PRO A 1 334 ? -11.349 6.030 15.890 1.00 87.69 334 PRO A CA 1
ATOM 2519 C C . PRO A 1 334 ? -11.854 6.124 17.336 1.00 87.69 334 PRO A C 1
ATOM 2521 O O . PRO A 1 334 ? -11.766 5.158 18.093 1.00 87.69 334 PRO A O 1
ATOM 2524 N N . GLY A 1 335 ? -12.444 7.263 17.711 1.00 86.56 335 GLY A N 1
ATOM 2525 C CA . GLY A 1 335 ? -12.893 7.530 19.084 1.00 86.56 335 GLY A CA 1
ATOM 2526 C C . GLY A 1 335 ? -13.879 6.501 19.645 1.00 86.56 335 GLY A C 1
ATOM 2527 O O . GLY A 1 335 ? -13.867 6.225 20.842 1.00 86.56 335 GLY A O 1
ATOM 2528 N N . ALA A 1 336 ? -14.674 5.862 18.779 1.00 82.88 336 ALA A N 1
ATOM 2529 C CA . ALA A 1 336 ? -15.573 4.770 19.158 1.00 82.88 336 ALA A CA 1
ATOM 2530 C C . ALA A 1 336 ? -14.836 3.562 19.770 1.00 82.88 336 ALA A C 1
ATOM 2532 O O . ALA A 1 336 ? -15.401 2.872 20.613 1.00 82.88 336 ALA A O 1
ATOM 2533 N N . LEU A 1 337 ? -13.577 3.332 19.378 1.00 79.56 337 LEU A N 1
ATOM 2534 C CA . LEU A 1 337 ? -12.753 2.213 19.842 1.00 79.56 337 LEU A CA 1
ATOM 2535 C C . LEU A 1 337 ? -11.835 2.577 21.007 1.00 79.56 337 LEU A C 1
ATOM 2537 O O . LEU A 1 337 ? -11.309 1.683 21.653 1.00 79.56 337 LEU A O 1
ATOM 2541 N N . LEU A 1 338 ? -11.700 3.861 21.351 1.00 80.06 338 LEU A N 1
ATOM 2542 C CA . LEU A 1 338 ? -10.926 4.278 22.529 1.00 80.06 338 LEU A CA 1
ATOM 2543 C C . LEU A 1 338 ? -11.568 3.828 23.854 1.00 80.06 338 LEU A C 1
ATOM 2545 O O . LEU A 1 338 ? -10.899 3.808 24.882 1.00 80.06 338 LEU A O 1
ATOM 2549 N N . LYS A 1 339 ? -12.852 3.445 23.829 1.00 70.56 339 LYS A N 1
ATOM 2550 C CA . LYS A 1 339 ? -13.574 2.862 24.972 1.00 70.56 339 LYS A CA 1
ATOM 2551 C C . LYS A 1 339 ? -13.460 1.340 25.059 1.00 70.56 339 LYS A C 1
ATOM 2553 O O . LYS A 1 339 ? -13.677 0.780 26.128 1.00 70.56 339 LYS A O 1
ATOM 2558 N N . ALA A 1 340 ? -13.187 0.676 23.938 1.00 58.12 340 ALA A N 1
ATOM 2559 C CA . ALA A 1 340 ? -13.191 -0.774 23.850 1.00 58.12 340 ALA A CA 1
ATOM 2560 C C . ALA A 1 340 ? -11.785 -1.291 24.175 1.00 58.12 340 ALA A C 1
ATOM 2562 O O . ALA A 1 340 ? -10.870 -1.197 23.363 1.00 58.12 340 ALA A O 1
ATOM 2563 N N . GLY A 1 341 ? -11.608 -1.821 25.386 1.00 53.03 341 GLY A N 1
ATOM 2564 C CA . GLY A 1 341 ? -10.391 -2.539 25.779 1.00 53.03 341 GLY A CA 1
ATOM 2565 C C . GLY A 1 341 ? -10.277 -3.937 25.159 1.00 53.03 341 GLY A C 1
ATOM 2566 O O . GLY A 1 341 ? -9.298 -4.632 25.421 1.00 53.03 341 GLY A O 1
ATOM 2567 N N . ASP A 1 342 ? -11.260 -4.347 24.355 1.00 52.31 342 ASP A N 1
ATOM 2568 C CA . ASP A 1 342 ? -11.355 -5.687 23.787 1.00 52.31 342 ASP A CA 1
ATOM 2569 C C . ASP A 1 342 ? -10.459 -5.828 22.548 1.00 52.31 342 ASP A C 1
ATOM 2571 O O . ASP A 1 342 ? -10.593 -5.092 21.570 1.00 52.31 342 ASP A O 1
ATOM 2575 N N . GLY A 1 343 ? -9.540 -6.798 22.591 1.00 50.91 343 GLY A N 1
ATOM 2576 C CA . GLY A 1 343 ? -8.668 -7.163 21.466 1.00 50.91 343 GLY A CA 1
ATOM 2577 C C . GLY A 1 343 ? -7.290 -6.493 21.433 1.00 50.91 343 GLY A C 1
ATOM 2578 O O . GLY A 1 343 ? -6.564 -6.672 20.457 1.00 50.91 343 GLY A O 1
ATOM 2579 N N . LEU A 1 344 ? -6.900 -5.746 22.472 1.00 54.69 344 LEU A N 1
ATOM 2580 C CA . LEU A 1 344 ? -5.593 -5.079 22.555 1.00 54.69 344 LEU A CA 1
ATOM 2581 C C . LEU A 1 344 ? -4.685 -5.735 23.613 1.00 54.69 344 LEU A C 1
ATOM 2583 O O . LEU A 1 344 ? -5.197 -6.240 24.614 1.00 54.69 344 LEU A O 1
ATOM 2587 N N . PRO A 1 345 ? -3.347 -5.716 23.437 1.00 48.44 345 PRO A N 1
ATOM 2588 C CA . PRO A 1 345 ? -2.417 -6.254 24.427 1.00 48.44 345 PRO A CA 1
ATOM 2589 C C . PRO A 1 345 ? -2.595 -5.616 25.821 1.00 48.44 345 PRO A C 1
ATOM 2591 O O . PRO A 1 345 ? -2.894 -4.414 25.907 1.00 48.44 345 PRO A O 1
ATOM 2594 N N . PRO A 1 346 ? -2.378 -6.376 26.915 1.00 50.19 346 PRO A N 1
ATOM 2595 C CA . PRO A 1 346 ? -2.457 -5.860 28.282 1.00 50.19 346 PRO A CA 1
ATOM 2596 C C . PRO A 1 346 ? -1.596 -4.598 28.458 1.00 50.19 346 PRO A C 1
ATOM 2598 O O . PRO A 1 346 ? -0.434 -4.576 28.066 1.00 50.19 346 PRO A O 1
ATOM 2601 N N . GLY A 1 347 ? -2.168 -3.528 29.020 1.00 58.56 347 GLY A N 1
ATOM 2602 C CA . GLY A 1 347 ? -1.484 -2.245 29.257 1.00 58.56 347 GLY A CA 1
ATOM 2603 C C . GLY A 1 347 ? -1.779 -1.153 28.223 1.00 58.56 347 GLY A C 1
ATOM 2604 O O . GLY A 1 347 ? -1.851 0.024 28.584 1.00 58.56 347 GLY A O 1
ATOM 2605 N N . MET A 1 348 ? -2.060 -1.512 26.965 1.00 63.50 348 MET A N 1
ATOM 2606 C CA . MET A 1 348 ? -2.438 -0.527 25.941 1.00 63.50 348 MET A CA 1
ATOM 2607 C C . MET A 1 348 ? -3.877 -0.025 26.138 1.00 63.50 348 MET A C 1
ATOM 2609 O O . MET A 1 348 ? -4.162 1.148 25.904 1.00 63.50 348 MET A O 1
ATOM 2613 N N . SER A 1 349 ? -4.762 -0.883 26.654 1.00 67.44 349 SER A N 1
ATOM 2614 C CA . SER A 1 349 ? -6.144 -0.542 27.017 1.00 67.44 349 SER A CA 1
ATOM 2615 C C . SER A 1 349 ? -6.219 0.572 28.065 1.00 67.44 349 SER A C 1
ATOM 2617 O O . SER A 1 349 ? -7.008 1.504 27.915 1.00 67.44 349 SER A O 1
ATOM 2619 N N . THR A 1 350 ? -5.350 0.541 29.080 1.00 69.19 350 THR A N 1
ATOM 2620 C CA . THR A 1 350 ? -5.266 1.587 30.110 1.00 69.19 350 THR A CA 1
ATOM 2621 C C . THR A 1 350 ? -4.894 2.929 29.490 1.00 69.19 350 THR A C 1
ATOM 2623 O O . THR A 1 350 ? -5.549 3.934 29.754 1.00 69.19 350 THR A O 1
ATOM 2626 N N . LEU A 1 351 ? -3.896 2.947 28.604 1.00 72.00 351 LEU A N 1
ATOM 2627 C CA . LEU A 1 351 ? -3.441 4.175 27.951 1.00 72.00 351 LEU A CA 1
ATOM 2628 C C . LEU A 1 351 ? -4.504 4.749 27.004 1.00 72.00 351 LEU A C 1
ATOM 2630 O O . LEU A 1 351 ? -4.732 5.958 26.978 1.00 72.00 351 LEU A O 1
ATOM 2634 N N . LEU A 1 352 ? -5.203 3.879 26.275 1.00 76.38 352 LEU A N 1
ATOM 2635 C CA . LEU A 1 352 ? -6.285 4.272 25.373 1.00 76.38 352 LEU A CA 1
ATOM 2636 C C . LEU A 1 352 ? -7.527 4.753 26.126 1.00 76.38 352 LEU A C 1
ATOM 2638 O O . LEU A 1 352 ? -8.148 5.721 25.690 1.00 76.38 352 LEU A O 1
ATOM 2642 N N . SER A 1 353 ? -7.825 4.180 27.296 1.00 76.06 353 SER A N 1
ATOM 2643 C CA . SER A 1 353 ? -8.913 4.657 28.159 1.00 76.06 353 SER A CA 1
ATOM 2644 C C . SER A 1 353 ? -8.683 6.095 28.643 1.00 76.06 353 SER A C 1
ATOM 2646 O O . SER A 1 353 ? -9.624 6.875 28.776 1.00 76.06 353 SER A O 1
ATOM 2648 N N . CYS A 1 354 ? -7.425 6.515 28.826 1.00 78.81 354 CYS A N 1
ATOM 2649 C CA . CYS A 1 354 ? -7.112 7.902 29.169 1.00 78.81 354 CYS A CA 1
ATOM 2650 C C . CYS A 1 354 ? -7.401 8.889 28.023 1.00 78.81 354 CYS A C 1
ATOM 2652 O O . CYS A 1 354 ? -7.540 10.089 28.272 1.00 78.81 354 CYS A O 1
ATOM 2654 N N . LEU A 1 355 ? -7.513 8.395 26.787 1.00 85.06 355 LEU A N 1
ATOM 2655 C CA . LEU A 1 355 ? -7.899 9.162 25.601 1.00 85.06 355 LEU A CA 1
ATOM 2656 C C . LEU A 1 355 ? -9.416 9.124 25.347 1.00 85.06 355 LEU A C 1
ATOM 2658 O O . LEU A 1 355 ? -9.883 9.606 24.313 1.00 85.06 355 LEU A O 1
ATOM 2662 N N . GLU A 1 356 ? -10.206 8.593 26.285 1.00 84.00 356 GLU A N 1
ATOM 2663 C CA . GLU A 1 356 ? -11.660 8.571 26.172 1.00 84.00 356 GLU A CA 1
ATOM 2664 C C . GLU A 1 356 ? -12.237 9.986 25.976 1.00 84.00 356 GLU A C 1
ATOM 2666 O O . GLU A 1 356 ? -11.953 10.927 26.723 1.00 84.00 356 GLU A O 1
ATOM 2671 N N . GLY A 1 357 ? -13.095 10.125 24.962 1.00 84.38 357 GLY A N 1
ATOM 2672 C CA . GLY A 1 357 ? -13.714 11.396 24.582 1.00 84.38 357 GLY A CA 1
ATOM 2673 C C . GLY A 1 357 ? -12.958 12.169 23.499 1.00 84.38 357 GLY A C 1
ATOM 2674 O O . GLY A 1 357 ? -13.445 13.223 23.079 1.00 84.38 357 GLY A O 1
ATOM 2675 N N . ALA A 1 358 ? -11.816 11.658 23.028 1.00 88.44 358 ALA A N 1
ATOM 2676 C CA . ALA A 1 358 ? -11.208 12.111 21.784 1.00 88.44 358 ALA A CA 1
ATOM 2677 C C . ALA A 1 358 ? -12.027 11.634 20.573 1.00 88.44 358 ALA A C 1
ATOM 2679 O O . ALA A 1 358 ? -12.640 10.565 20.591 1.00 88.44 358 ALA A O 1
ATOM 2680 N N . GLU A 1 359 ? -12.028 12.425 19.502 1.00 89.00 359 GLU A N 1
ATOM 2681 C CA . GLU A 1 359 ? -12.672 12.059 18.233 1.00 89.00 359 GLU A CA 1
ATOM 2682 C C . GLU A 1 359 ? -11.949 10.886 17.555 1.00 89.00 359 GLU A C 1
ATOM 2684 O O . GLU A 1 359 ? -12.570 10.025 16.932 1.00 89.00 359 GLU A O 1
ATOM 2689 N N . GLU A 1 360 ? -10.627 10.860 17.693 1.00 88.44 360 GLU A N 1
ATOM 2690 C CA . GLU A 1 360 ? -9.711 9.819 17.237 1.00 88.44 360 GLU A CA 1
ATOM 2691 C C . GLU A 1 360 ? -8.382 9.968 17.992 1.00 88.44 360 GLU A C 1
ATOM 2693 O O . GLU A 1 360 ? -8.109 11.015 18.581 1.00 88.44 360 GLU A O 1
ATOM 2698 N N . ALA A 1 361 ? -7.542 8.941 17.954 1.00 90.31 361 ALA A N 1
ATOM 2699 C CA . ALA A 1 361 ? -6.147 9.018 18.361 1.00 90.31 361 ALA A CA 1
ATOM 2700 C C . ALA A 1 361 ? -5.270 8.556 17.197 1.00 90.31 361 ALA A C 1
ATOM 2702 O O . ALA A 1 361 ? -5.485 7.481 16.636 1.00 90.31 361 ALA A O 1
ATOM 2703 N N . VAL A 1 362 ? -4.294 9.374 16.818 1.00 90.62 362 VAL A N 1
ATOM 2704 C CA . VAL A 1 362 ? -3.321 9.049 15.774 1.00 90.62 362 VAL A CA 1
ATOM 2705 C C . VAL A 1 362 ? -1.957 8.937 16.427 1.00 90.62 362 VAL A C 1
ATOM 2707 O O . VAL A 1 362 ? -1.475 9.905 17.009 1.00 90.62 362 VAL A O 1
ATOM 2710 N N . PHE A 1 363 ? -1.349 7.766 16.318 1.00 90.62 363 PHE A N 1
ATOM 2711 C CA . PHE A 1 363 ? 0.012 7.487 16.747 1.00 90.62 363 PHE A CA 1
ATOM 2712 C C . PHE A 1 363 ? 0.910 7.429 15.520 1.00 90.62 363 PHE A C 1
ATOM 2714 O O . PHE A 1 363 ? 0.512 6.873 14.497 1.00 90.62 363 PHE A O 1
ATOM 2721 N N . TRP A 1 364 ? 2.120 7.962 15.597 1.00 89.88 364 TRP A N 1
ATOM 2722 C CA . TRP A 1 364 ? 3.113 7.786 14.545 1.00 89.88 364 TRP A CA 1
ATOM 2723 C C . TRP A 1 364 ? 4.519 7.684 15.099 1.00 89.88 364 TRP A C 1
ATOM 2725 O O . TRP A 1 364 ? 4.796 8.107 16.217 1.00 89.88 364 TRP A O 1
ATOM 2735 N N . VAL A 1 365 ? 5.410 7.119 14.289 1.00 84.88 365 VAL A N 1
ATOM 2736 C CA . VAL A 1 365 ? 6.826 7.012 14.628 1.00 84.88 365 VAL A CA 1
ATOM 2737 C C . VAL A 1 365 ? 7.626 8.015 13.804 1.00 84.88 365 VAL A C 1
ATOM 2739 O O . VAL A 1 365 ? 7.593 8.000 12.570 1.00 84.88 365 VAL A O 1
ATOM 2742 N N . GLY A 1 366 ? 8.328 8.900 14.503 1.00 79.75 366 GLY A N 1
ATOM 2743 C CA . GLY A 1 366 ? 9.343 9.795 13.975 1.00 79.75 366 GLY A CA 1
ATOM 2744 C C . GLY A 1 366 ? 10.730 9.153 14.023 1.00 79.75 366 GLY A C 1
ATOM 2745 O O . GLY A 1 366 ? 11.089 8.444 14.966 1.00 79.75 366 GLY A O 1
ATOM 2746 N N . LEU A 1 367 ? 11.523 9.408 12.983 1.00 70.19 367 LEU A N 1
ATOM 2747 C CA . LEU A 1 367 ? 12.927 9.008 12.905 1.00 70.19 367 LEU A CA 1
ATOM 2748 C C . LEU A 1 367 ? 13.788 10.209 13.316 1.00 70.19 367 LEU A C 1
ATOM 2750 O O . LEU A 1 367 ? 13.908 11.170 12.556 1.00 70.19 367 LEU A O 1
ATOM 2754 N N . GLY A 1 368 ? 14.359 10.173 14.523 1.00 62.19 368 GLY A N 1
ATOM 2755 C CA . GLY A 1 368 ? 15.276 11.195 15.031 1.00 62.19 368 GLY A CA 1
ATOM 2756 C C . GLY A 1 368 ? 16.734 10.728 14.989 1.00 62.19 368 GLY A C 1
ATOM 2757 O O . GLY A 1 368 ? 17.021 9.535 15.044 1.00 62.19 368 GLY A O 1
ATOM 2758 N N . GLY A 1 369 ? 17.689 11.663 14.947 1.00 55.66 369 GLY A N 1
ATOM 2759 C CA . GLY A 1 369 ? 19.125 11.341 14.870 1.00 55.66 369 GLY A CA 1
ATOM 2760 C C . GLY A 1 369 ? 19.689 10.517 16.045 1.00 55.66 369 GLY A C 1
ATOM 2761 O O . GLY A 1 369 ? 20.772 9.957 15.916 1.00 55.66 369 GLY A O 1
ATOM 2762 N N . GLN A 1 370 ? 18.970 10.415 17.172 1.00 55.75 370 GLN A N 1
ATOM 2763 C CA . GLN A 1 370 ? 19.395 9.689 18.382 1.00 55.75 370 GLN A CA 1
ATOM 2764 C C . GLN A 1 370 ? 18.486 8.501 18.775 1.00 55.75 370 GLN A C 1
ATOM 2766 O O . GLN A 1 370 ? 18.767 7.828 19.765 1.00 55.75 370 GLN A O 1
ATOM 2771 N N . GLY A 1 371 ? 17.418 8.201 18.023 1.00 68.50 371 GLY A N 1
ATOM 2772 C CA . GLY A 1 371 ? 16.461 7.142 18.375 1.00 68.50 371 GLY A CA 1
ATOM 2773 C C . GLY A 1 371 ? 15.122 7.252 17.640 1.00 68.50 371 GLY A C 1
ATOM 2774 O O . GLY A 1 371 ? 14.975 8.058 16.721 1.00 68.50 371 GLY A O 1
ATOM 2775 N N . LEU A 1 372 ? 14.145 6.442 18.054 1.00 77.31 372 LEU A N 1
ATOM 2776 C CA . LEU A 1 372 ? 12.763 6.539 17.573 1.00 77.31 372 LEU A CA 1
ATOM 2777 C C . LEU A 1 372 ? 11.952 7.413 18.527 1.00 77.31 372 LEU A C 1
ATOM 2779 O O . LEU A 1 372 ? 12.026 7.238 19.744 1.00 77.31 372 LEU A O 1
ATOM 2783 N N . THR A 1 373 ? 11.154 8.327 17.985 1.00 85.19 373 THR A N 1
ATOM 2784 C CA . THR A 1 373 ? 10.139 9.043 18.762 1.00 85.19 373 THR A CA 1
ATOM 2785 C C . THR A 1 373 ? 8.774 8.495 18.394 1.00 85.19 373 THR A C 1
ATOM 2787 O O . THR A 1 373 ? 8.422 8.429 17.221 1.00 85.19 373 THR A O 1
ATOM 2790 N N . ILE A 1 374 ? 7.998 8.066 19.382 1.00 87.19 374 ILE A N 1
ATOM 2791 C CA . ILE A 1 374 ? 6.583 7.755 19.176 1.00 87.19 374 ILE A CA 1
ATOM 2792 C C . ILE A 1 374 ? 5.825 9.017 19.548 1.00 87.19 374 ILE A C 1
ATOM 2794 O O . ILE A 1 374 ? 6.030 9.553 20.630 1.00 87.19 374 ILE A O 1
ATOM 2798 N N . GLU A 1 375 ? 4.967 9.502 18.671 1.00 90.12 375 GLU A N 1
ATOM 2799 C CA . GLU A 1 375 ? 4.145 10.684 18.896 1.00 90.12 375 GLU A CA 1
ATOM 2800 C C . GLU A 1 375 ? 2.671 10.292 18.843 1.00 90.12 375 GLU A C 1
ATOM 2802 O O . GLU A 1 375 ? 2.282 9.380 18.111 1.00 90.12 375 GLU A O 1
ATOM 2807 N N . VAL A 1 376 ? 1.846 10.974 19.634 1.00 91.44 376 VAL A N 1
ATOM 2808 C CA . VAL A 1 376 ? 0.391 10.822 19.623 1.00 91.44 376 VAL A CA 1
ATOM 2809 C C . VAL A 1 376 ? -0.279 12.176 19.479 1.00 91.44 376 VAL A C 1
ATOM 2811 O O . VAL A 1 376 ? 0.113 13.157 20.115 1.00 91.44 376 VAL A O 1
ATOM 2814 N N . GLN A 1 377 ? -1.345 12.207 18.688 1.00 92.12 377 GLN A N 1
ATOM 2815 C CA . GLN A 1 377 ? -2.285 13.312 18.617 1.00 92.12 377 GLN A CA 1
ATOM 2816 C C . GLN A 1 377 ? -3.708 12.806 18.808 1.00 92.12 377 GLN A C 1
ATOM 2818 O O . GLN A 1 377 ? -4.169 11.929 18.079 1.00 92.12 377 GLN A O 1
ATOM 2823 N N . ALA A 1 378 ? -4.421 13.413 19.750 1.00 92.19 378 ALA A N 1
ATOM 2824 C CA . ALA A 1 378 ? -5.816 13.113 20.031 1.00 92.19 378 ALA A CA 1
ATOM 2825 C C . ALA A 1 378 ? -6.627 14.421 20.094 1.00 92.19 378 ALA A C 1
ATOM 2827 O O . ALA A 1 378 ? -6.528 15.163 21.075 1.00 92.19 378 ALA A O 1
ATOM 2828 N N . PRO A 1 379 ? -7.376 14.776 19.036 1.00 90.44 379 PRO A N 1
ATOM 2829 C CA . PRO A 1 379 ? -8.281 15.920 19.056 1.00 90.44 379 PRO A CA 1
ATOM 2830 C C . PRO A 1 379 ? -9.534 15.638 19.895 1.00 90.44 379 PRO A C 1
ATOM 2832 O O . PRO A 1 379 ? -10.142 14.573 19.800 1.00 90.44 379 PRO A O 1
ATOM 2835 N N . PHE A 1 380 ? -9.941 16.627 20.685 1.00 90.25 380 PHE A N 1
ATOM 2836 C CA . PHE A 1 380 ? -11.142 16.617 21.515 1.00 90.25 380 PHE A CA 1
ATOM 2837 C C . PHE A 1 380 ? -12.113 17.709 21.066 1.00 90.25 380 PHE A C 1
ATOM 2839 O O . PHE A 1 380 ? -11.723 18.709 20.470 1.00 90.25 380 PHE A O 1
ATOM 2846 N N . SER A 1 381 ? -13.380 17.578 21.462 1.00 88.50 381 SER A N 1
ATOM 2847 C CA . SER A 1 381 ? -14.410 18.585 21.179 1.00 88.50 381 SER A CA 1
ATOM 2848 C C . SER A 1 381 ? -14.166 19.945 21.858 1.00 88.50 381 SER A C 1
ATOM 2850 O O . SER A 1 381 ? -14.786 20.935 21.487 1.00 88.50 381 SER A O 1
ATOM 2852 N N . ALA A 1 382 ? -13.331 19.999 22.905 1.00 89.44 382 ALA A N 1
ATOM 2853 C CA . ALA A 1 382 ? -13.049 21.210 23.676 1.00 89.44 382 ALA A CA 1
ATOM 2854 C C . ALA A 1 382 ? -11.656 21.168 24.323 1.00 89.44 382 ALA A C 1
ATOM 2856 O O . ALA A 1 382 ? -11.215 20.116 24.794 1.00 89.44 382 ALA A O 1
ATOM 2857 N N . GLY A 1 383 ? -11.007 22.332 24.445 1.00 88.56 383 GLY A N 1
ATOM 2858 C CA . GLY A 1 383 ? -9.672 22.450 25.050 1.00 88.56 383 GLY A CA 1
ATOM 2859 C C . GLY A 1 383 ? -9.588 21.997 26.506 1.00 88.56 383 GLY A C 1
ATOM 2860 O O . GLY A 1 383 ? -8.627 21.337 26.889 1.00 88.56 383 GLY A O 1
ATOM 2861 N N . ALA A 1 384 ? -10.634 22.236 27.302 1.00 89.94 384 ALA A N 1
ATOM 2862 C CA . ALA A 1 384 ? -10.691 21.756 28.683 1.00 89.94 384 ALA A CA 1
ATOM 2863 C C . ALA A 1 384 ? -10.635 20.218 28.781 1.00 89.94 384 ALA A C 1
ATOM 2865 O O . ALA A 1 384 ? -10.004 19.678 29.688 1.00 89.94 384 ALA A O 1
ATOM 2866 N N . ARG A 1 385 ? -11.247 19.500 27.824 1.00 88.69 385 ARG A N 1
ATOM 2867 C CA . ARG A 1 385 ? -11.203 18.029 27.774 1.00 88.69 385 ARG A CA 1
ATOM 2868 C C . ARG A 1 385 ? -9.823 17.523 27.367 1.00 88.69 385 ARG A C 1
ATOM 2870 O O . ARG A 1 385 ? -9.322 16.604 28.005 1.00 88.69 385 ARG A O 1
ATOM 2877 N N . ALA A 1 386 ? -9.189 18.166 26.384 1.00 89.19 386 ALA A N 1
ATOM 2878 C CA . ALA A 1 386 ? -7.813 17.855 25.998 1.00 89.19 386 ALA A CA 1
ATOM 2879 C C . ALA A 1 386 ? -6.831 18.071 27.165 1.00 89.19 386 ALA A C 1
ATOM 2881 O O . ALA A 1 386 ? -5.996 17.211 27.437 1.00 89.19 386 ALA A O 1
ATOM 2882 N N . ALA A 1 387 ? -6.970 19.177 27.904 1.00 90.25 387 ALA A N 1
ATOM 2883 C CA . ALA A 1 387 ? -6.161 19.462 29.090 1.00 90.25 387 ALA A CA 1
ATOM 2884 C C . ALA A 1 387 ? -6.384 18.434 30.210 1.00 90.25 387 ALA A C 1
ATOM 2886 O O . ALA A 1 387 ? -5.418 17.955 30.805 1.00 90.25 387 ALA A O 1
ATOM 2887 N N . ALA A 1 388 ? -7.638 18.047 30.465 1.00 89.31 388 ALA A N 1
ATOM 2888 C CA . ALA A 1 388 ? -7.959 17.007 31.437 1.00 89.31 388 ALA A CA 1
ATOM 2889 C C . ALA A 1 388 ? -7.370 15.642 31.040 1.00 89.31 388 ALA A C 1
ATOM 2891 O O . ALA A 1 388 ? -6.807 14.961 31.894 1.00 89.31 388 ALA A O 1
ATOM 2892 N N . GLY A 1 389 ? -7.455 15.256 29.762 1.00 86.25 389 GLY A N 1
ATOM 2893 C CA . GLY A 1 389 ? -6.845 14.025 29.249 1.00 86.25 389 GLY A CA 1
ATOM 2894 C C . GLY A 1 389 ? -5.320 14.025 29.387 1.00 86.25 389 GLY A C 1
ATOM 2895 O O . GLY A 1 389 ? -4.746 13.059 29.883 1.00 86.25 389 GLY A O 1
ATOM 2896 N N . ALA A 1 390 ? -4.663 15.139 29.038 1.00 89.31 390 ALA A N 1
ATOM 2897 C CA . ALA A 1 390 ? -3.210 15.278 29.158 1.00 89.31 390 ALA A CA 1
ATOM 2898 C C . ALA A 1 390 ? -2.747 15.179 30.618 1.00 89.31 390 ALA A C 1
ATOM 2900 O O . ALA A 1 390 ? -1.741 14.532 30.903 1.00 89.31 390 ALA A O 1
ATOM 2901 N N . LYS A 1 391 ? -3.510 15.773 31.546 1.00 90.62 391 LYS A N 1
ATOM 2902 C CA . LYS A 1 391 ? -3.246 15.684 32.984 1.00 90.62 391 LYS A CA 1
ATOM 2903 C C . LYS A 1 391 ? -3.361 14.244 33.496 1.00 90.62 391 LYS A C 1
ATOM 2905 O O . LYS A 1 391 ? -2.436 13.782 34.153 1.00 90.62 391 LYS A O 1
ATOM 2910 N N . ARG A 1 392 ? -4.431 13.519 33.135 1.00 88.44 392 ARG A N 1
ATOM 2911 C CA . ARG A 1 392 ? -4.618 12.103 33.519 1.00 88.44 392 ARG A CA 1
ATOM 2912 C C . ARG A 1 392 ? -3.479 11.214 33.023 1.00 88.44 392 ARG A C 1
ATOM 2914 O O . ARG A 1 392 ? -2.971 10.400 33.785 1.00 88.44 392 ARG A O 1
ATOM 2921 N N . LEU A 1 393 ? -3.066 11.384 31.763 1.00 87.06 393 LEU A N 1
ATOM 2922 C CA . LEU A 1 393 ? -1.936 10.640 31.199 1.00 87.06 393 LEU A CA 1
ATOM 2923 C C . LEU A 1 393 ? -0.631 10.959 31.933 1.00 87.06 393 LEU A C 1
ATOM 2925 O O . LEU A 1 393 ? 0.091 10.037 32.297 1.00 87.06 393 LEU A O 1
ATOM 2929 N N . GLY A 1 394 ? -0.363 12.240 32.205 1.00 87.25 394 GLY A N 1
ATOM 2930 C CA . GLY A 1 394 ? 0.813 12.666 32.967 1.00 87.25 394 GLY A CA 1
ATOM 2931 C C . GLY A 1 394 ? 0.871 12.047 34.367 1.00 87.25 394 GLY A C 1
ATOM 2932 O O . GLY A 1 394 ? 1.888 11.461 34.737 1.00 87.25 394 GLY A O 1
ATOM 2933 N N . GLU A 1 395 ? -0.235 12.102 35.112 1.00 88.31 395 GLU A N 1
ATOM 2934 C CA . GLU A 1 395 ? -0.353 11.509 36.454 1.00 88.31 395 GLU A CA 1
ATOM 2935 C C . GLU A 1 395 ? -0.162 9.984 36.429 1.00 88.31 395 GLU A C 1
ATOM 2937 O O . GLU A 1 395 ? 0.536 9.429 37.286 1.00 88.31 395 GLU A O 1
ATOM 2942 N N . ALA A 1 396 ? -0.720 9.299 35.424 1.00 85.06 396 ALA A N 1
ATOM 2943 C CA . ALA A 1 396 ? -0.541 7.861 35.242 1.00 85.06 396 ALA A CA 1
ATOM 2944 C C . ALA A 1 396 ? 0.929 7.502 34.965 1.00 85.06 396 ALA A C 1
ATOM 2946 O O . ALA A 1 396 ? 1.470 6.594 35.599 1.00 85.06 396 ALA A O 1
ATOM 2947 N N . THR A 1 397 ? 1.602 8.243 34.078 1.00 85.25 397 THR A N 1
ATOM 2948 C CA . THR A 1 397 ? 3.023 8.011 33.774 1.00 85.25 397 THR A CA 1
ATOM 2949 C C . THR A 1 397 ? 3.945 8.326 34.944 1.00 85.25 397 THR A C 1
ATOM 2951 O O . THR A 1 397 ? 4.881 7.573 35.192 1.00 85.25 397 THR A O 1
ATOM 2954 N N . GLU A 1 398 ? 3.658 9.372 35.724 1.00 86.12 398 GLU A N 1
ATOM 2955 C CA . GLU A 1 398 ? 4.445 9.714 36.913 1.00 86.12 398 GLU A CA 1
ATOM 2956 C C . GLU A 1 398 ? 4.282 8.659 38.017 1.00 86.12 398 GLU A C 1
ATOM 2958 O O . GLU A 1 398 ? 5.241 8.299 38.704 1.00 86.12 398 GLU A O 1
ATOM 2963 N N . THR A 1 399 ? 3.068 8.127 38.175 1.00 85.50 399 THR A N 1
ATOM 2964 C CA . THR A 1 399 ? 2.800 7.028 39.109 1.00 85.50 399 THR A CA 1
ATOM 2965 C C . THR A 1 399 ? 3.571 5.775 38.700 1.00 85.50 399 THR A C 1
ATOM 2967 O O . THR A 1 399 ? 4.218 5.152 39.544 1.00 85.50 399 THR A O 1
ATOM 2970 N N . LEU A 1 400 ? 3.567 5.441 37.407 1.00 82.56 400 LEU A N 1
ATOM 2971 C CA . LEU A 1 400 ? 4.308 4.302 36.871 1.00 82.56 400 LEU A CA 1
ATOM 2972 C C . LEU A 1 400 ? 5.829 4.473 37.032 1.00 82.56 400 LEU A C 1
ATOM 2974 O O . LEU A 1 400 ? 6.496 3.549 37.491 1.00 82.56 400 LEU A O 1
ATOM 2978 N N . ASP A 1 401 ? 6.374 5.661 36.754 1.00 83.19 401 ASP A N 1
ATOM 2979 C CA . ASP A 1 401 ? 7.795 5.985 36.963 1.00 83.19 401 ASP A CA 1
ATOM 2980 C C . ASP A 1 401 ? 8.214 5.812 38.436 1.00 83.19 401 ASP A C 1
ATOM 2982 O O . ASP A 1 401 ? 9.251 5.215 38.737 1.00 83.19 401 ASP A O 1
ATOM 2986 N N . LYS A 1 402 ? 7.374 6.257 39.382 1.00 84.69 402 LYS A N 1
ATOM 2987 C CA . LYS A 1 402 ? 7.613 6.061 40.824 1.00 84.69 402 LYS A CA 1
ATOM 2988 C C . LYS A 1 402 ? 7.608 4.584 41.224 1.00 84.69 402 LYS A C 1
ATOM 2990 O O . LYS A 1 402 ? 8.400 4.198 42.084 1.00 84.69 402 LYS A O 1
ATOM 2995 N N . LEU A 1 403 ? 6.738 3.764 40.630 1.00 81.00 403 LEU A N 1
ATOM 2996 C CA . LEU A 1 403 ? 6.686 2.319 40.885 1.00 81.00 403 LEU A CA 1
ATOM 2997 C C . LEU A 1 403 ? 7.908 1.592 40.308 1.00 81.00 403 LEU A C 1
ATOM 2999 O O . LEU A 1 403 ? 8.490 0.736 40.977 1.00 81.00 403 LEU A O 1
ATOM 3003 N N . LEU A 1 404 ? 8.357 1.983 39.114 1.00 79.56 404 LEU A N 1
ATOM 3004 C CA . LEU A 1 404 ? 9.553 1.421 38.484 1.00 79.56 404 LEU A CA 1
ATOM 3005 C C . LEU A 1 404 ? 10.823 1.747 39.271 1.00 79.56 404 LEU A C 1
ATOM 3007 O O . LEU A 1 404 ? 11.632 0.857 39.509 1.00 79.56 404 LEU A O 1
ATOM 3011 N N . LYS A 1 405 ? 10.966 2.983 39.768 1.00 81.38 405 LYS A N 1
ATOM 3012 C CA . LYS A 1 405 ? 12.105 3.389 40.617 1.00 81.38 405 LYS A CA 1
ATOM 3013 C C . LYS A 1 405 ? 12.186 2.639 41.949 1.00 81.38 405 LYS A C 1
ATOM 3015 O O . LYS A 1 405 ? 13.252 2.596 42.554 1.00 81.38 405 LYS A O 1
ATOM 3020 N N . ARG A 1 406 ? 11.069 2.078 42.420 1.00 80.38 406 ARG A N 1
ATOM 3021 C CA . ARG A 1 406 ? 10.999 1.255 43.639 1.00 80.38 406 ARG A CA 1
ATOM 3022 C C . ARG A 1 406 ? 11.236 -0.234 43.375 1.00 80.38 406 ARG A C 1
ATOM 3024 O O . ARG A 1 406 ? 11.387 -0.985 44.333 1.00 80.38 406 ARG A O 1
ATOM 3031 N N . SER A 1 407 ? 11.253 -0.657 42.113 1.00 70.25 407 SER A N 1
ATOM 3032 C CA . SER A 1 407 ? 11.473 -2.053 41.733 1.00 70.25 407 SER A CA 1
ATOM 3033 C C . SER A 1 407 ? 12.976 -2.379 41.702 1.00 70.25 407 SER A C 1
ATOM 3035 O O . SER A 1 407 ? 13.776 -1.521 41.322 1.00 70.25 407 SER A O 1
ATOM 3037 N N . PRO A 1 408 ? 13.394 -3.594 42.105 1.00 64.81 408 PRO A N 1
ATOM 3038 C CA . PRO A 1 408 ? 14.803 -3.976 42.113 1.00 64.81 408 PRO A CA 1
ATOM 3039 C C . PRO A 1 408 ? 15.417 -3.956 40.696 1.00 64.81 408 PRO A C 1
ATOM 3041 O O . PRO A 1 408 ? 14.736 -4.283 39.716 1.00 64.81 408 PRO A O 1
ATOM 3044 N N . PRO A 1 409 ? 16.707 -3.585 40.561 1.00 56.00 409 PRO A N 1
ATOM 3045 C CA . PRO A 1 409 ? 17.379 -3.517 39.266 1.00 56.00 409 PRO A CA 1
ATOM 3046 C C . PRO A 1 409 ? 17.412 -4.901 38.601 1.00 56.00 409 PRO A C 1
ATOM 3048 O O . PRO A 1 409 ? 17.891 -5.866 39.191 1.00 56.00 409 PRO A O 1
ATOM 3051 N N . GLY A 1 410 ? 16.894 -4.989 37.370 1.00 56.22 410 GLY A N 1
ATOM 3052 C CA . GLY A 1 410 ? 16.832 -6.226 36.573 1.00 56.22 410 GLY A CA 1
ATOM 3053 C C . GLY A 1 410 ? 15.429 -6.813 36.362 1.00 56.22 410 GLY A C 1
ATOM 3054 O O . GLY A 1 410 ? 15.295 -7.737 35.568 1.00 56.22 410 GLY A O 1
ATOM 3055 N N . GLN A 1 411 ? 14.392 -6.270 37.014 1.00 51.88 411 GLN A N 1
ATOM 3056 C CA . GLN A 1 411 ? 12.998 -6.741 36.891 1.00 51.88 411 GLN A CA 1
ATOM 3057 C C . GLN A 1 411 ? 12.035 -5.707 36.277 1.00 51.88 411 GLN A C 1
ATOM 3059 O O . GLN A 1 411 ? 10.832 -5.944 36.203 1.00 51.88 411 GLN A O 1
ATOM 3064 N N . ALA A 1 412 ? 12.549 -4.547 35.859 1.00 55.25 412 ALA A N 1
ATOM 3065 C CA . ALA A 1 412 ? 11.741 -3.500 35.246 1.00 55.25 412 ALA A CA 1
ATOM 3066 C C . ALA A 1 412 ? 11.309 -3.923 33.835 1.00 55.25 412 ALA A C 1
ATOM 3068 O O . ALA A 1 412 ? 12.146 -4.062 32.945 1.00 55.25 412 ALA A O 1
ATOM 3069 N N . ASP A 1 413 ? 10.002 -4.103 33.647 1.00 64.69 413 ASP A N 1
ATOM 3070 C CA . ASP A 1 413 ? 9.393 -4.351 32.343 1.00 64.69 413 ASP A CA 1
ATOM 3071 C C . ASP A 1 413 ? 9.738 -3.200 31.377 1.00 64.69 413 ASP A C 1
ATOM 3073 O O . ASP A 1 413 ? 9.450 -2.025 31.641 1.00 64.69 413 ASP A O 1
ATOM 3077 N N . THR A 1 414 ? 10.391 -3.536 30.260 1.00 67.38 414 THR A N 1
ATOM 3078 C CA . THR A 1 414 ? 10.829 -2.579 29.236 1.00 67.38 414 THR A CA 1
ATOM 3079 C C . THR A 1 414 ? 9.651 -1.780 28.677 1.00 67.38 414 THR A C 1
ATOM 3081 O O . THR A 1 414 ? 9.797 -0.591 28.376 1.00 67.38 414 THR A O 1
ATOM 3084 N N . LEU A 1 415 ? 8.468 -2.399 28.585 1.00 68.62 415 LEU A N 1
ATOM 3085 C CA . LEU A 1 415 ? 7.246 -1.731 28.150 1.00 68.62 415 LEU A CA 1
ATOM 3086 C C . LEU A 1 415 ? 6.786 -0.712 29.191 1.00 68.62 415 LEU A C 1
ATOM 3088 O O . LEU A 1 415 ? 6.500 0.430 28.841 1.00 68.62 415 LEU A O 1
ATOM 3092 N N . ALA A 1 416 ? 6.778 -1.076 30.473 1.00 72.25 416 ALA A N 1
ATOM 3093 C CA . ALA A 1 416 ? 6.414 -0.152 31.544 1.00 72.25 416 ALA A CA 1
ATOM 3094 C C . ALA A 1 416 ? 7.360 1.061 31.591 1.00 72.25 416 ALA A C 1
ATOM 3096 O O . ALA A 1 416 ? 6.899 2.196 31.733 1.00 72.25 416 ALA A O 1
ATOM 3097 N N . ALA A 1 417 ? 8.667 0.848 31.400 1.00 75.38 417 ALA A N 1
ATOM 3098 C CA . ALA A 1 417 ? 9.652 1.927 31.312 1.00 75.38 417 ALA A CA 1
ATOM 3099 C C . ALA A 1 417 ? 9.420 2.841 30.098 1.00 75.38 417 ALA A C 1
ATOM 3101 O O . ALA A 1 417 ? 9.531 4.065 30.216 1.00 75.38 417 ALA A O 1
ATOM 3102 N N . LEU A 1 418 ? 9.053 2.270 28.944 1.00 79.19 418 LEU A N 1
ATOM 3103 C CA . LEU A 1 418 ? 8.661 3.050 27.773 1.00 79.19 418 LEU A CA 1
ATOM 3104 C C . LEU A 1 418 ? 7.421 3.894 28.079 1.00 79.19 418 LEU A C 1
ATOM 3106 O O . LEU A 1 418 ? 7.457 5.106 27.879 1.00 79.19 418 LEU A O 1
ATOM 3110 N N . LEU A 1 419 ? 6.357 3.287 28.607 1.00 78.56 419 LEU A N 1
ATOM 3111 C CA . LEU A 1 419 ? 5.109 3.981 28.928 1.00 78.56 419 LEU A CA 1
ATOM 3112 C C . LEU A 1 419 ? 5.333 5.132 29.919 1.00 78.56 419 LEU A C 1
ATOM 3114 O O . LEU A 1 419 ? 4.805 6.222 29.703 1.00 78.56 419 LEU A O 1
ATOM 3118 N N . ALA A 1 420 ? 6.167 4.921 30.942 1.00 81.38 420 ALA A N 1
ATOM 3119 C CA . ALA A 1 420 ? 6.510 5.921 31.953 1.00 81.38 420 ALA A CA 1
ATOM 3120 C C . ALA A 1 420 ? 7.289 7.130 31.398 1.00 81.38 420 ALA A C 1
ATOM 3122 O O . ALA A 1 420 ? 7.212 8.219 31.961 1.00 81.38 420 ALA A O 1
ATOM 3123 N N . SER A 1 421 ? 8.010 6.973 30.282 1.00 82.75 421 SER A N 1
ATOM 3124 C CA . SER A 1 421 ? 8.780 8.064 29.659 1.00 82.75 421 SER A CA 1
ATOM 3125 C C . SER A 1 421 ? 7.926 9.096 28.907 1.00 82.75 421 SER A C 1
ATOM 3127 O O . SER A 1 421 ? 8.446 10.123 28.459 1.00 82.75 421 SER A O 1
ATOM 3129 N N . GLY A 1 422 ? 6.627 8.824 28.752 1.00 85.50 422 GLY A N 1
ATOM 3130 C CA . GLY A 1 422 ? 5.707 9.647 27.978 1.00 85.50 422 GLY A CA 1
ATOM 3131 C C . GLY A 1 422 ? 5.550 11.054 28.539 1.00 85.50 422 GLY A C 1
ATOM 3132 O O . GLY A 1 422 ? 5.355 11.250 29.736 1.00 85.50 422 GLY A O 1
ATOM 3133 N N . ARG A 1 423 ? 5.586 12.056 27.659 1.00 89.44 423 ARG A N 1
ATOM 3134 C CA . ARG A 1 423 ? 5.253 13.442 28.007 1.00 89.44 423 ARG A CA 1
ATOM 3135 C C . ARG A 1 423 ? 4.051 13.909 27.216 1.00 89.44 423 ARG A C 1
ATOM 3137 O O . ARG A 1 423 ? 4.034 13.770 25.997 1.00 89.44 423 ARG A O 1
ATOM 3144 N N . PHE A 1 424 ? 3.094 14.530 27.901 1.00 91.75 424 PHE A N 1
ATOM 3145 C CA . PHE A 1 424 ? 1.816 14.945 27.323 1.00 91.75 424 PHE A CA 1
ATOM 3146 C C . PHE A 1 424 ? 1.543 16.420 27.581 1.00 91.75 424 PHE A C 1
ATOM 3148 O O . PHE A 1 424 ? 1.858 16.957 28.644 1.00 91.75 424 PHE A O 1
ATOM 3155 N N . ARG A 1 425 ? 0.926 17.081 26.605 1.00 93.25 425 ARG A N 1
ATOM 3156 C CA . ARG A 1 425 ? 0.501 18.475 26.705 1.00 93.25 425 ARG A CA 1
ATOM 3157 C C . ARG A 1 425 ? -0.754 18.695 25.872 1.00 93.25 425 ARG A C 1
ATOM 3159 O O . ARG A 1 425 ? -0.951 18.050 24.848 1.00 93.25 425 ARG A O 1
ATOM 3166 N N . ALA A 1 426 ? -1.599 19.623 26.300 1.00 92.00 426 ALA A N 1
ATOM 3167 C CA . ALA A 1 426 ? -2.712 20.095 25.489 1.00 92.00 426 ALA A CA 1
ATOM 3168 C C . ALA A 1 426 ? -2.319 21.376 24.740 1.00 92.00 426 ALA A C 1
ATOM 3170 O O . ALA A 1 426 ? -1.821 22.328 25.342 1.00 92.00 426 ALA A O 1
ATOM 3171 N N . GLU A 1 427 ? -2.568 21.393 23.435 1.00 90.75 427 GLU A N 1
ATOM 3172 C CA . GLU A 1 427 ? -2.430 22.542 22.543 1.00 90.75 427 GLU A CA 1
ATOM 3173 C C . GLU A 1 427 ? -3.821 22.883 21.992 1.00 90.75 427 GLU A C 1
ATOM 3175 O O . GLU A 1 427 ? -4.319 22.272 21.043 1.00 90.75 427 GLU A O 1
ATOM 3180 N N . GLY A 1 428 ? -4.507 23.825 22.643 1.00 90.62 428 GLY A N 1
ATOM 3181 C CA . GLY A 1 428 ? -5.907 24.124 22.336 1.00 90.62 428 GLY A CA 1
ATOM 3182 C C . GLY A 1 428 ? -6.807 22.911 22.589 1.00 90.62 428 GLY A C 1
ATOM 3183 O O . GLY A 1 428 ? -6.815 22.360 23.686 1.00 90.62 428 GLY A O 1
ATOM 3184 N N . ALA A 1 429 ? -7.572 22.496 21.576 1.00 91.12 429 ALA A N 1
ATOM 3185 C CA . ALA A 1 429 ? -8.457 21.327 21.627 1.00 91.12 429 ALA A CA 1
ATOM 3186 C C . ALA A 1 429 ? -7.759 19.994 21.302 1.00 91.12 429 ALA A C 1
ATOM 3188 O O . ALA A 1 429 ? -8.421 18.969 21.164 1.00 91.12 429 ALA A O 1
ATOM 3189 N N . VAL A 1 430 ? -6.432 19.992 21.166 1.00 90.31 430 VAL A N 1
ATOM 3190 C CA . VAL A 1 430 ? -5.668 18.820 20.740 1.00 90.31 430 VAL A CA 1
ATOM 3191 C C . VAL A 1 430 ? -4.707 18.399 21.841 1.00 90.31 430 VAL A C 1
ATOM 3193 O O . VAL A 1 430 ? -3.877 19.183 22.291 1.00 90.31 430 VAL A O 1
ATOM 3196 N N . LEU A 1 431 ? -4.799 17.144 22.266 1.00 92.88 431 LEU A N 1
ATOM 3197 C CA . LEU A 1 431 ? -3.801 16.519 23.123 1.00 92.88 431 LEU A CA 1
ATOM 3198 C C . LEU A 1 431 ? -2.655 16.019 22.248 1.00 92.88 431 LEU A C 1
ATOM 3200 O O . LEU A 1 431 ? -2.890 15.318 21.263 1.00 92.88 431 LEU A O 1
ATOM 3204 N N . ARG A 1 432 ? -1.426 16.369 22.620 1.00 92.88 432 ARG A N 1
ATOM 3205 C CA . ARG A 1 432 ? -0.201 15.855 22.011 1.00 92.88 432 ARG A CA 1
ATOM 3206 C C . ARG A 1 432 ? 0.648 15.154 23.054 1.00 92.88 432 ARG A C 1
ATOM 3208 O O . ARG A 1 432 ? 0.733 15.605 24.197 1.00 92.88 432 ARG A O 1
ATOM 3215 N N . GLY A 1 433 ? 1.287 14.067 22.659 1.00 90.69 433 GLY A N 1
ATOM 3216 C CA . GLY A 1 433 ? 2.246 13.373 23.502 1.00 90.69 433 GLY A CA 1
ATOM 3217 C C . GLY A 1 433 ? 3.394 12.796 22.699 1.00 90.69 433 GLY A C 1
ATOM 3218 O O . GLY A 1 433 ? 3.266 12.602 21.493 1.00 90.69 433 GLY A O 1
ATOM 3219 N N . HIS A 1 434 ? 4.512 12.542 23.368 1.00 90.62 434 HIS A N 1
ATOM 3220 C CA . HIS A 1 434 ? 5.631 11.825 22.773 1.00 90.62 434 HIS A CA 1
ATOM 3221 C C . HIS A 1 434 ? 6.313 10.902 23.781 1.00 90.62 434 HIS A C 1
ATOM 3223 O O . HIS A 1 434 ? 6.361 11.196 24.977 1.00 90.62 434 HIS A O 1
ATOM 3229 N N . TRP A 1 435 ? 6.878 9.816 23.266 1.00 88.12 435 TRP A N 1
ATOM 3230 C CA . TRP A 1 435 ? 7.766 8.894 23.959 1.00 88.12 435 TRP A CA 1
ATOM 3231 C C . TRP A 1 435 ? 9.085 8.830 23.198 1.00 88.12 435 TRP A C 1
ATOM 3233 O O . TRP A 1 435 ? 9.099 8.715 21.970 1.00 88.12 435 TRP A O 1
ATOM 3243 N N . SER A 1 436 ? 10.193 8.884 23.929 1.00 82.06 436 SER A N 1
ATOM 3244 C CA . SER A 1 436 ? 11.530 8.762 23.353 1.00 82.06 436 SER A CA 1
ATOM 3245 C C . SER A 1 436 ? 12.037 7.348 23.580 1.00 82.06 436 SER A C 1
ATOM 3247 O O . SER A 1 436 ? 12.250 6.944 24.722 1.00 82.06 436 SER A O 1
ATOM 3249 N N . VAL A 1 437 ? 12.245 6.600 22.499 1.00 77.12 437 VAL A N 1
ATOM 3250 C CA . VAL A 1 437 ? 12.732 5.222 22.563 1.00 77.12 437 VAL A CA 1
ATOM 3251 C C . VAL A 1 437 ? 14.214 5.213 22.205 1.00 77.12 437 VAL A C 1
ATOM 3253 O O . VAL A 1 437 ? 14.609 5.496 21.068 1.00 77.12 437 VAL A O 1
ATOM 3256 N N . SER A 1 438 ? 15.055 4.885 23.185 1.00 70.75 438 SER A N 1
ATOM 3257 C CA . SER A 1 438 ? 16.488 4.699 22.947 1.00 70.75 438 SER A CA 1
ATOM 3258 C C . SER A 1 438 ? 16.769 3.377 22.221 1.00 70.75 438 SER A C 1
ATOM 3260 O O . SER A 1 438 ? 16.013 2.409 22.336 1.00 70.75 438 SER A O 1
ATOM 3262 N N . ARG A 1 439 ? 17.910 3.287 21.521 1.00 65.50 439 ARG A N 1
ATOM 3263 C CA . ARG A 1 439 ? 18.338 2.038 20.857 1.00 65.50 439 ARG A CA 1
ATOM 3264 C C . ARG A 1 439 ? 18.442 0.842 21.809 1.00 65.50 439 ARG A C 1
ATOM 3266 O O . ARG A 1 439 ? 18.135 -0.273 21.406 1.00 65.50 439 ARG A O 1
ATOM 3273 N N . GLN A 1 440 ? 18.843 1.071 23.059 1.00 62.19 440 GLN A N 1
ATOM 3274 C CA . GLN A 1 440 ? 18.990 0.015 24.062 1.00 62.19 440 GLN A CA 1
ATOM 3275 C C . GLN A 1 440 ? 17.633 -0.533 24.532 1.00 62.19 440 GLN A C 1
ATOM 3277 O O . GLN A 1 440 ? 17.493 -1.740 24.702 1.00 62.19 440 GLN A O 1
ATOM 3282 N N . GLN A 1 441 ? 16.623 0.332 24.677 1.00 63.97 441 GLN A N 1
ATOM 3283 C CA . GLN A 1 441 ? 15.258 -0.081 25.027 1.00 63.97 441 GLN A CA 1
ATOM 3284 C C . GLN A 1 441 ? 14.578 -0.849 23.888 1.00 63.97 441 GLN A C 1
ATOM 3286 O O . GLN A 1 441 ? 13.850 -1.799 24.154 1.00 63.97 441 GLN A O 1
ATOM 3291 N N . MET A 1 442 ? 14.852 -0.504 22.624 1.00 62.22 442 MET A N 1
ATOM 3292 C CA . MET A 1 442 ? 14.300 -1.245 21.481 1.00 62.22 442 MET A CA 1
ATOM 3293 C C . MET A 1 442 ? 14.731 -2.714 21.468 1.00 62.22 442 MET A C 1
ATOM 3295 O O . MET A 1 442 ? 13.893 -3.590 21.292 1.00 62.22 442 MET A O 1
ATOM 3299 N N . GLY A 1 443 ? 16.017 -2.998 21.704 1.00 57.19 443 GLY A N 1
ATOM 3300 C CA . GLY A 1 443 ? 16.527 -4.374 21.710 1.00 57.19 443 GLY A CA 1
ATOM 3301 C C . GLY A 1 443 ? 15.939 -5.259 22.818 1.00 57.19 443 GLY A C 1
ATOM 3302 O O . GLY A 1 443 ? 15.979 -6.479 22.693 1.00 57.19 443 GLY A O 1
ATOM 3303 N N . ALA A 1 444 ? 15.395 -4.654 23.877 1.00 58.84 444 ALA A N 1
ATOM 3304 C CA . ALA A 1 444 ? 14.744 -5.341 24.991 1.00 58.84 444 ALA A CA 1
ATOM 3305 C C . ALA A 1 444 ? 13.207 -5.406 24.870 1.00 58.84 444 ALA A C 1
ATOM 3307 O O . ALA A 1 444 ? 12.589 -6.140 25.628 1.00 58.84 444 ALA A O 1
ATOM 3308 N N . LEU A 1 445 ? 12.592 -4.649 23.951 1.00 57.28 445 LEU A N 1
ATOM 3309 C CA . LEU A 1 445 ? 11.156 -4.738 23.626 1.00 57.28 445 LEU A CA 1
ATOM 3310 C C . LEU A 1 445 ? 10.846 -5.829 22.590 1.00 57.28 445 LEU A C 1
ATOM 3312 O O . LEU A 1 445 ? 9.693 -6.213 22.436 1.00 57.28 445 LEU A O 1
ATOM 3316 N N . LEU A 1 446 ? 11.859 -6.259 21.837 1.00 51.84 446 LEU A N 1
ATOM 3317 C CA . LEU A 1 446 ? 11.729 -7.149 20.677 1.00 51.84 446 LEU A CA 1
ATOM 3318 C C . LEU A 1 446 ? 12.220 -8.583 20.951 1.00 51.84 446 LEU A C 1
ATOM 3320 O O . LEU A 1 446 ? 12.194 -9.418 20.050 1.00 51.84 446 LEU A O 1
ATOM 3324 N N . ARG A 1 447 ? 12.689 -8.853 22.173 1.00 45.84 447 ARG A N 1
ATOM 3325 C CA . ARG A 1 447 ? 12.973 -10.192 22.709 1.00 45.84 447 ARG A CA 1
ATOM 3326 C C . ARG A 1 447 ? 11.893 -10.543 23.712 1.00 45.84 447 ARG A C 1
ATOM 3328 O O . ARG A 1 447 ? 11.569 -11.745 23.792 1.00 45.84 447 ARG A O 1
#

Secondary structure (DSSP, 8-state):
-HHHHHHSSHHHHHHHHHHHHHHHHHHHHHHHHHHHH---HHHHHHHHHHHHHTT-HHHHHHHHHHS-SHHHHHHHHHHHTGGG-HHHHHHHHHHHHHHHHHHHHTTHHHHHHHHHHHHHHHHHHHHHHHHHHHHHHHHHGGG--HHHHHHHHHHHHHHHHHHHHHHHHHHHHHS-PPPHHHHHTTS-SSSSEEEEEEHHHHHHTTHHHHHSPPGGGS-HHHHHHHHHH---HHHHEEEEEEEE-TTS-EEEEEEE---HHHHHHHHHHTT-EEETTEEEEE-SSTT-EEEEEE-STTEEEEEEES-TTHHHH----PPPSSPPPSSSEEEEEEGGGTT--TTS-TTHHHHHHTTTTBSEEEEEEEEETTEEEEEEEEEBSSHHHHHHHHHHHHHHHHHHHHHHHTSPTT---HHHHHHHT-EEEEETTEEEEEEEE-HHHHHHH--

Radius of gyration: 28.73 Å; chains: 1; bounding box: 89×52×82 Å